Protein AF-A0A9D1PJD1-F1 (afdb_monomer)

pLDDT: mean 82.63, std 15.63, range [30.09, 96.31]

Sequence (413 aa):
MGNKKVDMVEIHAFSDDLQQISLDMHSQLEKVIKSIDTIQGMSSFSGKAAKDAKRYFHALHVTVLTAFQGLFEDLEANVKQHIKTFESEVDDSETAIITSHYVQEVREDIEKTFEKLTSEDETIHDIISEVSDLTSATSPDFSDVNEWKKKAVKETKELEADIHSFTSTGNETDVQAIMQQIETVMNKAKGSTGEARFEGFEGVSSIKALRKLTDYNEEKENKRNKEIEEARDIRDSALQVQNKPSSREIIKMAFEDYRKGEIGYEQYVAIIGQVEQTNSNMNKGRLEEQTIAKFWDYQDKHDMLDDYVADKAGNMSMLEIDKMHEKKLEQLNVDDQDRTILNQILQEYKSGNIDQKKYFSLMGKYSEDNGFSEETSADLQALGLTVLSTNNMGIAEGISYYAKESKAVFVIF

Radius of gyration: 33.77 Å; Cα contacts (8 Å, |Δi|>4): 280; chains: 1; bounding box: 83×104×87 Å

Structure (mmCIF, N/CA/C/O backbone):
data_AF-A0A9D1PJD1-F1
#
_entry.id   AF-A0A9D1PJD1-F1
#
loop_
_atom_site.group_PDB
_atom_site.id
_atom_site.type_symbol
_atom_site.label_atom_id
_atom_site.label_alt_id
_atom_site.label_comp_id
_atom_site.label_asym_id
_atom_site.label_entity_id
_atom_site.label_seq_id
_atom_site.pdbx_PDB_ins_code
_atom_site.Cartn_x
_atom_site.Cartn_y
_atom_site.Cartn_z
_atom_site.occupancy
_atom_site.B_iso_or_equiv
_atom_site.auth_seq_id
_atom_site.auth_comp_id
_atom_site.auth_asym_id
_atom_site.auth_atom_id
_atom_site.pdbx_PDB_model_num
ATOM 1 N N . MET A 1 1 ? -29.084 12.634 -4.104 1.00 46.94 1 MET A N 1
ATOM 2 C CA . MET A 1 1 ? -27.650 12.392 -3.840 1.00 46.94 1 MET A CA 1
ATOM 3 C C . MET A 1 1 ? -27.373 10.936 -4.176 1.00 46.94 1 MET A C 1
ATOM 5 O O . MET A 1 1 ? -28.251 10.120 -3.929 1.00 46.94 1 MET A O 1
ATOM 9 N N . GLY A 1 2 ? -26.254 10.621 -4.837 1.00 55.47 2 GLY A N 1
ATOM 10 C CA . GLY A 1 2 ? -25.900 9.225 -5.127 1.00 55.47 2 GLY A CA 1
ATOM 11 C C . GLY A 1 2 ? -25.713 8.446 -3.824 1.00 55.47 2 GLY A C 1
ATOM 12 O O . GLY A 1 2 ? -25.242 9.021 -2.846 1.00 55.47 2 GLY A O 1
ATOM 13 N N . ASN A 1 3 ? -26.122 7.179 -3.797 1.00 63.59 3 ASN A N 1
ATOM 14 C CA . ASN A 1 3 ? -25.947 6.318 -2.632 1.00 63.59 3 ASN A CA 1
ATOM 15 C C . ASN A 1 3 ? -24.446 6.017 -2.476 1.00 63.59 3 ASN A C 1
ATOM 17 O O . ASN A 1 3 ? -23.894 5.262 -3.275 1.00 63.59 3 ASN A O 1
ATOM 21 N N . LYS A 1 4 ? -23.772 6.683 -1.530 1.00 79.38 4 LYS A N 1
ATOM 22 C CA . LYS A 1 4 ? -22.341 6.489 -1.260 1.00 79.38 4 LYS A CA 1
ATOM 23 C C . LYS A 1 4 ? -22.197 5.404 -0.190 1.00 79.38 4 LYS A C 1
ATOM 25 O O . LYS A 1 4 ? -22.794 5.516 0.883 1.00 79.38 4 LYS A O 1
ATOM 30 N N . LYS A 1 5 ? -21.437 4.358 -0.511 1.00 85.50 5 LYS A N 1
ATOM 31 C CA . LYS A 1 5 ? -21.035 3.293 0.412 1.00 85.50 5 LYS A CA 1
ATOM 32 C C . LYS A 1 5 ? -19.512 3.307 0.503 1.00 85.50 5 LYS A C 1
ATOM 34 O O . LYS A 1 5 ? -18.859 3.331 -0.536 1.00 85.50 5 LYS A O 1
ATOM 39 N N . VAL A 1 6 ? -18.986 3.285 1.721 1.00 86.81 6 VAL A N 1
ATOM 40 C CA . VAL A 1 6 ? -17.578 2.999 2.008 1.00 86.81 6 VAL A CA 1
ATOM 41 C C . VAL A 1 6 ? -17.524 1.702 2.805 1.00 86.81 6 VAL A C 1
ATOM 43 O O . VAL A 1 6 ? -18.321 1.513 3.723 1.00 86.81 6 VAL A O 1
ATOM 46 N N . ASP A 1 7 ? -16.636 0.801 2.403 1.00 91.88 7 ASP A N 1
ATOM 47 C CA . ASP A 1 7 ? -16.413 -0.501 3.026 1.00 91.88 7 ASP A CA 1
ATOM 48 C C . ASP A 1 7 ? -14.901 -0.700 3.139 1.00 91.88 7 ASP A C 1
ATOM 50 O O . ASP A 1 7 ? -14.231 -0.992 2.147 1.00 91.88 7 ASP A O 1
ATOM 54 N N . MET A 1 8 ? -14.347 -0.436 4.325 1.00 90.38 8 MET A N 1
ATOM 55 C CA . MET A 1 8 ? -12.893 -0.413 4.507 1.00 90.38 8 MET A CA 1
ATOM 56 C C . MET A 1 8 ? -12.264 -1.792 4.339 1.00 90.38 8 MET A C 1
ATOM 58 O O . MET A 1 8 ? -11.160 -1.888 3.813 1.00 90.38 8 MET A O 1
ATOM 62 N N . VAL A 1 9 ? -12.994 -2.868 4.647 1.00 89.25 9 VAL A N 1
ATOM 63 C CA . VAL A 1 9 ? -12.518 -4.238 4.409 1.00 89.25 9 VAL A CA 1
ATOM 64 C C . VAL A 1 9 ? -12.300 -4.482 2.914 1.00 89.25 9 VAL A C 1
ATOM 66 O O . VAL A 1 9 ? -11.264 -5.013 2.517 1.00 89.25 9 VAL A O 1
ATOM 69 N N . GLU A 1 10 ? -13.249 -4.060 2.073 1.00 90.50 10 GLU A N 1
ATOM 70 C CA . GLU A 1 10 ? -13.127 -4.153 0.612 1.00 90.50 10 GLU A CA 1
ATOM 71 C C . GLU A 1 10 ? -11.970 -3.287 0.084 1.00 90.50 10 GLU A C 1
ATOM 73 O O . GLU A 1 10 ? -11.225 -3.712 -0.798 1.00 90.50 10 GLU A O 1
ATOM 78 N N . ILE A 1 11 ? -11.785 -2.090 0.649 1.00 90.88 11 ILE A N 1
ATOM 79 C CA . ILE A 1 11 ? -10.738 -1.149 0.231 1.00 90.88 11 ILE A CA 1
ATOM 80 C C . ILE A 1 11 ? -9.339 -1.644 0.622 1.00 90.88 11 ILE A C 1
ATOM 82 O O . ILE A 1 11 ? -8.431 -1.581 -0.208 1.00 90.88 11 ILE A O 1
ATOM 86 N N . HIS A 1 12 ? -9.150 -2.157 1.840 1.00 87.50 12 HIS A N 1
ATOM 87 C CA . HIS A 1 12 ? -7.878 -2.748 2.258 1.00 87.50 12 HIS A CA 1
ATOM 88 C C . HIS A 1 12 ? -7.539 -3.975 1.405 1.00 87.50 12 HIS A C 1
ATOM 90 O O . HIS A 1 12 ? -6.426 -4.054 0.889 1.00 87.50 12 HIS A O 1
ATOM 96 N N . ALA A 1 13 ? -8.509 -4.862 1.151 1.00 87.38 13 ALA A N 1
ATOM 97 C CA . ALA A 1 13 ? -8.308 -6.007 0.263 1.00 87.38 13 ALA A CA 1
ATOM 98 C C . ALA A 1 13 ? -7.906 -5.571 -1.157 1.00 87.38 13 ALA A C 1
ATOM 100 O O . ALA A 1 13 ? -6.966 -6.113 -1.734 1.00 87.38 13 ALA A O 1
ATOM 101 N N . PHE A 1 14 ? -8.559 -4.540 -1.704 1.00 92.31 14 PHE A N 1
ATOM 102 C CA . PHE A 1 14 ? -8.174 -3.965 -2.992 1.00 92.31 14 PHE A CA 1
ATOM 103 C C . PHE A 1 14 ? -6.761 -3.360 -2.973 1.00 92.31 14 PHE A C 1
ATOM 105 O O . PHE A 1 14 ? -6.021 -3.507 -3.945 1.00 92.31 14 PHE A O 1
ATOM 112 N N . SER A 1 15 ? -6.375 -2.682 -1.889 1.00 90.81 15 SER A N 1
ATOM 113 C CA . SER A 1 15 ? -5.025 -2.131 -1.726 1.00 90.81 15 SER A CA 1
ATOM 114 C C . SER A 1 15 ? -3.963 -3.233 -1.720 1.00 90.81 15 SER A C 1
ATOM 116 O O . SER A 1 15 ? -2.929 -3.081 -2.373 1.00 90.81 15 SER A O 1
ATOM 118 N N . ASP A 1 16 ? -4.221 -4.343 -1.028 1.00 86.12 16 ASP A N 1
ATOM 119 C CA . ASP A 1 16 ? -3.320 -5.497 -0.982 1.00 86.12 16 ASP A CA 1
ATOM 120 C C . ASP A 1 16 ? -3.202 -6.173 -2.360 1.00 86.12 16 ASP A C 1
ATOM 122 O O . ASP A 1 16 ? -2.092 -6.431 -2.840 1.00 86.12 16 ASP A O 1
ATOM 126 N N . ASP A 1 17 ? -4.329 -6.375 -3.051 1.00 90.06 17 ASP A N 1
ATOM 127 C CA . ASP A 1 17 ? -4.356 -6.900 -4.420 1.00 90.06 17 ASP A CA 1
ATOM 128 C C . ASP A 1 17 ? -3.576 -5.993 -5.386 1.00 90.06 17 ASP A C 1
ATOM 130 O O . ASP A 1 17 ? -2.771 -6.470 -6.195 1.00 90.06 17 ASP A O 1
ATOM 134 N N . LEU A 1 18 ? -3.775 -4.673 -5.297 1.00 90.50 18 LEU A N 1
ATOM 135 C CA . LEU A 1 18 ? -3.062 -3.694 -6.117 1.00 90.50 18 LEU A CA 1
ATOM 136 C C . LEU A 1 18 ? -1.555 -3.744 -5.859 1.00 90.50 18 LEU A C 1
ATOM 138 O O . LEU A 1 18 ? -0.781 -3.713 -6.817 1.00 90.50 18 LEU A O 1
ATOM 142 N N . GLN A 1 19 ? -1.133 -3.860 -4.599 1.00 86.88 19 GLN A N 1
ATOM 143 C CA . GLN A 1 19 ? 0.276 -3.996 -4.240 1.00 86.88 19 GLN A CA 1
ATOM 144 C C . GLN A 1 19 ? 0.875 -5.275 -4.848 1.00 86.88 19 GLN A C 1
ATOM 146 O O . GLN A 1 19 ? 1.950 -5.241 -5.451 1.00 86.88 19 GLN A O 1
ATOM 151 N N . GLN A 1 20 ? 0.164 -6.403 -4.772 1.00 84.25 20 GLN A N 1
ATOM 152 C CA . GLN A 1 20 ? 0.629 -7.667 -5.344 1.00 84.25 20 GLN A CA 1
ATOM 153 C C . GLN A 1 20 ? 0.734 -7.615 -6.877 1.00 84.25 20 GLN A C 1
ATOM 155 O O . GLN A 1 20 ? 1.711 -8.113 -7.452 1.00 84.25 20 GLN A O 1
ATOM 160 N N . ILE A 1 21 ? -0.239 -6.987 -7.543 1.00 89.25 21 ILE A N 1
ATOM 161 C CA . ILE A 1 21 ? -0.216 -6.749 -8.993 1.00 89.25 21 ILE A CA 1
ATOM 162 C C . ILE A 1 21 ? 0.934 -5.807 -9.363 1.00 89.25 21 ILE A C 1
ATOM 164 O O . ILE A 1 21 ? 1.643 -6.067 -10.335 1.00 89.25 21 ILE A O 1
ATOM 168 N N . SER A 1 22 ? 1.141 -4.737 -8.593 1.00 88.31 22 SER A N 1
ATOM 169 C CA . SER A 1 22 ? 2.227 -3.774 -8.792 1.00 88.31 22 SER A CA 1
ATOM 170 C C . SER A 1 22 ? 3.589 -4.468 -8.752 1.00 88.31 22 SER A C 1
ATOM 172 O O . SER A 1 22 ? 4.395 -4.280 -9.666 1.00 88.31 22 SER A O 1
ATOM 174 N N . LEU A 1 23 ? 3.826 -5.341 -7.766 1.00 84.69 23 LEU A N 1
ATOM 175 C CA . LEU A 1 23 ? 5.062 -6.123 -7.646 1.00 84.69 23 LEU A CA 1
ATOM 176 C C . LEU A 1 23 ? 5.285 -7.066 -8.838 1.00 84.69 23 LEU A C 1
ATOM 178 O O . LEU A 1 23 ? 6.392 -7.135 -9.383 1.00 84.69 23 LEU A O 1
ATOM 182 N N . ASP A 1 24 ? 4.245 -7.782 -9.275 1.00 86.50 24 ASP A N 1
ATOM 183 C CA . ASP A 1 24 ? 4.345 -8.670 -10.437 1.00 86.50 24 ASP A CA 1
ATOM 184 C C . ASP A 1 24 ? 4.623 -7.878 -11.726 1.00 86.50 24 ASP A C 1
ATOM 186 O O . ASP A 1 24 ? 5.545 -8.206 -12.480 1.00 86.50 24 ASP A O 1
ATOM 190 N N . MET A 1 25 ? 3.906 -6.771 -11.941 1.00 89.12 25 MET A N 1
ATOM 191 C CA . MET A 1 25 ? 4.123 -5.880 -13.082 1.00 89.12 25 MET A CA 1
ATOM 192 C C . MET A 1 25 ? 5.537 -5.301 -13.080 1.00 89.12 25 MET A C 1
ATOM 194 O O . MET A 1 25 ? 6.213 -5.359 -14.107 1.00 89.12 25 MET A O 1
ATOM 198 N N . HIS A 1 26 ? 6.035 -4.826 -11.937 1.00 89.12 26 HIS A N 1
ATOM 199 C CA . HIS A 1 26 ? 7.418 -4.370 -11.799 1.00 89.12 26 HIS A CA 1
ATOM 200 C C . HIS A 1 26 ? 8.415 -5.454 -12.208 1.00 89.12 26 HIS A C 1
ATOM 202 O O . HIS A 1 26 ? 9.295 -5.197 -13.031 1.00 89.12 26 HIS A O 1
ATOM 208 N N . SER A 1 27 ? 8.246 -6.677 -11.697 1.00 87.31 27 SER A N 1
ATOM 209 C CA . SER A 1 27 ? 9.103 -7.822 -12.024 1.00 87.31 27 SER A CA 1
ATOM 210 C C . SER A 1 27 ? 9.086 -8.158 -13.518 1.00 87.31 27 SER A C 1
ATOM 212 O O . SER A 1 27 ? 10.133 -8.421 -14.121 1.00 87.31 27 SER A O 1
ATOM 214 N N . GLN A 1 28 ? 7.912 -8.138 -14.152 1.00 92.44 28 GLN A N 1
ATOM 215 C CA . GLN A 1 28 ? 7.774 -8.403 -15.584 1.00 92.44 28 GLN A CA 1
ATOM 216 C C . GLN A 1 28 ? 8.399 -7.299 -16.445 1.00 92.44 28 GLN A C 1
ATOM 218 O O . GLN A 1 28 ? 9.155 -7.604 -17.371 1.00 92.44 28 GLN A O 1
ATOM 223 N N . LEU A 1 29 ? 8.138 -6.029 -16.126 1.00 94.19 29 LEU A N 1
ATOM 224 C CA . LEU A 1 29 ? 8.714 -4.878 -16.826 1.00 94.19 29 LEU A CA 1
ATOM 225 C C . LEU A 1 29 ? 10.244 -4.873 -16.707 1.00 94.19 29 LEU A C 1
ATOM 227 O O . LEU A 1 29 ? 10.940 -4.716 -17.712 1.00 94.19 29 LEU A O 1
ATOM 231 N N . GLU A 1 30 ? 10.773 -5.168 -15.520 1.00 91.69 30 GLU A N 1
ATOM 232 C CA . GLU A 1 30 ? 12.210 -5.248 -15.254 1.00 91.69 30 GLU A CA 1
ATOM 233 C C . GLU A 1 30 ? 12.899 -6.341 -16.087 1.00 91.69 30 GLU A C 1
ATOM 235 O O . GLU A 1 30 ? 13.995 -6.146 -16.616 1.00 91.69 30 GLU A O 1
ATOM 240 N N . LYS A 1 31 ? 12.251 -7.498 -16.281 1.00 93.94 31 LYS A N 1
ATOM 241 C CA . LYS A 1 31 ? 12.770 -8.557 -17.169 1.00 93.94 31 LYS A CA 1
ATOM 242 C C . LYS A 1 31 ? 12.885 -8.076 -18.617 1.00 93.94 31 LYS A C 1
ATOM 244 O O . LYS A 1 31 ? 13.850 -8.426 -19.307 1.00 93.94 31 LYS A O 1
ATOM 249 N N . VAL A 1 32 ? 11.928 -7.274 -19.087 1.00 96.12 32 VAL A N 1
ATOM 250 C CA . VAL A 1 32 ? 11.968 -6.694 -20.438 1.00 96.12 32 VAL A CA 1
ATOM 251 C C . VAL A 1 32 ? 13.080 -5.652 -20.543 1.00 96.12 32 VAL A C 1
ATOM 253 O O . VAL A 1 32 ? 13.852 -5.705 -21.501 1.00 96.12 32 VAL A O 1
ATOM 256 N N . ILE A 1 33 ? 13.219 -4.767 -19.552 1.00 95.62 33 ILE A N 1
ATOM 257 C CA . ILE A 1 33 ? 14.301 -3.771 -19.490 1.00 95.62 33 ILE A CA 1
ATOM 258 C C . ILE A 1 33 ? 15.668 -4.470 -19.542 1.00 95.62 33 ILE A C 1
ATOM 260 O O . ILE A 1 33 ? 16.457 -4.200 -20.447 1.00 95.62 33 ILE A O 1
ATOM 264 N N . LYS A 1 34 ? 15.904 -5.481 -18.695 1.00 94.94 34 LYS A N 1
ATOM 265 C CA . LYS A 1 34 ? 17.146 -6.281 -18.702 1.00 94.94 34 LYS A CA 1
ATOM 266 C C . LYS A 1 34 ? 17.415 -6.978 -20.038 1.00 94.94 34 LYS A C 1
ATOM 268 O O . LYS A 1 34 ? 18.566 -7.111 -20.465 1.00 94.94 34 LYS A O 1
ATOM 273 N N . SER A 1 35 ? 16.364 -7.428 -20.722 1.00 96.31 35 SER A N 1
ATOM 274 C CA . SER A 1 35 ? 16.487 -8.019 -22.060 1.00 96.31 35 SER A CA 1
ATOM 275 C C . SER A 1 35 ? 16.916 -6.974 -23.094 1.00 96.31 35 SER A C 1
ATOM 277 O O . SER A 1 35 ? 17.781 -7.249 -23.929 1.00 96.31 35 SER A O 1
ATOM 279 N N . ILE A 1 36 ? 16.367 -5.756 -23.015 1.00 95.19 36 ILE A N 1
ATOM 280 C CA . ILE A 1 36 ? 16.798 -4.624 -23.842 1.00 95.19 36 ILE A CA 1
ATOM 281 C C . ILE A 1 36 ? 18.260 -4.282 -23.544 1.00 95.19 36 ILE A C 1
ATOM 283 O O . ILE A 1 36 ? 19.038 -4.154 -24.489 1.00 95.19 36 ILE A O 1
ATOM 287 N N . ASP A 1 37 ? 18.667 -4.208 -22.279 1.00 94.75 37 ASP A N 1
ATOM 288 C CA . ASP A 1 37 ? 20.050 -3.905 -21.888 1.00 94.75 37 ASP A CA 1
ATOM 289 C C . ASP A 1 37 ? 21.040 -4.967 -22.368 1.00 94.75 37 ASP A C 1
ATOM 291 O O . ASP A 1 37 ? 22.132 -4.649 -22.848 1.00 94.75 37 ASP A O 1
ATOM 295 N N . THR A 1 38 ? 20.632 -6.236 -22.358 1.00 95.44 38 THR A N 1
ATOM 296 C CA . THR A 1 38 ? 21.410 -7.319 -22.973 1.00 95.44 38 THR A CA 1
ATOM 297 C C . THR A 1 38 ? 21.616 -7.052 -24.466 1.00 95.44 38 THR A C 1
ATOM 299 O O . THR A 1 38 ? 22.740 -7.143 -24.965 1.00 95.44 38 THR A O 1
ATOM 302 N N . ILE A 1 39 ? 20.564 -6.642 -25.188 1.00 92.88 39 ILE A N 1
ATOM 303 C CA . ILE A 1 39 ? 20.666 -6.251 -26.602 1.00 92.88 39 ILE A CA 1
ATOM 304 C C . ILE A 1 39 ? 21.585 -5.039 -26.787 1.00 92.88 39 ILE A C 1
ATOM 306 O O . ILE A 1 39 ? 22.391 -5.032 -27.723 1.00 92.88 39 ILE A O 1
ATOM 310 N N . GLN A 1 40 ? 21.523 -4.045 -25.897 1.00 90.81 40 GLN A N 1
ATOM 311 C CA . GLN A 1 40 ? 22.431 -2.892 -25.916 1.00 90.81 40 GLN A CA 1
ATOM 312 C C . GLN A 1 40 ? 23.894 -3.328 -25.793 1.00 90.81 40 GLN A C 1
ATOM 314 O O . GLN A 1 40 ? 24.737 -2.879 -26.577 1.00 90.81 40 GLN A O 1
ATOM 319 N N . GLY A 1 41 ? 24.182 -4.242 -24.863 1.00 92.12 41 GLY A N 1
ATOM 320 C CA . GLY A 1 41 ? 25.525 -4.745 -24.572 1.00 92.12 41 GLY A CA 1
ATOM 321 C C . GLY A 1 41 ? 26.099 -5.706 -25.618 1.00 92.12 41 GLY A C 1
ATOM 322 O O . GLY A 1 41 ? 27.314 -5.894 -25.669 1.00 92.12 41 GLY A O 1
ATOM 323 N N . MET A 1 42 ? 25.272 -6.295 -26.492 1.00 94.31 42 MET A N 1
ATOM 324 C CA . MET A 1 42 ? 25.744 -7.242 -27.507 1.00 94.31 42 MET A CA 1
ATOM 325 C C . MET A 1 42 ? 26.685 -6.579 -28.522 1.00 94.31 42 MET A C 1
ATOM 327 O O . MET A 1 42 ? 26.263 -5.763 -29.347 1.00 94.31 42 MET A O 1
ATOM 331 N N . SER A 1 43 ? 27.956 -6.986 -28.512 1.00 92.94 43 SER A N 1
ATOM 332 C CA . SER A 1 43 ? 28.971 -6.562 -29.488 1.00 92.94 43 SER A CA 1
ATOM 333 C C . SER A 1 43 ? 28.732 -7.148 -30.884 1.00 92.94 43 SER A C 1
ATOM 335 O O . SER A 1 43 ? 29.041 -6.503 -31.885 1.00 92.94 43 SER A O 1
ATOM 337 N N . SER A 1 44 ? 28.127 -8.337 -30.961 1.00 94.88 44 SER A N 1
ATOM 338 C CA . SER A 1 44 ? 27.709 -8.987 -32.210 1.00 94.88 44 SER A CA 1
ATOM 339 C C . SER A 1 44 ? 26.583 -8.229 -32.923 1.00 94.88 44 SER A C 1
ATOM 341 O O . SER A 1 44 ? 26.520 -8.242 -34.152 1.00 94.88 44 SER A O 1
ATOM 343 N N . PHE A 1 45 ? 25.732 -7.512 -32.181 1.00 93.12 45 PHE A N 1
ATOM 344 C CA . PHE A 1 45 ? 24.691 -6.650 -32.737 1.00 93.12 45 PHE A CA 1
ATOM 345 C C . PHE A 1 45 ? 25.267 -5.261 -33.054 1.00 93.12 45 PHE A C 1
ATOM 347 O O . PHE A 1 45 ? 25.236 -4.336 -32.236 1.00 93.12 45 PHE A O 1
ATOM 354 N N . SER A 1 46 ? 25.854 -5.138 -34.246 1.00 92.75 46 SER A N 1
ATOM 355 C CA . SER A 1 46 ? 26.670 -3.992 -34.664 1.00 92.75 46 SER A CA 1
ATOM 356 C C . SER A 1 46 ? 26.309 -3.470 -36.065 1.00 92.75 46 SER A C 1
ATOM 358 O O . SER A 1 46 ? 25.468 -4.029 -36.765 1.00 92.75 46 SER A O 1
ATOM 360 N N . GLY A 1 47 ? 26.904 -2.340 -36.462 1.00 92.25 47 GLY A N 1
ATOM 361 C CA . GLY A 1 47 ? 26.554 -1.608 -37.688 1.00 92.25 47 GLY A CA 1
ATOM 362 C C . GLY A 1 47 ? 25.581 -0.446 -37.448 1.00 92.25 47 GLY A C 1
ATOM 363 O O . GLY A 1 47 ? 25.133 -0.215 -36.324 1.00 92.25 47 GLY A O 1
ATOM 364 N N . LYS A 1 48 ? 25.280 0.332 -38.498 1.00 89.50 48 LYS A N 1
ATOM 365 C CA . LYS A 1 48 ? 24.430 1.536 -38.393 1.00 89.50 48 LYS A CA 1
ATOM 366 C C . LYS A 1 48 ? 23.007 1.196 -37.935 1.00 89.50 48 LYS A C 1
ATOM 368 O O . LYS A 1 48 ? 22.548 1.762 -36.951 1.00 89.50 48 LYS A O 1
ATOM 373 N N . ALA A 1 49 ? 22.359 0.233 -38.590 1.00 88.12 49 ALA A N 1
ATOM 374 C CA . ALA A 1 49 ? 21.001 -0.191 -38.246 1.00 88.12 49 ALA A CA 1
ATOM 375 C C . ALA A 1 49 ? 20.903 -0.716 -36.803 1.00 88.12 49 ALA A C 1
ATOM 377 O O . ALA A 1 49 ? 19.979 -0.360 -36.080 1.00 88.12 49 ALA A O 1
ATOM 378 N N . ALA A 1 50 ? 21.895 -1.491 -36.347 1.00 89.75 50 ALA A N 1
ATOM 379 C CA . ALA A 1 50 ? 21.940 -1.966 -34.966 1.00 89.75 50 ALA A CA 1
ATOM 380 C C . ALA A 1 50 ? 22.081 -0.815 -33.960 1.00 89.75 50 ALA A C 1
ATOM 382 O O . ALA A 1 50 ? 21.405 -0.818 -32.937 1.00 89.75 50 ALA A O 1
ATOM 383 N N . LYS A 1 51 ? 22.914 0.198 -34.251 1.00 89.62 51 LYS A N 1
ATOM 384 C CA . LYS A 1 51 ? 23.030 1.408 -33.415 1.00 89.62 51 LYS A CA 1
ATOM 385 C C . LYS A 1 51 ? 21.721 2.200 -33.358 1.00 89.62 51 LYS A C 1
ATOM 387 O O . LYS A 1 51 ? 21.345 2.659 -32.283 1.00 89.62 51 LYS A O 1
ATOM 392 N N . ASP A 1 52 ? 21.034 2.350 -34.488 1.00 88.69 52 ASP A N 1
ATOM 393 C CA . ASP A 1 52 ? 19.757 3.068 -34.563 1.00 88.69 52 ASP A CA 1
ATOM 394 C C . ASP A 1 52 ? 18.647 2.309 -33.803 1.00 88.69 52 ASP A C 1
ATOM 396 O O . ASP A 1 52 ? 17.921 2.912 -33.012 1.00 88.69 52 ASP A O 1
ATOM 400 N N . ALA A 1 53 ? 18.586 0.979 -33.933 1.00 89.44 53 ALA A N 1
ATOM 401 C CA . ALA A 1 53 ? 17.674 0.127 -33.167 1.00 89.44 53 ALA A CA 1
ATOM 402 C C . ALA A 1 53 ? 17.961 0.166 -31.660 1.00 89.44 53 ALA A C 1
ATOM 404 O O . ALA A 1 53 ? 17.047 0.353 -30.863 1.00 89.44 53 ALA A O 1
ATOM 405 N N . LYS A 1 54 ? 19.237 0.069 -31.265 1.00 91.50 54 LYS A N 1
ATOM 406 C CA . LYS A 1 54 ? 19.684 0.227 -29.875 1.00 91.50 54 LYS A CA 1
ATOM 407 C C . LYS A 1 54 ? 19.214 1.560 -29.285 1.00 91.50 54 LYS A C 1
ATOM 409 O O . LYS A 1 54 ? 18.558 1.573 -28.244 1.00 91.50 54 LYS A O 1
ATOM 414 N N . ARG A 1 55 ? 19.453 2.673 -29.984 1.00 89.62 55 ARG A N 1
ATOM 415 C CA . ARG A 1 55 ? 18.992 4.002 -29.551 1.00 89.62 55 ARG A CA 1
ATOM 416 C C . ARG A 1 55 ? 17.472 4.060 -29.390 1.00 89.62 55 ARG A C 1
ATOM 418 O O . ARG A 1 55 ? 16.995 4.617 -28.407 1.00 89.62 55 ARG A O 1
ATOM 425 N N . TYR A 1 56 ? 16.722 3.476 -30.323 1.00 90.62 56 TYR A N 1
ATOM 426 C CA . TYR A 1 56 ? 15.261 3.424 -30.255 1.00 90.62 56 TYR A CA 1
ATOM 427 C C . TYR A 1 56 ? 14.750 2.590 -29.076 1.00 90.62 56 TYR A C 1
ATOM 429 O O . TYR A 1 56 ? 13.911 3.065 -28.315 1.00 90.62 56 TYR A O 1
ATOM 437 N N . PHE A 1 57 ? 15.270 1.373 -28.887 1.00 91.62 57 PHE A N 1
ATOM 438 C CA . PHE A 1 57 ? 14.859 0.508 -27.781 1.00 91.62 57 PHE A CA 1
ATOM 439 C C . PHE A 1 57 ? 15.099 1.168 -26.429 1.00 91.62 57 PHE A C 1
ATOM 441 O O . PHE A 1 57 ? 14.215 1.158 -25.581 1.00 91.62 57 PHE A O 1
ATOM 448 N N . HIS A 1 58 ? 16.260 1.791 -26.249 1.00 91.38 58 HIS A N 1
ATOM 449 C CA . HIS A 1 58 ? 16.564 2.447 -24.991 1.00 91.38 58 HIS A CA 1
ATOM 450 C C . HIS A 1 58 ? 15.726 3.719 -24.803 1.00 91.38 58 HIS A C 1
ATOM 452 O O . HIS A 1 58 ? 14.948 3.815 -23.863 1.00 91.38 58 HIS A O 1
ATOM 458 N N . ALA A 1 59 ? 15.793 4.677 -25.730 1.00 91.19 59 ALA A N 1
ATOM 459 C CA . ALA A 1 59 ? 15.160 5.973 -25.493 1.00 91.19 59 ALA A CA 1
ATOM 460 C C . ALA A 1 59 ? 13.627 5.957 -25.593 1.00 91.19 59 ALA A C 1
ATOM 462 O O . ALA A 1 59 ? 13.004 6.881 -25.092 1.00 91.19 59 ALA A O 1
ATOM 463 N N . LEU A 1 60 ? 13.009 4.972 -26.261 1.00 92.25 60 LEU A N 1
ATOM 464 C CA . LEU A 1 60 ? 11.548 4.854 -26.324 1.00 92.25 60 LEU A CA 1
ATOM 465 C C . LEU A 1 60 ? 11.023 3.763 -25.393 1.00 92.25 60 LEU A C 1
ATOM 467 O O . LEU A 1 60 ? 10.198 4.055 -24.533 1.00 92.25 60 LEU A O 1
ATOM 471 N N . HIS A 1 61 ? 11.463 2.513 -25.564 1.00 92.38 61 HIS A N 1
ATOM 472 C CA . HIS A 1 61 ? 10.866 1.403 -24.820 1.00 92.38 61 HIS A CA 1
ATOM 473 C C . HIS A 1 61 ? 11.268 1.408 -23.350 1.00 92.38 61 HIS A C 1
ATOM 475 O O . HIS A 1 61 ? 10.373 1.306 -22.522 1.00 92.38 61 HIS A O 1
ATOM 481 N N . VAL A 1 62 ? 12.551 1.583 -23.008 1.00 95.19 62 VAL A N 1
ATOM 482 C CA . VAL A 1 62 ? 12.952 1.637 -21.588 1.00 95.19 62 VAL A CA 1
ATOM 483 C C . VAL A 1 62 ? 12.255 2.802 -20.888 1.00 95.19 62 VAL A C 1
ATOM 485 O O . VAL A 1 62 ? 11.628 2.588 -19.862 1.00 95.19 62 VAL A O 1
ATOM 488 N N . THR A 1 63 ? 12.221 3.996 -21.490 1.00 95.19 63 THR A N 1
ATOM 489 C CA . THR A 1 63 ? 11.503 5.145 -20.909 1.00 95.19 63 THR A CA 1
ATOM 490 C C . THR A 1 63 ? 10.019 4.865 -20.657 1.00 95.19 63 THR A C 1
ATOM 492 O O . THR A 1 63 ? 9.509 5.221 -19.598 1.00 95.19 63 THR A O 1
ATOM 495 N N . VAL A 1 64 ? 9.315 4.221 -21.595 1.00 95.38 64 VAL A N 1
ATOM 496 C CA . VAL A 1 64 ? 7.898 3.866 -21.402 1.00 95.38 64 VAL A CA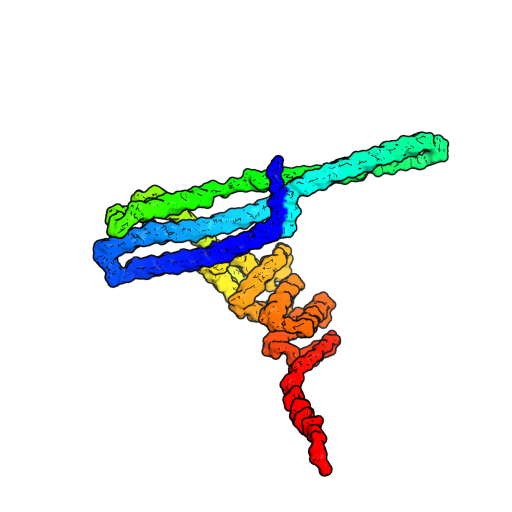 1
ATOM 497 C C . VAL A 1 64 ? 7.726 2.789 -20.327 1.00 95.38 64 VAL A C 1
ATOM 499 O O . VAL A 1 64 ? 6.814 2.898 -19.515 1.00 95.38 64 VAL A O 1
ATOM 502 N N . LEU A 1 65 ? 8.586 1.766 -20.300 1.00 96.12 65 LEU A N 1
ATOM 503 C CA . LEU A 1 65 ? 8.524 0.689 -19.304 1.00 96.12 65 LEU A CA 1
ATOM 504 C C . LEU A 1 65 ? 8.781 1.225 -17.888 1.00 96.12 65 LEU A C 1
ATOM 506 O O . LEU A 1 65 ? 8.023 0.906 -16.978 1.00 96.12 65 LEU A O 1
ATOM 510 N N . THR A 1 66 ? 9.776 2.097 -17.719 1.00 94.94 66 THR A N 1
ATOM 511 C CA . THR A 1 66 ? 10.053 2.770 -16.441 1.00 94.94 66 THR A CA 1
ATOM 512 C C . THR A 1 66 ? 8.917 3.710 -16.032 1.00 94.94 66 THR A C 1
ATOM 514 O O . THR A 1 66 ? 8.564 3.771 -14.858 1.00 94.94 66 THR A O 1
ATOM 517 N N . ALA A 1 67 ? 8.260 4.376 -16.988 1.00 95.06 67 ALA A N 1
ATOM 518 C CA . ALA A 1 67 ? 7.093 5.200 -16.675 1.00 95.06 67 ALA A CA 1
ATOM 519 C C . ALA A 1 67 ? 5.902 4.364 -16.183 1.00 95.06 67 ALA A C 1
ATOM 521 O O . ALA A 1 67 ? 5.175 4.804 -15.297 1.00 95.06 67 ALA A O 1
ATOM 522 N N . PHE A 1 68 ? 5.710 3.155 -16.724 1.00 94.69 68 PHE A N 1
ATOM 523 C CA . PHE A 1 68 ? 4.710 2.219 -16.207 1.00 94.69 68 PHE A CA 1
ATOM 524 C C . PHE A 1 68 ? 5.028 1.761 -14.783 1.00 94.69 68 PHE A C 1
ATOM 526 O O . PHE A 1 68 ? 4.109 1.720 -13.973 1.00 94.69 68 PHE A O 1
ATOM 533 N N . GLN A 1 69 ? 6.294 1.459 -14.474 1.00 91.81 69 GLN A N 1
ATOM 534 C CA . GLN A 1 69 ? 6.729 1.129 -13.109 1.00 91.81 69 GLN A CA 1
ATOM 535 C C . GLN A 1 69 ? 6.328 2.249 -12.135 1.00 91.81 69 GLN A C 1
ATOM 537 O O . GLN A 1 69 ? 5.502 2.029 -11.251 1.00 91.81 69 GLN A O 1
ATOM 542 N N . GLY A 1 70 ? 6.764 3.487 -12.396 1.00 90.94 70 GLY A N 1
ATOM 543 C CA . GLY A 1 70 ? 6.408 4.624 -11.541 1.00 90.94 70 GLY A CA 1
ATOM 544 C C . GLY A 1 70 ? 4.898 4.886 -11.455 1.00 90.94 70 GLY A C 1
ATOM 545 O O . GLY A 1 70 ? 4.405 5.316 -10.420 1.00 90.94 70 GLY A O 1
ATOM 546 N N . LEU A 1 71 ? 4.138 4.641 -12.532 1.00 91.88 71 LEU A N 1
ATOM 547 C CA . LEU A 1 71 ? 2.678 4.810 -12.527 1.00 91.88 71 LEU A CA 1
ATOM 548 C C . LEU A 1 71 ? 1.989 3.851 -11.543 1.00 91.88 71 LEU A C 1
ATOM 550 O O . LEU A 1 71 ? 1.037 4.251 -10.878 1.00 91.88 71 LEU A O 1
ATOM 554 N N . PHE A 1 72 ? 2.450 2.600 -11.455 1.00 90.38 72 PHE A N 1
ATOM 555 C CA . PHE A 1 72 ? 1.931 1.647 -10.470 1.00 90.38 72 PHE A CA 1
ATOM 556 C C . PHE A 1 72 ? 2.276 2.071 -9.039 1.00 90.38 72 PHE A C 1
ATOM 558 O O . PHE A 1 72 ? 1.414 1.976 -8.168 1.00 90.38 72 PHE A O 1
ATOM 565 N N . GLU A 1 73 ? 3.479 2.609 -8.811 1.00 86.69 73 GLU A N 1
ATOM 566 C CA . GLU A 1 73 ? 3.858 3.183 -7.511 1.00 86.69 73 GLU A CA 1
ATOM 567 C C . GLU A 1 73 ? 2.940 4.356 -7.121 1.00 86.69 73 GLU A C 1
ATOM 569 O O . GLU A 1 73 ? 2.506 4.448 -5.974 1.00 86.69 73 GLU A O 1
ATOM 574 N N . ASP A 1 74 ? 2.596 5.235 -8.069 1.00 88.31 74 ASP A N 1
ATOM 575 C CA . ASP A 1 74 ? 1.674 6.353 -7.820 1.00 88.31 74 ASP A CA 1
ATOM 576 C C . ASP A 1 74 ? 0.243 5.905 -7.542 1.00 88.31 74 ASP A C 1
ATOM 578 O O . ASP A 1 74 ? -0.426 6.473 -6.680 1.00 88.31 74 ASP A O 1
ATOM 582 N N . LEU A 1 75 ? -0.235 4.881 -8.248 1.00 89.19 75 LEU A N 1
ATOM 583 C CA . LEU A 1 75 ? -1.546 4.293 -7.984 1.00 89.19 75 LEU A CA 1
ATOM 584 C C . LEU A 1 75 ? -1.618 3.719 -6.567 1.00 89.19 75 LEU A C 1
ATOM 586 O O . LEU A 1 75 ? -2.572 4.004 -5.845 1.00 89.19 75 LEU A O 1
ATOM 590 N N . GLU A 1 76 ? -0.601 2.962 -6.157 1.00 87.06 76 GLU A N 1
ATOM 591 C CA . GLU A 1 76 ? -0.515 2.396 -4.810 1.00 87.06 76 GLU A CA 1
ATOM 592 C C . GLU A 1 76 ? -0.460 3.497 -3.740 1.00 87.06 76 GLU A C 1
ATOM 594 O O . GLU A 1 76 ? -1.233 3.472 -2.781 1.00 87.06 76 GLU A O 1
ATOM 599 N N . ALA A 1 77 ? 0.402 4.501 -3.929 1.00 85.12 77 ALA A N 1
ATOM 600 C CA . ALA A 1 77 ? 0.534 5.621 -3.002 1.00 85.12 77 ALA A CA 1
ATOM 601 C C . ALA A 1 77 ? -0.774 6.415 -2.861 1.00 85.12 77 ALA A C 1
ATOM 603 O O . ALA A 1 77 ? -1.142 6.803 -1.752 1.00 85.12 77 ALA A O 1
ATOM 604 N N . ASN A 1 78 ? -1.503 6.620 -3.960 1.00 87.38 78 ASN A N 1
ATOM 605 C CA . ASN A 1 78 ? -2.790 7.307 -3.934 1.00 87.38 78 ASN A CA 1
ATOM 606 C C . ASN A 1 78 ? -3.846 6.516 -3.156 1.00 87.38 78 ASN A C 1
ATOM 608 O O . ASN A 1 78 ? -4.549 7.101 -2.335 1.00 87.38 78 ASN A O 1
ATOM 612 N N . VAL A 1 79 ? -3.947 5.198 -3.366 1.00 88.81 79 VAL A N 1
ATOM 613 C CA . VAL A 1 79 ? -4.891 4.348 -2.617 1.00 88.81 79 VAL A CA 1
ATOM 614 C C . VAL A 1 79 ? -4.571 4.370 -1.123 1.00 88.81 79 VAL A C 1
ATOM 616 O O . VAL A 1 79 ? -5.464 4.625 -0.316 1.00 88.81 79 VAL A O 1
ATOM 619 N N . LYS A 1 80 ? -3.296 4.207 -0.750 1.00 87.06 80 LYS A N 1
ATOM 620 C CA . LYS A 1 80 ? -2.849 4.284 0.651 1.00 87.06 80 LYS A CA 1
ATOM 621 C C . LYS A 1 80 ? -3.141 5.642 1.279 1.00 87.06 80 LYS A C 1
ATOM 623 O O . LYS A 1 80 ? -3.612 5.717 2.411 1.00 87.06 80 LYS A O 1
ATOM 628 N N . GLN A 1 81 ? -2.917 6.725 0.539 1.00 86.69 81 GLN A N 1
ATOM 629 C CA . GLN A 1 81 ? -3.243 8.065 1.013 1.00 86.69 81 GLN A CA 1
ATOM 630 C C . GLN A 1 81 ? -4.754 8.249 1.204 1.00 86.69 81 GLN A C 1
ATOM 632 O O . GLN A 1 81 ? -5.156 8.867 2.184 1.00 86.69 81 GLN A O 1
ATOM 637 N N . HIS A 1 82 ? -5.591 7.700 0.319 1.00 87.44 82 HIS A N 1
ATOM 638 C CA . HIS A 1 82 ? -7.045 7.744 0.477 1.00 87.44 82 HIS A CA 1
ATOM 639 C C . HIS A 1 82 ? -7.526 6.953 1.698 1.00 87.44 82 HIS A C 1
ATOM 641 O O . HIS A 1 82 ? -8.367 7.466 2.432 1.00 87.44 82 HIS A O 1
ATOM 647 N N . ILE A 1 83 ? -6.967 5.766 1.950 1.00 89.38 83 ILE A N 1
ATOM 648 C CA . ILE A 1 83 ? -7.227 4.983 3.170 1.00 89.38 83 ILE A CA 1
ATOM 649 C C . ILE A 1 83 ? -6.893 5.819 4.408 1.00 89.38 83 ILE A C 1
ATOM 651 O O . ILE A 1 83 ? -7.760 6.076 5.236 1.00 89.38 83 ILE A O 1
ATOM 655 N N . LYS A 1 84 ? -5.676 6.364 4.466 1.00 87.62 84 LYS A N 1
ATOM 656 C CA . LYS A 1 84 ? -5.219 7.177 5.596 1.00 87.62 84 LYS A CA 1
ATOM 657 C C . LYS A 1 84 ? -6.065 8.431 5.814 1.00 87.62 84 LYS A C 1
ATOM 659 O O . LYS A 1 84 ? -6.332 8.815 6.949 1.00 87.62 84 LYS A O 1
ATOM 664 N N . THR A 1 85 ? -6.463 9.104 4.734 1.00 88.38 85 THR A N 1
ATOM 665 C CA . THR A 1 85 ? -7.344 10.272 4.822 1.00 88.38 85 THR A CA 1
ATOM 666 C C . THR A 1 85 ? -8.701 9.870 5.393 1.00 88.38 85 THR A C 1
ATOM 668 O O . THR A 1 85 ? -9.167 10.545 6.305 1.00 88.38 85 THR A O 1
ATOM 671 N N . PHE A 1 86 ? -9.292 8.759 4.937 1.00 91.00 86 PHE A N 1
ATOM 672 C CA . PHE A 1 86 ? -10.539 8.238 5.501 1.00 91.00 86 PHE A CA 1
ATOM 673 C C . PHE A 1 86 ? -10.405 7.946 7.001 1.00 91.00 86 PHE A C 1
ATOM 675 O O . PHE A 1 86 ? -11.205 8.446 7.787 1.00 91.00 86 PHE A O 1
ATOM 682 N N . GLU A 1 87 ? -9.357 7.225 7.398 1.00 90.25 87 GLU A N 1
ATOM 683 C CA . GLU A 1 87 ? -9.097 6.858 8.796 1.00 90.25 87 GLU A CA 1
ATOM 684 C C . GLU A 1 87 ? -8.921 8.076 9.711 1.00 90.25 87 GLU A C 1
ATOM 686 O O . GLU A 1 87 ? -9.296 8.059 10.880 1.00 90.25 87 GLU A O 1
ATOM 691 N N . SER A 1 88 ? -8.353 9.162 9.181 1.00 88.25 88 SER A N 1
ATOM 692 C CA . SER A 1 88 ? -8.105 10.381 9.955 1.00 88.25 88 SER A CA 1
ATOM 693 C C . SER A 1 88 ? -9.266 11.377 9.980 1.00 88.25 88 SER A C 1
ATOM 695 O O . SER A 1 88 ? -9.355 12.173 10.915 1.00 88.25 88 SER A O 1
ATOM 697 N N . GLU A 1 89 ? -10.112 11.381 8.947 1.00 89.75 89 GLU A N 1
ATOM 698 C CA . GLU A 1 89 ? -11.143 12.409 8.747 1.00 89.75 89 GLU A CA 1
ATOM 699 C C . GLU A 1 89 ? -12.571 11.880 8.888 1.00 89.75 89 GLU A C 1
ATOM 701 O O . GLU A 1 89 ? -13.470 12.686 9.094 1.00 89.75 89 GLU A O 1
ATOM 706 N N . VAL A 1 90 ? -12.798 10.568 8.766 1.00 90.81 90 VAL A N 1
ATOM 707 C CA . VAL A 1 90 ? -14.142 9.972 8.748 1.00 90.81 90 VAL A CA 1
ATOM 708 C C . VAL A 1 90 ? -14.336 8.972 9.883 1.00 90.81 90 VAL A C 1
ATOM 710 O O . VAL A 1 90 ? -15.230 9.161 10.704 1.00 90.81 90 VAL A O 1
ATOM 713 N N . ASP A 1 91 ? -13.540 7.903 9.924 1.00 90.81 91 ASP A N 1
ATOM 714 C CA . ASP A 1 91 ? -13.662 6.833 10.924 1.00 90.81 91 ASP A CA 1
ATOM 715 C C . ASP A 1 91 ? -12.349 6.046 11.001 1.00 90.81 91 ASP A C 1
ATOM 717 O O . ASP A 1 91 ? -11.871 5.574 9.973 1.00 90.81 91 ASP A O 1
ATOM 721 N N . ASP A 1 92 ? -11.779 5.897 12.199 1.00 88.25 92 ASP A N 1
ATOM 722 C CA . ASP A 1 92 ? -10.479 5.249 12.428 1.00 88.25 92 ASP A CA 1
ATOM 723 C C . ASP A 1 92 ? -10.541 3.709 12.447 1.00 88.25 92 ASP A C 1
ATOM 725 O O . ASP A 1 92 ? -9.525 3.042 12.657 1.00 88.25 92 ASP A O 1
ATOM 729 N N . SER A 1 93 ? -11.718 3.121 12.222 1.00 87.75 93 SER A N 1
ATOM 730 C CA . SER A 1 93 ? -11.899 1.677 12.141 1.00 87.75 93 SER A CA 1
ATOM 731 C C . SER A 1 93 ? -11.536 1.127 10.760 1.00 87.75 93 SER A C 1
ATOM 733 O O . SER A 1 93 ? -12.219 1.372 9.764 1.00 87.75 93 SER A O 1
ATOM 735 N N . GLU A 1 94 ? -10.567 0.210 10.734 1.00 81.38 94 GLU A N 1
ATOM 736 C CA . GLU A 1 94 ? -10.204 -0.615 9.564 1.00 81.38 94 GLU A CA 1
ATOM 737 C C . GLU A 1 94 ? -11.376 -1.468 9.025 1.00 81.38 94 GLU A C 1
ATOM 739 O O . GLU A 1 94 ? -11.328 -2.019 7.926 1.00 81.38 94 GLU A O 1
ATOM 744 N N . THR A 1 95 ? -12.452 -1.606 9.808 1.00 87.56 95 THR A N 1
ATOM 745 C CA . THR A 1 95 ? -13.651 -2.387 9.458 1.00 87.56 95 THR A CA 1
ATOM 746 C C . THR A 1 95 ? -14.892 -1.516 9.275 1.00 87.56 95 THR A C 1
ATOM 748 O O . THR A 1 95 ? -16.012 -2.030 9.248 1.00 87.56 95 THR A O 1
ATOM 751 N N . ALA A 1 96 ? -14.716 -0.195 9.162 1.00 89.94 96 ALA A N 1
ATOM 752 C CA . ALA A 1 96 ? -15.816 0.736 8.972 1.00 89.94 96 ALA A CA 1
ATOM 753 C C . ALA A 1 96 ? -16.625 0.393 7.711 1.00 89.94 96 ALA A C 1
ATOM 755 O O . ALA A 1 96 ? -16.097 0.282 6.600 1.00 89.94 96 ALA A O 1
ATOM 756 N N . ILE A 1 97 ? -17.940 0.268 7.891 1.00 91.31 97 ILE A N 1
ATOM 757 C CA . ILE A 1 97 ? -18.907 0.151 6.801 1.00 91.31 97 ILE A CA 1
ATOM 758 C C . ILE A 1 97 ? -19.909 1.278 6.972 1.00 91.31 97 ILE A C 1
ATOM 760 O O . ILE A 1 97 ? -20.747 1.244 7.875 1.00 91.31 97 ILE A O 1
ATOM 764 N N . ILE A 1 98 ? -19.853 2.267 6.081 1.00 89.00 98 ILE A N 1
ATOM 765 C CA . ILE A 1 98 ? -20.747 3.417 6.145 1.00 89.00 98 ILE A CA 1
ATOM 766 C C . ILE A 1 98 ? -21.549 3.534 4.862 1.00 89.00 98 ILE A C 1
ATOM 768 O O . ILE A 1 98 ? -21.014 3.612 3.757 1.00 89.00 98 ILE A O 1
ATOM 772 N N . THR A 1 99 ? -22.868 3.570 5.020 1.00 89.69 99 THR A N 1
ATOM 773 C CA . THR A 1 99 ? -23.812 3.789 3.925 1.00 89.69 99 THR A CA 1
ATOM 774 C C . THR A 1 99 ? -24.559 5.083 4.194 1.00 89.69 99 THR A C 1
ATOM 776 O O . THR A 1 99 ? -25.330 5.151 5.149 1.00 89.69 99 THR A O 1
ATOM 779 N N . SER A 1 100 ? -24.367 6.111 3.360 1.00 85.62 100 SER A N 1
ATOM 780 C CA . SER A 1 100 ? -24.949 7.439 3.616 1.00 85.62 100 SER A CA 1
ATOM 781 C C . SER A 1 100 ? -26.476 7.407 3.758 1.00 85.62 100 SER A C 1
ATOM 783 O O . SER A 1 100 ? -27.026 8.136 4.573 1.00 85.62 100 SER A O 1
ATOM 785 N N . HIS A 1 101 ? -27.164 6.533 3.014 1.00 87.06 101 HIS A N 1
ATOM 786 C CA . HIS A 1 101 ? -28.614 6.355 3.153 1.00 87.06 101 HIS A CA 1
ATOM 787 C C . HIS A 1 101 ? -29.012 5.824 4.532 1.00 87.06 101 HIS A C 1
ATOM 789 O O . HIS A 1 101 ? -29.953 6.323 5.135 1.00 87.06 101 HIS A O 1
ATOM 795 N N . TYR A 1 102 ? -28.270 4.842 5.043 1.00 88.69 102 TYR A N 1
ATOM 796 C CA . TYR A 1 102 ? -28.540 4.261 6.353 1.00 88.69 102 TYR A CA 1
ATOM 797 C C . TYR A 1 102 ? -28.321 5.287 7.470 1.00 88.69 102 TYR A C 1
ATOM 799 O O . TYR A 1 102 ? -29.144 5.394 8.372 1.00 88.69 102 TYR A O 1
ATOM 807 N N . VAL A 1 103 ? -27.263 6.104 7.380 1.00 90.44 103 VAL A N 1
ATOM 808 C CA . VAL A 1 103 ? -27.025 7.202 8.338 1.00 90.44 103 VAL A CA 1
ATOM 809 C C . VAL A 1 103 ? -28.195 8.192 8.340 1.00 90.44 103 VAL A C 1
ATOM 811 O O . VAL A 1 103 ? -28.665 8.591 9.408 1.00 90.44 103 VAL A O 1
ATOM 814 N N . GLN A 1 104 ? -28.717 8.534 7.158 1.00 89.44 104 GLN A N 1
ATOM 815 C CA . GLN A 1 104 ? -29.883 9.403 7.037 1.00 89.44 104 GLN A CA 1
ATOM 816 C C . GLN A 1 104 ? -31.142 8.768 7.655 1.00 89.44 104 GLN A C 1
ATOM 818 O O . GLN A 1 104 ? -31.832 9.437 8.425 1.00 89.44 104 GLN A O 1
ATOM 823 N N . GLU A 1 105 ? -31.437 7.501 7.349 1.00 91.25 105 GLU A N 1
ATOM 824 C CA . GLU A 1 105 ? -32.590 6.776 7.906 1.00 91.25 105 GLU A CA 1
ATOM 825 C C . GLU A 1 105 ? -32.527 6.708 9.434 1.00 91.25 105 GLU A C 1
ATOM 827 O O . GLU A 1 105 ? -33.499 7.041 10.112 1.00 91.25 105 GLU A O 1
ATOM 832 N N . VAL A 1 106 ? -31.359 6.368 9.985 1.00 91.06 106 VAL A N 1
ATOM 833 C CA . VAL A 1 106 ? -31.131 6.328 11.434 1.00 91.06 106 VAL A CA 1
ATOM 834 C C . VAL A 1 106 ? -31.375 7.700 12.065 1.00 91.06 106 VAL A C 1
ATOM 836 O O . VAL A 1 106 ? -32.028 7.782 13.104 1.00 91.06 106 VAL A O 1
ATOM 839 N N . ARG A 1 107 ? -30.916 8.794 11.441 1.00 92.75 107 ARG A N 1
ATOM 840 C CA . ARG A 1 107 ? -31.193 10.154 11.933 1.00 92.75 107 ARG A CA 1
ATOM 841 C C . ARG A 1 107 ? -32.689 10.467 11.934 1.00 92.75 107 ARG A C 1
ATOM 843 O O . ARG A 1 107 ? -33.187 11.001 12.923 1.00 92.75 107 ARG A O 1
ATOM 850 N N . GLU A 1 108 ? -33.401 10.145 10.857 1.00 93.44 108 GLU A N 1
ATOM 851 C CA . GLU A 1 108 ? -34.849 10.371 10.773 1.00 93.44 108 GLU A CA 1
ATOM 852 C C . GLU A 1 108 ? -35.612 9.562 11.835 1.00 93.44 108 GLU A C 1
ATOM 854 O O . GLU A 1 108 ? -36.565 10.062 12.434 1.00 93.44 108 GLU A O 1
ATOM 859 N N . ASP A 1 109 ? -35.190 8.327 12.106 1.00 94.44 109 ASP A N 1
ATOM 860 C CA . ASP A 1 109 ? -35.799 7.476 13.131 1.00 94.44 109 ASP A CA 1
ATOM 861 C C . ASP A 1 109 ? -35.499 7.962 14.553 1.00 94.44 109 ASP A C 1
ATOM 863 O O . ASP A 1 109 ? -36.386 7.940 15.416 1.00 94.44 109 ASP A O 1
ATOM 867 N N . ILE A 1 110 ? -34.286 8.468 14.790 1.00 91.94 110 ILE A N 1
ATOM 868 C CA . ILE A 1 110 ? -33.915 9.177 16.018 1.00 91.94 110 ILE A CA 1
ATOM 869 C C . ILE A 1 110 ? -34.852 10.372 16.217 1.00 91.94 110 ILE A C 1
ATOM 871 O O . ILE A 1 110 ? -35.500 10.477 17.258 1.00 91.94 110 ILE A O 1
ATOM 875 N N . GLU A 1 111 ? -34.979 11.247 15.217 1.00 93.81 111 GLU A N 1
ATOM 876 C CA . GLU A 1 111 ? -35.824 12.441 15.299 1.00 93.81 111 GLU A CA 1
ATOM 877 C C . GLU A 1 111 ? -37.286 12.084 15.610 1.00 93.81 111 GLU A C 1
ATOM 879 O O . GLU A 1 111 ? -37.835 12.609 16.582 1.00 93.81 111 GLU A O 1
ATOM 884 N N . LYS A 1 112 ? -37.870 11.115 14.890 1.00 95.06 112 LYS A N 1
ATOM 885 C CA . LYS A 1 112 ? -39.242 10.622 15.129 1.00 95.06 112 LYS A CA 1
ATOM 886 C C . LYS A 1 112 ? -39.422 10.012 16.519 1.00 95.06 112 LYS A C 1
ATOM 888 O O . LYS A 1 112 ? -40.480 10.159 17.130 1.00 95.06 112 LYS A O 1
ATOM 893 N N . THR A 1 113 ? -38.426 9.282 17.021 1.00 93.94 113 THR A N 1
ATOM 894 C CA . THR A 1 113 ? -38.495 8.657 18.351 1.00 93.94 113 THR A CA 1
ATOM 895 C C . THR A 1 113 ? -38.470 9.716 19.444 1.00 93.94 113 THR A C 1
ATOM 897 O O . THR A 1 113 ? -39.289 9.670 20.361 1.00 93.94 113 THR A O 1
ATOM 900 N N . PHE A 1 114 ? -37.593 10.712 19.320 1.00 94.12 114 PHE A N 1
ATOM 901 C CA . PHE A 1 114 ? -37.544 11.818 20.269 1.00 94.12 114 PHE A CA 1
ATOM 902 C C . PHE A 1 114 ? -38.805 12.684 20.227 1.00 94.12 114 PHE A C 1
ATOM 904 O O . PHE A 1 114 ? -39.254 13.111 21.282 1.00 94.12 114 PHE A O 1
ATOM 911 N N . GLU A 1 115 ? -39.415 12.904 19.059 1.00 93.38 115 GLU A N 1
ATOM 912 C CA . GLU A 1 115 ? -40.716 13.587 18.963 1.00 93.38 115 GLU A CA 1
ATOM 913 C C . GLU A 1 115 ? -41.812 12.863 19.754 1.00 93.38 115 GLU A C 1
ATOM 915 O O . GLU A 1 115 ? -42.565 13.501 20.489 1.00 93.38 115 GLU A O 1
ATOM 920 N N . LYS A 1 116 ? -41.870 11.527 19.666 1.00 95.31 116 LYS A N 1
ATOM 921 C CA . LYS A 1 116 ? -42.806 10.730 20.472 1.00 95.31 116 LYS A CA 1
ATOM 922 C C . LYS A 1 116 ? -42.519 10.861 21.965 1.00 95.31 116 LYS A C 1
ATOM 924 O O . LYS A 1 116 ? -43.447 11.078 22.731 1.00 95.31 116 LYS A O 1
ATOM 929 N N . LEU A 1 117 ? -41.253 10.763 22.374 1.00 94.25 117 LEU A N 1
ATOM 930 C CA . LEU A 1 117 ? -40.877 10.896 23.785 1.00 94.25 117 LEU A CA 1
ATOM 931 C C . LEU A 1 117 ? -41.212 12.286 24.342 1.00 94.25 117 LEU A C 1
ATOM 933 O O . LEU A 1 117 ? -41.688 12.376 25.466 1.00 94.25 117 LEU A O 1
ATOM 937 N N . THR A 1 118 ? -41.019 13.352 23.560 1.00 93.00 118 THR A N 1
ATOM 938 C CA . THR A 1 118 ? -41.429 14.708 23.953 1.00 93.00 118 THR A CA 1
ATOM 939 C C . THR A 1 118 ? -42.943 14.802 24.141 1.00 93.00 118 THR A C 1
ATOM 941 O O . THR A 1 118 ? -43.389 15.366 25.132 1.00 93.00 118 THR A O 1
ATOM 944 N N . SER A 1 119 ? -43.740 14.198 23.254 1.00 93.94 119 SER A N 1
ATOM 945 C CA . SER A 1 119 ? -45.203 14.176 23.410 1.00 93.94 119 SER A CA 1
ATOM 946 C C . SER A 1 119 ? -45.659 13.420 24.667 1.00 93.94 119 SER A C 1
ATOM 948 O O . SER A 1 119 ? -46.647 13.807 25.294 1.00 93.94 119 SER A O 1
ATOM 950 N N . GLU A 1 120 ? -44.971 12.337 25.033 1.00 93.75 120 GLU A N 1
ATOM 951 C CA . GLU A 1 120 ? -45.248 11.593 26.270 1.00 93.75 120 GLU A CA 1
ATOM 952 C C . GLU A 1 120 ? -44.842 12.404 27.513 1.00 93.75 120 GLU A C 1
ATOM 954 O O . GLU A 1 120 ? -45.588 12.440 28.489 1.00 93.75 120 GLU A O 1
ATOM 959 N N . ASP A 1 121 ? -43.705 13.107 27.473 1.00 94.12 121 ASP A N 1
ATOM 960 C CA . ASP A 1 121 ? -43.257 13.997 28.554 1.00 94.12 121 ASP A CA 1
ATOM 961 C C . ASP A 1 121 ? -44.234 15.156 28.806 1.00 94.12 121 ASP A C 1
ATOM 963 O O . ASP A 1 121 ? -44.587 15.427 29.957 1.00 94.12 121 ASP A O 1
ATOM 967 N N . GLU A 1 122 ? -44.735 15.786 27.739 1.00 93.44 122 GLU A N 1
ATOM 968 C CA . GLU A 1 122 ? -45.786 16.810 27.812 1.00 93.44 122 GLU A CA 1
ATOM 969 C C . GLU A 1 122 ? -47.059 16.245 28.463 1.00 93.44 122 GLU A C 1
ATOM 971 O O . GLU A 1 122 ? -47.606 16.839 29.391 1.00 93.44 122 GLU A O 1
ATOM 976 N N . THR A 1 123 ? -47.474 15.039 28.059 1.00 95.06 123 THR A N 1
ATOM 977 C CA . THR A 1 123 ? -48.652 14.363 28.629 1.00 95.06 123 THR A CA 1
ATOM 978 C C . THR A 1 123 ? -48.472 14.054 30.120 1.00 95.06 123 THR A C 1
ATOM 980 O O . THR A 1 123 ? -49.397 14.232 30.913 1.00 95.06 123 THR A O 1
ATOM 983 N N . ILE A 1 124 ? -47.283 13.601 30.533 1.00 92.12 124 ILE A N 1
ATOM 984 C CA . ILE A 1 124 ? -46.962 13.340 31.944 1.00 92.12 124 ILE A CA 1
ATOM 985 C C . ILE A 1 124 ? -47.014 14.637 32.756 1.00 92.12 124 ILE A C 1
ATOM 987 O O . ILE A 1 124 ? -47.578 14.646 33.855 1.00 92.12 124 ILE A O 1
ATOM 991 N N . HIS A 1 125 ? -46.452 15.724 32.222 1.00 93.25 125 HIS A N 1
ATOM 992 C CA . HIS A 1 125 ? -46.500 17.037 32.859 1.00 93.25 125 HIS A CA 1
ATOM 993 C C . HIS A 1 125 ? -47.934 17.528 33.053 1.00 93.25 125 HIS A C 1
ATOM 995 O O . HIS A 1 125 ? -48.268 17.986 34.150 1.00 93.25 125 HIS A O 1
ATOM 1001 N N . ASP A 1 126 ? -48.782 17.381 32.036 1.00 93.75 126 ASP A N 1
ATOM 1002 C CA . ASP A 1 126 ? -50.191 17.761 32.105 1.00 93.75 126 ASP A CA 1
ATOM 1003 C C . ASP A 1 126 ? -50.934 16.953 33.180 1.00 93.75 126 ASP A C 1
ATOM 1005 O O . ASP A 1 126 ? -51.558 17.541 34.064 1.00 93.75 126 ASP A O 1
ATOM 1009 N N . ILE A 1 127 ? -50.785 15.621 33.197 1.00 93.50 127 ILE A N 1
ATOM 1010 C CA . ILE A 1 127 ? -51.434 14.750 34.195 1.00 93.50 127 ILE A CA 1
ATOM 1011 C C . ILE A 1 127 ? -50.992 15.102 35.621 1.00 93.50 127 ILE A C 1
ATOM 1013 O O . ILE A 1 127 ? -51.833 15.201 36.513 1.00 93.50 127 ILE A O 1
ATOM 1017 N N . ILE A 1 128 ? -49.688 15.286 35.865 1.00 92.31 128 ILE A N 1
ATOM 1018 C CA . ILE A 1 128 ? -49.167 15.620 37.203 1.00 92.31 128 ILE A CA 1
ATOM 1019 C C . ILE A 1 128 ? -49.659 17.001 37.650 1.00 92.31 128 ILE A C 1
ATOM 1021 O O . ILE A 1 128 ? -50.021 17.177 38.815 1.00 92.31 128 ILE A O 1
ATOM 1025 N N . SER A 1 129 ? -49.715 17.965 36.728 1.00 91.38 129 SER A N 1
ATOM 1026 C CA . SER A 1 129 ? -50.257 19.301 36.981 1.00 91.38 129 SER A CA 1
ATOM 1027 C C . SER A 1 129 ? -51.743 19.251 37.358 1.00 91.38 129 SER A C 1
ATOM 1029 O O . SER A 1 129 ? -52.150 19.883 38.337 1.00 91.38 129 SER A O 1
ATOM 1031 N N . GLU A 1 130 ? -52.543 18.444 36.651 1.00 93.94 130 GLU A N 1
ATOM 1032 C CA . GLU A 1 130 ? -53.982 18.267 36.895 1.00 93.94 130 GLU A CA 1
ATOM 1033 C C . GLU A 1 130 ? -54.314 17.688 38.279 1.00 93.94 130 GLU A C 1
ATOM 1035 O O . GLU A 1 130 ? -55.370 18.004 38.822 1.00 93.94 130 GLU A O 1
ATOM 1040 N N . VAL A 1 131 ? -53.431 16.870 38.865 1.00 93.38 131 VAL A N 1
ATOM 1041 C CA . VAL A 1 131 ? -53.636 16.246 40.191 1.00 93.38 131 VAL A CA 1
ATOM 1042 C C . VAL A 1 131 ? -52.784 16.871 41.301 1.00 93.38 131 VAL A C 1
ATOM 1044 O O . VAL A 1 131 ? -52.664 16.307 42.393 1.00 93.38 131 VAL A O 1
ATOM 1047 N N . SER A 1 132 ? -52.166 18.021 41.036 1.00 91.69 132 SER A N 1
ATOM 1048 C CA . SER A 1 132 ? -51.218 18.685 41.943 1.00 91.69 132 SER A CA 1
ATOM 1049 C C . SER A 1 132 ? -51.819 19.113 43.292 1.00 91.69 132 SER A C 1
ATOM 1051 O O . SER A 1 132 ? -51.089 19.325 44.259 1.00 91.69 132 SER A O 1
ATOM 1053 N N . ASP A 1 133 ? -53.147 19.206 43.401 1.00 92.94 133 ASP A N 1
ATOM 1054 C CA . ASP A 1 133 ? -53.871 19.448 44.653 1.00 92.94 133 ASP A CA 1
ATOM 1055 C C . ASP A 1 133 ? -53.981 18.199 45.548 1.00 92.94 133 ASP A C 1
ATOM 1057 O O . ASP A 1 133 ? -54.165 18.318 46.762 1.00 92.94 133 ASP A O 1
ATOM 1061 N N . LEU A 1 134 ? -53.847 17.004 44.965 1.00 92.81 134 LEU A N 1
ATOM 1062 C CA . LEU A 1 134 ? -53.991 15.715 45.646 1.00 92.81 134 LEU A CA 1
ATOM 1063 C C . LEU A 1 134 ? -52.649 15.058 45.995 1.00 92.81 134 LEU A C 1
ATOM 1065 O O . LEU A 1 134 ? -52.597 14.217 46.896 1.00 92.81 134 LEU A O 1
ATOM 1069 N N . THR A 1 135 ? -51.568 15.401 45.291 1.00 90.19 135 THR A N 1
ATOM 1070 C CA . THR A 1 135 ? -50.251 14.765 45.446 1.00 90.19 135 THR A CA 1
ATOM 1071 C C . THR A 1 135 ? -49.106 15.770 45.354 1.00 90.19 135 THR A C 1
ATOM 1073 O O . THR A 1 135 ? -49.194 16.780 44.670 1.00 90.19 135 THR A O 1
ATOM 1076 N N . SER A 1 136 ? -47.992 15.467 46.024 1.00 89.88 136 SER A N 1
ATOM 1077 C CA . SER A 1 136 ? -46.738 16.226 45.937 1.00 89.88 136 SER A CA 1
ATOM 1078 C C . SER A 1 136 ? -45.775 15.679 44.874 1.00 89.88 136 SER A C 1
ATOM 1080 O O . SER A 1 136 ? -44.575 15.948 44.945 1.00 89.88 136 SER A O 1
ATOM 1082 N N . ALA A 1 137 ? -46.254 14.828 43.963 1.00 88.88 137 ALA A N 1
ATOM 1083 C CA . ALA A 1 137 ? -45.441 14.288 42.880 1.00 88.88 137 ALA A CA 1
ATOM 1084 C C . ALA A 1 137 ? -44.999 15.412 41.931 1.00 88.88 137 ALA A C 1
ATOM 1086 O O . ALA A 1 137 ? -45.771 16.313 41.619 1.00 88.88 137 ALA A O 1
ATOM 1087 N N . THR A 1 138 ? -43.755 15.345 41.470 1.00 88.69 138 THR A N 1
ATOM 1088 C CA . THR A 1 138 ? -43.182 16.283 40.500 1.00 88.69 138 THR A CA 1
ATOM 1089 C C . THR A 1 138 ? -42.900 15.557 39.199 1.00 88.69 138 THR A C 1
ATOM 1091 O O . THR A 1 138 ? -42.511 14.386 39.225 1.00 88.69 138 THR A O 1
ATOM 1094 N N . SER A 1 139 ? -43.057 16.254 38.076 1.00 88.50 139 SER A N 1
ATOM 1095 C CA . SER A 1 139 ? -42.727 15.693 36.771 1.00 88.50 139 SER A CA 1
ATOM 1096 C C . SER A 1 139 ? -41.254 15.279 36.685 1.00 88.50 139 SER A C 1
ATOM 1098 O O . SER A 1 139 ? -40.403 15.938 37.294 1.00 88.50 139 SER A O 1
ATOM 1100 N N . PRO A 1 140 ? -40.944 14.185 35.968 1.00 86.44 140 PRO A N 1
ATOM 1101 C CA . PRO A 1 140 ? -39.570 13.810 35.661 1.00 86.44 140 PRO A CA 1
ATOM 1102 C C . PRO A 1 140 ? -38.848 14.918 34.887 1.00 86.44 140 PRO A C 1
ATOM 1104 O O . PRO A 1 140 ? -39.473 15.679 34.154 1.00 86.44 140 PRO A O 1
ATOM 1107 N N . ASP A 1 141 ? -37.525 14.990 35.029 1.00 89.56 141 ASP A N 1
ATOM 1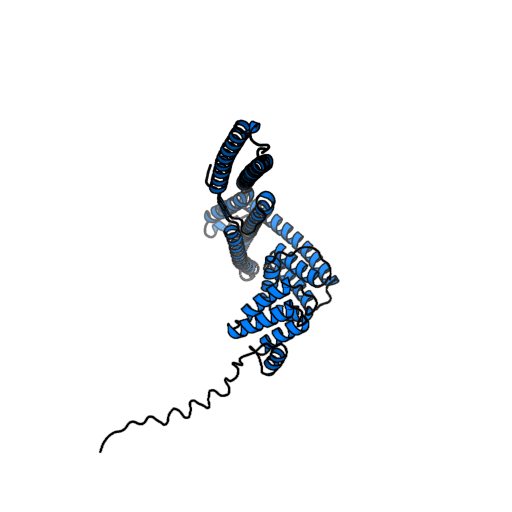108 C CA . ASP A 1 141 ? -36.705 15.880 34.208 1.00 89.56 141 ASP A CA 1
ATOM 1109 C C . ASP A 1 141 ? -36.411 15.230 32.846 1.00 89.56 141 ASP A C 1
ATOM 1111 O O . ASP A 1 141 ? -35.914 14.104 32.778 1.00 89.56 141 ASP A O 1
ATOM 1115 N N . PHE A 1 142 ? -36.709 15.952 31.765 1.00 92.19 142 PHE A N 1
ATOM 1116 C CA . PHE A 1 142 ? -36.515 15.520 30.378 1.00 92.19 142 PHE A CA 1
ATOM 1117 C C . PHE A 1 142 ? -35.283 16.166 29.708 1.00 92.19 142 PHE A C 1
ATOM 1119 O O . PHE A 1 142 ? -35.044 16.018 28.504 1.00 92.19 142 PHE A O 1
ATOM 1126 N N . SER A 1 143 ? -34.481 16.915 30.468 1.00 91.25 143 SER A N 1
ATOM 1127 C CA . SER A 1 143 ? -33.304 17.630 29.965 1.00 91.25 143 SER A CA 1
ATOM 1128 C C . SER A 1 143 ? -32.245 16.697 29.356 1.00 91.25 143 SER A C 1
ATOM 1130 O O . SER A 1 143 ? -31.807 16.946 28.228 1.00 91.25 143 SER A O 1
ATOM 1132 N N . ASP A 1 144 ? -31.921 15.587 30.027 1.00 92.25 144 ASP A N 1
ATOM 1133 C CA . ASP A 1 144 ? -30.957 14.576 29.561 1.00 92.25 144 ASP A CA 1
ATOM 1134 C C . ASP A 1 144 ? -31.362 13.976 28.207 1.00 92.25 144 ASP A C 1
ATOM 1136 O O . ASP A 1 144 ? -30.545 13.824 27.298 1.00 92.25 144 ASP A O 1
ATOM 1140 N N . VAL A 1 145 ? -32.657 13.697 28.032 1.00 91.38 145 VAL A N 1
ATOM 1141 C CA . VAL A 1 145 ? -33.212 13.134 26.794 1.00 91.38 145 VAL A CA 1
ATOM 1142 C C . VAL A 1 145 ? -33.031 14.125 25.637 1.00 91.38 145 VAL A C 1
ATOM 1144 O O . VAL A 1 145 ? -32.579 13.760 24.549 1.00 91.38 145 VAL A O 1
ATOM 1147 N N . ASN A 1 146 ? -33.289 15.412 25.876 1.00 89.62 146 ASN A N 1
ATOM 1148 C CA . ASN A 1 146 ? -33.040 16.467 24.893 1.00 89.62 146 ASN A CA 1
ATOM 1149 C C . ASN A 1 146 ? -31.550 16.639 24.560 1.00 89.62 146 ASN A C 1
ATOM 1151 O O . ASN A 1 146 ? -31.204 16.945 23.413 1.00 89.62 146 ASN A O 1
ATOM 1155 N N . GLU A 1 147 ? -30.662 16.471 25.539 1.00 93.25 147 GLU A N 1
ATOM 1156 C CA . GLU A 1 147 ? -29.219 16.503 25.311 1.00 93.25 147 GLU A CA 1
ATOM 1157 C C . GLU A 1 147 ? -28.765 15.319 24.448 1.00 93.25 147 GLU A C 1
ATOM 1159 O O . GLU A 1 147 ? -28.055 15.520 23.458 1.00 93.25 147 GLU A O 1
ATOM 1164 N N . TRP A 1 148 ? -29.256 14.110 24.730 1.00 91.56 148 TRP A N 1
ATOM 1165 C CA . TRP A 1 148 ? -28.980 12.922 23.918 1.00 91.56 148 TRP A CA 1
ATOM 1166 C C . TRP A 1 148 ? -29.475 13.069 22.479 1.00 91.56 148 TRP A C 1
ATOM 1168 O O . TRP A 1 148 ? -28.728 12.742 21.557 1.00 91.56 148 TRP A O 1
ATOM 1178 N N . LYS A 1 149 ? -30.666 13.648 22.257 1.00 93.19 149 LYS A N 1
ATOM 1179 C CA . LYS A 1 149 ? -31.153 13.982 20.904 1.00 93.19 149 LYS A CA 1
ATOM 1180 C C . LYS A 1 149 ? -30.164 14.871 20.163 1.00 93.19 149 LYS A C 1
ATOM 1182 O O . LYS A 1 149 ? -29.790 14.580 19.028 1.00 93.19 149 LYS A O 1
ATOM 1187 N N . LYS A 1 150 ? -29.757 15.977 20.795 1.00 92.69 150 LYS A N 1
ATOM 1188 C CA . LYS A 1 150 ? -28.828 16.943 20.193 1.00 92.69 150 LYS A CA 1
ATOM 1189 C C . LYS A 1 150 ? -27.510 16.274 19.836 1.00 92.69 150 LYS A C 1
ATOM 1191 O O . LYS A 1 150 ? -27.009 16.515 18.742 1.00 92.69 150 LYS A O 1
ATOM 1196 N N . LYS A 1 151 ? -26.978 15.435 20.727 1.00 94.19 151 LYS A N 1
ATOM 1197 C CA . LYS A 1 151 ? -25.729 14.708 20.505 1.00 94.19 151 LYS A CA 1
ATOM 1198 C C . LYS A 1 151 ? -25.847 13.723 19.339 1.00 94.19 151 LYS A C 1
ATOM 1200 O O . LYS A 1 151 ? -25.066 13.826 18.404 1.00 94.19 151 LYS A O 1
ATOM 1205 N N . ALA A 1 152 ? -26.872 12.872 19.321 1.00 92.38 152 ALA A N 1
ATOM 1206 C CA . ALA A 1 152 ? -27.057 11.873 18.267 1.00 92.38 152 ALA A CA 1
ATOM 1207 C C . ALA A 1 152 ? -27.308 12.500 16.877 1.00 92.38 152 ALA A C 1
ATOM 1209 O O . ALA A 1 152 ? -26.725 12.091 15.871 1.00 92.38 152 ALA A O 1
ATOM 1210 N N . VAL A 1 153 ? -28.136 13.549 16.802 1.00 92.62 153 VAL A N 1
ATOM 1211 C CA . VAL A 1 153 ? -28.373 14.286 15.545 1.00 92.62 153 VAL A CA 1
ATOM 1212 C C . VAL A 1 153 ? -27.119 15.036 15.088 1.00 92.62 153 VAL A C 1
ATOM 1214 O O . VAL A 1 153 ? -26.896 15.193 13.889 1.00 92.62 153 VAL A O 1
ATOM 1217 N N . LYS A 1 154 ? -26.303 15.526 16.026 1.00 93.62 154 LYS A N 1
ATOM 1218 C CA . LYS A 1 154 ? -25.030 16.175 15.709 1.00 93.62 154 LYS A CA 1
ATOM 1219 C C . LYS A 1 154 ? -24.033 15.166 15.131 1.00 93.62 154 LYS A C 1
ATOM 1221 O O . LYS A 1 154 ? -23.541 15.411 14.038 1.00 93.62 154 LYS A O 1
ATOM 1226 N N . GLU A 1 155 ? -23.812 14.040 15.805 1.00 92.31 155 GLU A N 1
ATOM 1227 C CA . GLU A 1 155 ? -22.870 12.996 15.369 1.00 92.31 155 GLU A CA 1
ATOM 1228 C C . GLU A 1 155 ? -23.226 12.454 13.974 1.00 92.31 155 GLU A C 1
ATOM 1230 O O . GLU A 1 155 ? -22.366 12.364 13.104 1.00 92.31 155 GLU A O 1
ATOM 1235 N N . THR A 1 156 ? -24.511 12.198 13.698 1.00 91.75 156 THR A N 1
ATOM 1236 C CA . THR A 1 156 ? -24.958 11.759 12.357 1.00 91.75 156 THR A CA 1
ATOM 1237 C C . THR A 1 156 ? -24.732 12.810 11.264 1.00 91.75 156 THR A C 1
ATOM 1239 O O . THR A 1 156 ? -24.437 12.457 10.125 1.00 91.75 156 THR A O 1
ATOM 1242 N N . LYS A 1 157 ? -24.852 14.107 11.583 1.00 91.75 157 LYS A N 1
ATOM 1243 C CA . LYS A 1 157 ? -24.573 15.203 10.636 1.00 91.75 157 LYS A CA 1
ATOM 1244 C C . LYS A 1 157 ? -23.083 15.402 10.386 1.00 91.75 157 LYS A C 1
ATOM 1246 O O . LYS A 1 157 ? -22.720 15.707 9.254 1.00 91.75 157 LYS A O 1
ATOM 1251 N N . GLU A 1 158 ? -22.259 15.274 11.423 1.00 92.44 158 GLU A N 1
ATOM 1252 C CA . GLU A 1 158 ? -20.798 15.336 11.301 1.00 92.44 158 GLU A CA 1
ATOM 1253 C C . GLU A 1 158 ? -20.316 14.194 10.398 1.00 92.44 158 GLU A C 1
ATOM 1255 O O . GLU A 1 158 ? -19.742 14.472 9.350 1.00 92.44 158 GLU A O 1
ATOM 1260 N N . LEU A 1 159 ? -20.747 12.955 10.659 1.00 91.56 159 LEU A N 1
ATOM 1261 C CA . LEU A 1 159 ? -20.419 11.800 9.817 1.00 91.56 159 LEU A CA 1
ATOM 1262 C C . LEU A 1 159 ? -20.835 11.974 8.342 1.00 91.56 159 LEU A C 1
ATOM 1264 O O . LEU A 1 159 ? -20.080 11.649 7.425 1.00 91.56 159 LEU A O 1
ATOM 1268 N N . GLU A 1 160 ? -22.040 12.494 8.076 1.00 89.44 160 GLU A N 1
ATOM 1269 C CA . GLU A 1 160 ? -22.480 12.796 6.704 1.00 89.44 160 GLU A CA 1
ATOM 1270 C C . GLU A 1 160 ? -21.584 13.843 6.021 1.00 89.44 160 GLU A C 1
ATOM 1272 O O . GLU A 1 160 ? -21.291 13.720 4.826 1.00 89.44 160 GLU A O 1
ATOM 1277 N N . ALA A 1 161 ? -21.172 14.879 6.758 1.00 90.19 161 ALA A N 1
ATOM 1278 C CA . ALA A 1 161 ? -20.311 15.938 6.247 1.00 90.19 161 ALA A CA 1
ATOM 1279 C C . ALA A 1 161 ? -18.898 15.419 5.956 1.00 90.19 161 ALA A C 1
ATOM 1281 O O . ALA A 1 161 ? -18.362 15.718 4.886 1.00 90.19 161 ALA A O 1
ATOM 1282 N N . ASP A 1 162 ? -18.349 14.595 6.844 1.00 91.00 162 ASP A N 1
ATOM 1283 C CA . ASP A 1 162 ? -17.016 14.008 6.719 1.00 91.00 162 ASP A CA 1
ATOM 1284 C C . ASP A 1 162 ? -16.944 13.079 5.499 1.00 91.00 162 ASP A C 1
ATOM 1286 O O . ASP A 1 162 ? -16.092 13.253 4.624 1.00 91.00 162 ASP A O 1
ATOM 1290 N N . ILE A 1 163 ? -17.935 12.196 5.317 1.00 88.25 163 ILE A N 1
ATOM 1291 C CA . ILE A 1 163 ? -18.051 11.358 4.108 1.00 88.25 163 ILE A CA 1
ATOM 1292 C C . ILE A 1 163 ? -18.187 12.214 2.851 1.00 88.25 163 ILE A C 1
ATOM 1294 O O . ILE A 1 163 ? -17.622 11.895 1.797 1.00 88.25 163 ILE A O 1
ATOM 1298 N N . HIS A 1 164 ? -18.974 13.289 2.913 1.00 86.56 164 HIS A N 1
ATOM 1299 C CA . HIS A 1 164 ? -19.145 14.172 1.770 1.00 86.56 164 HIS A CA 1
ATOM 1300 C C . HIS A 1 164 ? -17.834 14.868 1.398 1.00 86.56 164 HIS A C 1
ATOM 1302 O O . HIS A 1 164 ? -17.511 14.917 0.211 1.00 86.56 164 HIS A O 1
ATOM 1308 N N . SER A 1 165 ? -17.085 15.358 2.385 1.00 87.25 165 SER A N 1
ATOM 1309 C CA . SER A 1 165 ? -15.772 15.979 2.205 1.00 87.25 165 SER A CA 1
ATOM 1310 C C . SER A 1 165 ? -14.780 14.988 1.595 1.00 87.25 165 SER A C 1
ATOM 1312 O O . SER A 1 165 ? -14.245 15.240 0.512 1.00 87.25 165 SER A O 1
ATOM 1314 N N . PHE A 1 166 ? -14.642 13.807 2.205 1.00 86.00 166 PHE A N 1
ATOM 1315 C CA . PHE A 1 166 ? -13.761 12.737 1.740 1.00 86.00 166 PHE A CA 1
ATOM 1316 C C . PHE A 1 166 ? -14.017 12.386 0.267 1.00 86.00 166 PHE A C 1
ATOM 1318 O O . PHE A 1 166 ? -13.131 12.460 -0.581 1.00 86.00 166 PHE A O 1
ATOM 1325 N N . THR A 1 167 ? -15.274 12.105 -0.079 1.00 80.38 167 THR A N 1
ATOM 1326 C CA . THR A 1 167 ? -15.655 11.695 -1.443 1.00 80.38 167 THR A CA 1
ATOM 1327 C C . THR A 1 167 ? -15.690 12.831 -2.468 1.00 80.38 167 THR A C 1
ATOM 1329 O O . THR A 1 167 ? -15.896 12.570 -3.653 1.00 80.38 167 THR A O 1
ATOM 1332 N N . SER A 1 168 ? -15.538 14.086 -2.043 1.00 76.25 168 SER A N 1
ATOM 1333 C CA . SER A 1 168 ? -15.449 15.243 -2.946 1.00 76.25 168 SER A CA 1
ATOM 1334 C C . SER A 1 168 ? -14.002 15.622 -3.272 1.00 76.25 168 SER A C 1
ATOM 1336 O O . SER A 1 168 ? -13.774 16.468 -4.138 1.00 76.25 168 SER A O 1
ATOM 1338 N N . THR A 1 169 ? -13.032 14.983 -2.615 1.00 66.12 169 THR A N 1
ATOM 1339 C CA . THR A 1 169 ? -11.605 15.279 -2.741 1.00 66.12 169 THR A CA 1
ATOM 1340 C C . THR A 1 169 ? -10.929 14.176 -3.558 1.00 66.12 169 THR A C 1
ATOM 1342 O O . THR A 1 169 ? -10.392 13.217 -3.018 1.00 66.12 169 THR A O 1
ATOM 1345 N N . GLY A 1 170 ? -10.993 14.277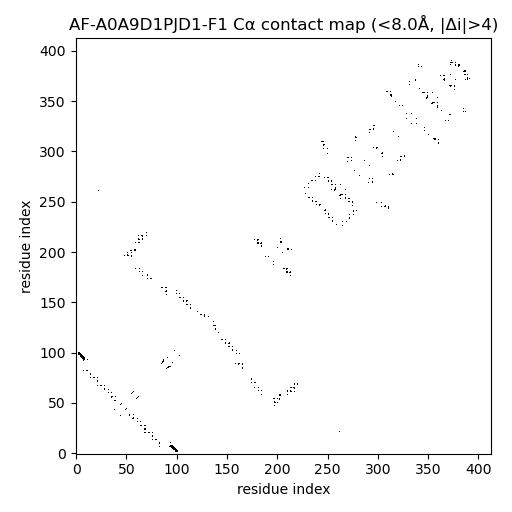 -4.889 1.00 57.16 170 GLY A N 1
ATOM 1346 C CA . GLY A 1 170 ? -10.301 13.364 -5.806 1.00 57.16 170 GLY A CA 1
ATOM 1347 C C . GLY A 1 170 ? -9.086 14.042 -6.429 1.00 57.16 170 GLY A C 1
ATOM 1348 O O . GLY A 1 170 ? -9.246 14.929 -7.266 1.00 57.16 170 GLY A O 1
ATOM 1349 N N . ASN A 1 171 ? -7.872 13.641 -6.045 1.00 55.03 171 ASN A N 1
ATOM 1350 C CA . ASN A 1 171 ? -6.634 14.139 -6.653 1.00 55.03 171 ASN A CA 1
ATOM 1351 C C . ASN A 1 171 ? -6.235 13.238 -7.844 1.00 55.03 171 ASN A C 1
ATOM 1353 O O . ASN A 1 171 ? -5.186 12.605 -7.857 1.00 55.03 171 ASN A O 1
ATOM 1357 N N . GLU A 1 172 ? -7.121 13.129 -8.841 1.00 58.16 172 GLU A N 1
ATOM 1358 C CA . GLU A 1 172 ? -6.981 12.226 -10.005 1.00 58.16 172 GLU A CA 1
ATOM 1359 C C . GLU A 1 172 ? -5.987 12.733 -11.073 1.00 58.16 172 GLU A C 1
ATOM 1361 O O . GLU A 1 172 ? -5.686 12.042 -12.052 1.00 58.16 172 GLU A O 1
ATOM 1366 N N . THR A 1 173 ? -5.491 13.964 -10.928 1.00 59.44 173 THR A N 1
ATOM 1367 C CA . THR A 1 173 ? -4.897 14.729 -12.033 1.00 59.44 173 THR A CA 1
ATOM 1368 C C . THR A 1 173 ? -3.551 14.202 -12.534 1.00 59.44 173 THR A C 1
ATOM 1370 O O . THR A 1 173 ? -3.267 14.333 -13.728 1.00 59.44 173 THR A O 1
ATOM 1373 N N . ASP A 1 174 ? -2.747 13.565 -11.681 1.00 73.38 174 ASP A N 1
ATOM 1374 C CA . ASP A 1 174 ? -1.362 13.221 -12.033 1.00 73.38 174 ASP A CA 1
ATOM 1375 C C . ASP A 1 174 ? -1.250 11.854 -12.735 1.00 73.38 174 ASP A C 1
ATOM 1377 O O . ASP A 1 174 ? -0.639 11.752 -13.802 1.00 73.38 174 ASP A O 1
ATOM 1381 N N . VAL A 1 175 ? -1.946 10.821 -12.241 1.00 83.75 175 VAL A N 1
ATOM 1382 C CA . VAL A 1 175 ? -1.976 9.472 -12.851 1.00 83.75 175 VAL A CA 1
ATOM 1383 C C . VAL A 1 175 ? -2.549 9.525 -14.270 1.00 83.75 175 VAL A C 1
ATOM 1385 O O . VAL A 1 175 ? -1.965 8.979 -15.213 1.00 83.75 175 VAL A O 1
ATOM 1388 N N . GLN A 1 176 ? -3.668 10.235 -14.457 1.00 87.44 176 GLN A N 1
ATOM 1389 C CA . GLN A 1 176 ? -4.301 10.363 -15.769 1.00 87.44 176 GLN A CA 1
ATOM 1390 C C . GLN A 1 176 ? -3.388 11.088 -16.767 1.00 87.44 176 GLN A C 1
ATOM 1392 O O . GLN A 1 176 ? -3.307 10.699 -17.938 1.00 87.44 176 GLN A O 1
ATOM 1397 N N . ALA A 1 177 ? -2.670 12.122 -16.318 1.00 89.62 177 ALA A N 1
ATOM 1398 C CA . ALA A 1 177 ? -1.743 12.859 -17.164 1.00 89.62 177 ALA A CA 1
ATOM 1399 C C . ALA A 1 177 ? -0.590 11.970 -17.654 1.00 89.62 177 ALA A C 1
ATOM 1401 O O . ALA A 1 177 ? -0.250 12.023 -18.844 1.00 89.62 177 ALA A O 1
ATOM 1402 N N . ILE A 1 178 ? -0.022 11.132 -16.779 1.00 91.94 178 ILE A N 1
ATOM 1403 C CA . ILE A 1 178 ? 1.041 10.180 -17.133 1.00 91.94 178 ILE A CA 1
ATOM 1404 C C . ILE A 1 178 ? 0.522 9.095 -18.084 1.00 91.94 178 ILE A C 1
ATOM 1406 O O . ILE A 1 178 ? 1.150 8.851 -19.119 1.00 91.94 178 ILE A O 1
ATOM 1410 N N . MET A 1 179 ? -0.663 8.525 -17.834 1.00 92.31 179 MET A N 1
ATOM 1411 C CA . MET A 1 179 ? -1.296 7.566 -18.754 1.00 92.31 179 MET A CA 1
ATOM 1412 C C . MET A 1 179 ? -1.479 8.147 -20.162 1.00 92.31 179 MET A C 1
ATOM 1414 O O . MET A 1 179 ? -1.135 7.499 -21.152 1.00 92.31 179 MET A O 1
ATOM 1418 N N . GLN A 1 180 ? -1.946 9.394 -20.270 1.00 93.00 180 GLN A N 1
ATOM 1419 C CA . GLN A 1 180 ? -2.087 10.080 -21.559 1.00 93.00 180 GLN A CA 1
ATOM 1420 C C . GLN A 1 180 ? -0.737 10.301 -22.260 1.00 93.00 180 GLN A C 1
ATOM 1422 O O . GLN A 1 180 ? -0.657 10.226 -23.493 1.00 93.00 180 GLN A O 1
ATOM 1427 N N . GLN A 1 181 ? 0.339 10.578 -21.509 1.00 93.75 181 GLN A N 1
ATOM 1428 C CA . GLN A 1 181 ? 1.680 10.671 -22.094 1.00 93.75 181 GLN A CA 1
ATOM 1429 C C . GLN A 1 181 ? 2.136 9.314 -22.644 1.00 93.75 181 GLN A C 1
ATOM 1431 O O . GLN A 1 181 ? 2.601 9.260 -23.786 1.00 93.75 181 GLN A O 1
ATOM 1436 N N . ILE A 1 182 ? 1.956 8.229 -21.883 1.00 93.62 182 ILE A N 1
ATOM 1437 C CA . ILE A 1 182 ? 2.268 6.865 -22.330 1.00 93.62 182 ILE A CA 1
ATOM 1438 C C . ILE A 1 182 ? 1.495 6.530 -23.609 1.00 93.62 182 ILE A C 1
ATOM 1440 O O . ILE A 1 182 ? 2.097 6.126 -24.607 1.00 93.62 182 ILE A O 1
ATOM 1444 N N . GLU A 1 183 ? 0.182 6.761 -23.621 1.00 93.94 183 GLU A N 1
ATOM 1445 C CA . GLU A 1 183 ? -0.666 6.502 -24.785 1.00 93.94 183 GLU A CA 1
ATOM 1446 C C . GLU A 1 183 ? -0.189 7.289 -26.015 1.00 93.94 183 GLU A C 1
ATOM 1448 O O . GLU A 1 183 ? -0.060 6.737 -27.111 1.00 93.94 183 GLU A O 1
ATOM 1453 N N . THR A 1 184 ? 0.154 8.566 -25.836 1.00 93.25 184 THR A N 1
ATOM 1454 C CA . THR A 1 184 ? 0.669 9.419 -26.916 1.00 93.25 184 THR A CA 1
ATOM 1455 C C . THR A 1 184 ? 1.966 8.862 -27.510 1.00 93.25 184 THR A C 1
ATOM 1457 O O . THR A 1 184 ? 2.118 8.811 -28.737 1.00 93.25 184 THR A O 1
ATOM 1460 N N . VAL A 1 185 ? 2.911 8.434 -26.664 1.00 91.75 185 VAL A N 1
ATOM 1461 C CA . VAL A 1 185 ? 4.182 7.842 -27.114 1.00 91.75 185 VAL A CA 1
ATOM 1462 C C . VAL A 1 185 ? 3.935 6.522 -27.844 1.00 91.75 185 VAL A C 1
ATOM 1464 O O . VAL A 1 185 ? 4.461 6.326 -28.944 1.00 91.75 185 VAL A O 1
ATOM 1467 N N . MET A 1 186 ? 3.095 5.649 -27.288 1.00 90.31 186 MET A N 1
ATOM 1468 C CA . MET A 1 186 ? 2.762 4.346 -27.870 1.00 90.31 186 MET A CA 1
ATOM 1469 C C . MET A 1 186 ? 2.049 4.476 -29.221 1.00 90.31 186 MET A C 1
ATOM 1471 O O . MET A 1 186 ? 2.401 3.783 -30.178 1.00 90.31 186 MET A O 1
ATOM 1475 N N . ASN A 1 187 ? 1.107 5.413 -29.350 1.00 89.38 187 ASN A N 1
ATOM 1476 C CA . ASN A 1 187 ? 0.419 5.693 -30.611 1.00 89.38 187 ASN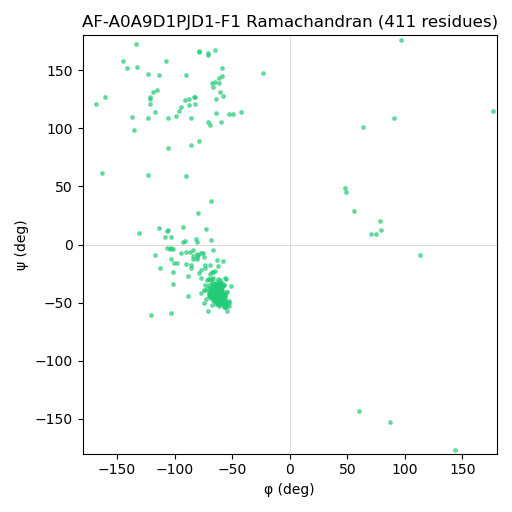 A CA 1
ATOM 1477 C C . ASN A 1 187 ? 1.381 6.225 -31.680 1.00 89.38 187 ASN A C 1
ATOM 1479 O O . ASN A 1 187 ? 1.327 5.792 -32.835 1.00 89.38 187 ASN A O 1
ATOM 1483 N N . LYS A 1 188 ? 2.321 7.102 -31.302 1.00 84.50 188 LYS A N 1
ATOM 1484 C CA . LYS A 1 188 ? 3.359 7.581 -32.226 1.00 84.50 188 LYS A CA 1
ATOM 1485 C C . LYS A 1 188 ? 4.301 6.453 -32.652 1.00 84.50 188 LYS A C 1
ATOM 1487 O O . LYS A 1 188 ? 4.627 6.359 -33.832 1.00 84.50 188 LYS A O 1
ATOM 1492 N N . ALA A 1 189 ? 4.680 5.566 -31.731 1.00 84.81 189 ALA A N 1
ATOM 1493 C CA . ALA A 1 189 ? 5.472 4.381 -32.046 1.00 84.81 189 ALA A CA 1
ATOM 1494 C C . ALA A 1 189 ? 4.729 3.434 -33.000 1.00 84.81 189 ALA A C 1
ATOM 1496 O O . ALA A 1 189 ? 5.339 2.881 -33.909 1.00 84.81 189 ALA A O 1
ATOM 1497 N N . LYS A 1 190 ? 3.409 3.266 -32.840 1.00 83.69 190 LYS A N 1
ATOM 1498 C CA . LYS A 1 190 ? 2.566 2.435 -33.716 1.00 83.69 190 LYS A CA 1
ATOM 1499 C C . LYS A 1 190 ? 2.500 2.952 -35.158 1.00 83.69 190 LYS A C 1
ATOM 1501 O O . LYS A 1 190 ? 2.395 2.139 -36.072 1.00 83.69 190 LYS A O 1
ATOM 1506 N N . GLY A 1 191 ? 2.581 4.269 -35.355 1.00 80.06 191 GLY A N 1
ATOM 1507 C CA . GLY A 1 191 ? 2.434 4.923 -36.659 1.00 80.06 191 GLY A CA 1
ATOM 1508 C C . GLY A 1 191 ? 3.5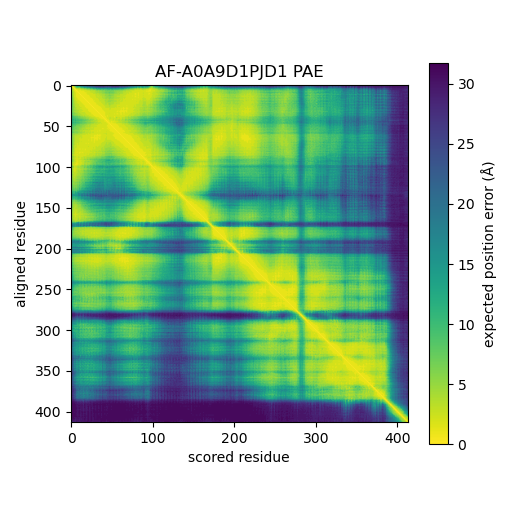63 4.674 -37.669 1.00 80.06 191 GLY A C 1
ATOM 1509 O O . GLY A 1 191 ? 3.354 4.876 -38.861 1.00 80.06 191 GLY A O 1
ATOM 1510 N N . SER A 1 192 ? 4.738 4.214 -37.235 1.00 78.12 192 SER A N 1
ATOM 1511 C CA . SER A 1 192 ? 5.845 3.800 -38.112 1.00 78.12 192 SER A CA 1
ATOM 1512 C C . SER A 1 192 ? 5.989 2.272 -38.099 1.00 78.12 192 SER A C 1
ATOM 1514 O O . SER A 1 192 ? 5.506 1.620 -37.182 1.00 78.12 192 SER A O 1
ATOM 1516 N N . THR A 1 193 ? 6.600 1.631 -39.102 1.00 79.50 193 THR A N 1
ATOM 1517 C CA . THR A 1 193 ? 6.871 0.169 -39.121 1.00 79.50 193 THR A CA 1
ATOM 1518 C C . THR A 1 193 ? 8.202 -0.131 -39.811 1.00 79.50 193 THR A C 1
ATOM 1520 O O . THR A 1 193 ? 8.698 0.693 -40.576 1.00 79.50 193 THR A O 1
ATOM 1523 N N . GLY A 1 194 ? 8.803 -1.290 -39.516 1.00 78.56 194 GLY A N 1
ATOM 1524 C CA . GLY A 1 194 ? 10.074 -1.708 -40.118 1.00 78.56 194 GLY A CA 1
ATOM 1525 C C . GLY A 1 194 ? 11.230 -0.738 -39.840 1.00 78.56 194 GLY A C 1
ATOM 1526 O O . GLY A 1 194 ? 11.316 -0.156 -38.760 1.00 78.56 194 GLY A O 1
ATOM 1527 N N . GLU A 1 195 ? 12.111 -0.560 -40.826 1.00 79.44 195 GLU A N 1
ATOM 1528 C CA . GLU A 1 195 ? 13.292 0.316 -40.740 1.00 79.44 195 GLU A CA 1
ATOM 1529 C C . GLU A 1 195 ? 12.937 1.782 -40.437 1.00 79.44 195 GLU A C 1
ATOM 1531 O O . GLU A 1 195 ? 13.633 2.443 -39.665 1.00 79.44 195 GLU A O 1
ATOM 1536 N N . ALA A 1 196 ? 11.790 2.255 -40.936 1.00 81.56 196 ALA A N 1
ATOM 1537 C CA . ALA A 1 196 ? 11.312 3.624 -40.743 1.00 81.56 196 ALA A CA 1
ATOM 1538 C C . ALA A 1 196 ? 11.015 3.983 -39.274 1.00 81.56 196 ALA A C 1
ATOM 1540 O O . ALA A 1 196 ? 10.830 5.153 -38.952 1.00 81.56 196 ALA A O 1
ATOM 1541 N N . ARG A 1 197 ? 10.951 2.999 -38.361 1.00 81.50 197 ARG A N 1
ATOM 1542 C CA . ARG A 1 197 ? 10.870 3.267 -36.912 1.00 81.50 197 ARG A CA 1
ATOM 1543 C C . ARG A 1 197 ? 12.182 3.786 -36.332 1.00 81.50 197 ARG A C 1
ATOM 1545 O O . ARG A 1 197 ? 12.163 4.515 -35.344 1.00 81.50 197 ARG A O 1
ATOM 1552 N N . PHE A 1 198 ? 13.300 3.368 -36.915 1.00 84.44 198 PHE A N 1
ATOM 1553 C CA . PHE A 1 198 ? 14.643 3.611 -36.396 1.00 84.44 198 PHE A CA 1
ATOM 1554 C C . PHE A 1 198 ? 15.335 4.754 -37.138 1.00 84.44 198 PHE A C 1
ATOM 1556 O O . PHE A 1 198 ? 16.111 5.513 -36.551 1.00 84.44 198 PHE A O 1
ATOM 1563 N N . GLU A 1 199 ? 15.052 4.880 -38.434 1.00 76.44 199 GLU A N 1
ATOM 1564 C CA . GLU A 1 199 ? 15.639 5.901 -39.288 1.00 76.44 199 GLU A CA 1
ATOM 1565 C C . GLU A 1 199 ? 15.220 7.311 -38.841 1.00 76.44 199 GLU A C 1
ATOM 1567 O O . GLU A 1 199 ? 14.040 7.612 -38.683 1.00 76.44 199 GLU A O 1
ATOM 1572 N N . GLY A 1 200 ? 16.203 8.183 -38.593 1.00 68.81 200 GLY A N 1
ATOM 1573 C CA . GLY A 1 200 ? 15.947 9.566 -38.175 1.00 68.81 200 GLY A CA 1
ATOM 1574 C C . GLY A 1 200 ? 15.394 9.722 -36.753 1.00 68.81 200 GLY A C 1
ATOM 1575 O O . GLY A 1 200 ? 15.014 10.826 -36.374 1.00 68.81 200 GLY A O 1
ATOM 1576 N N . PHE A 1 201 ? 15.356 8.659 -35.940 1.00 80.38 201 PHE A N 1
ATOM 1577 C CA . PHE A 1 201 ? 14.952 8.784 -34.542 1.00 80.38 201 PHE A CA 1
ATOM 1578 C C . PHE A 1 201 ? 16.035 9.509 -33.727 1.00 80.38 201 PHE A C 1
ATOM 1580 O O . PHE A 1 201 ? 17.082 8.936 -33.398 1.00 80.38 201 PHE A O 1
ATOM 1587 N N . GLU A 1 202 ? 15.766 10.773 -33.396 1.00 72.19 202 GLU A N 1
ATOM 1588 C CA . GLU A 1 202 ? 16.660 11.662 -32.636 1.00 72.19 202 GLU A CA 1
ATOM 1589 C C . GLU A 1 202 ? 16.590 11.451 -31.110 1.00 72.19 202 GLU A C 1
ATOM 1591 O O . GLU A 1 202 ? 17.240 12.167 -30.354 1.00 72.19 202 GLU A O 1
ATOM 1596 N N . GLY A 1 203 ? 15.831 10.454 -30.637 1.00 75.56 203 GLY A N 1
ATOM 1597 C CA . GLY A 1 203 ? 15.692 10.155 -29.210 1.00 75.56 203 GLY A CA 1
ATOM 1598 C C . GLY A 1 203 ? 14.585 10.958 -28.528 1.00 75.56 203 GLY A C 1
ATOM 1599 O O . GLY A 1 203 ? 13.610 11.373 -29.160 1.00 75.56 203 GLY A O 1
ATOM 1600 N N . VAL A 1 204 ? 14.742 11.176 -27.221 1.00 73.69 204 VAL A N 1
ATOM 1601 C CA . VAL A 1 204 ? 13.756 11.809 -26.323 1.00 73.69 204 VAL A CA 1
ATOM 1602 C C . VAL A 1 204 ? 13.304 13.197 -26.809 1.00 73.69 204 VAL A C 1
ATOM 1604 O O . VAL A 1 204 ? 12.156 13.594 -26.623 1.00 73.69 204 VAL A O 1
ATOM 1607 N N . SER A 1 205 ? 14.169 13.931 -27.514 1.00 73.38 205 SER A N 1
ATOM 1608 C CA . SER A 1 205 ? 13.861 15.250 -28.082 1.00 73.38 205 SER A CA 1
ATOM 1609 C C . SER A 1 205 ? 12.816 15.231 -29.204 1.00 73.38 205 SER A C 1
ATOM 1611 O O . SER A 1 205 ? 12.148 16.241 -29.425 1.00 73.38 205 SER A O 1
ATOM 1613 N N . SER A 1 206 ? 12.643 14.097 -29.886 1.00 74.56 206 SER A N 1
ATOM 1614 C CA . SER A 1 206 ? 11.782 13.966 -31.071 1.00 74.56 206 SER A CA 1
ATOM 1615 C C . SER A 1 206 ? 10.288 13.796 -30.747 1.00 74.56 206 SER A C 1
ATOM 1617 O O . SER A 1 206 ? 9.422 13.893 -31.629 1.00 74.56 206 SER A O 1
ATOM 1619 N N . ILE A 1 207 ? 9.951 13.531 -29.480 1.00 84.00 207 ILE A N 1
ATOM 1620 C CA . ILE A 1 207 ? 8.578 13.323 -29.011 1.00 84.00 207 ILE A CA 1
ATOM 1621 C C . ILE A 1 207 ? 8.388 14.072 -27.689 1.00 84.00 207 ILE A C 1
ATOM 1623 O O . ILE A 1 207 ? 8.894 13.656 -26.655 1.00 84.00 207 ILE A O 1
ATOM 1627 N N . LYS A 1 208 ? 7.595 15.152 -27.694 1.00 90.00 208 LYS A N 1
ATOM 1628 C CA . LYS A 1 208 ? 7.322 15.953 -26.484 1.00 90.00 208 LYS A CA 1
ATOM 1629 C C . LYS A 1 208 ? 6.787 15.111 -25.315 1.00 90.00 208 LYS A C 1
ATOM 1631 O O . LYS A 1 208 ? 7.194 15.339 -24.184 1.00 90.00 208 LYS A O 1
ATOM 1636 N N . ALA A 1 209 ? 5.898 14.155 -25.592 1.00 91.56 209 ALA A N 1
ATOM 1637 C CA . ALA A 1 209 ? 5.368 13.243 -24.578 1.00 91.56 209 ALA A CA 1
ATOM 1638 C C . ALA A 1 209 ? 6.450 12.314 -24.003 1.00 91.56 209 ALA A C 1
ATOM 1640 O O . ALA A 1 209 ? 6.468 12.084 -22.804 1.00 91.56 209 ALA A O 1
ATOM 1641 N N . LEU A 1 210 ? 7.402 11.860 -24.828 1.00 92.31 210 LEU A N 1
ATOM 1642 C CA . LEU A 1 210 ? 8.518 11.029 -24.373 1.00 92.31 210 LEU A CA 1
ATOM 1643 C C . LEU A 1 210 ? 9.446 11.807 -23.443 1.00 92.31 210 LEU A C 1
ATOM 1645 O O . LEU A 1 210 ? 9.829 11.273 -22.416 1.00 92.31 210 LEU A O 1
ATOM 1649 N N . ARG A 1 211 ? 9.730 13.082 -23.750 1.00 93.06 211 ARG A N 1
ATOM 1650 C CA . ARG A 1 211 ? 10.476 13.960 -22.836 1.00 93.06 211 ARG A CA 1
ATOM 1651 C C . ARG A 1 211 ? 9.802 14.076 -21.476 1.00 93.06 211 ARG A C 1
ATOM 1653 O O . ARG A 1 211 ? 10.468 13.887 -20.477 1.00 93.06 211 ARG A O 1
ATOM 1660 N N . LYS A 1 212 ? 8.488 14.305 -21.443 1.00 94.06 212 LYS A N 1
ATOM 1661 C CA . LYS A 1 212 ? 7.748 14.356 -20.175 1.00 94.06 212 LYS A CA 1
ATOM 1662 C C . LYS A 1 212 ? 7.843 13.051 -19.382 1.00 94.06 212 LYS A C 1
ATOM 1664 O O . LYS A 1 212 ? 7.927 13.107 -18.167 1.00 94.06 212 LYS A O 1
ATOM 1669 N N . LEU A 1 213 ? 7.818 11.898 -20.057 1.00 94.56 213 LEU A N 1
ATOM 1670 C CA . LEU A 1 213 ? 8.019 10.606 -19.394 1.00 94.56 213 LEU A CA 1
ATOM 1671 C C . LEU A 1 213 ? 9.449 10.448 -18.873 1.00 94.56 213 LEU A C 1
ATOM 1673 O O . LEU A 1 213 ? 9.636 9.901 -17.798 1.00 94.56 213 LEU A O 1
ATOM 1677 N N . THR A 1 214 ? 10.453 10.934 -19.606 1.00 94.31 214 THR A N 1
ATOM 1678 C CA . THR A 1 214 ? 11.836 10.968 -19.116 1.00 94.31 214 THR A CA 1
ATOM 1679 C C . THR A 1 214 ? 11.955 11.841 -17.872 1.00 94.31 214 THR A C 1
ATOM 1681 O O . THR A 1 214 ? 12.456 11.354 -16.868 1.00 94.31 214 THR A O 1
ATOM 1684 N N . ASP A 1 215 ? 11.427 13.067 -17.907 1.00 94.31 215 ASP A N 1
ATOM 1685 C CA . ASP A 1 215 ? 11.446 13.990 -16.765 1.00 94.31 215 ASP A CA 1
ATOM 1686 C C . ASP A 1 215 ? 10.749 13.358 -15.538 1.00 94.31 215 ASP A C 1
ATOM 1688 O O . ASP A 1 215 ? 11.268 13.401 -14.426 1.00 94.31 215 ASP A O 1
ATOM 1692 N N . TYR A 1 216 ? 9.603 12.704 -15.757 1.00 94.12 216 TYR A N 1
ATOM 1693 C CA . TYR A 1 216 ? 8.874 11.956 -14.730 1.00 94.12 216 TYR A CA 1
ATOM 1694 C C . TYR A 1 216 ? 9.697 10.799 -14.143 1.00 94.12 216 TYR A C 1
ATOM 1696 O O . TYR A 1 216 ? 9.777 10.650 -12.926 1.00 94.12 216 TYR A O 1
ATOM 1704 N N . ASN A 1 217 ? 10.345 9.994 -14.988 1.00 94.62 217 ASN A N 1
ATOM 1705 C CA . ASN A 1 217 ? 11.184 8.889 -14.526 1.00 94.62 217 ASN A CA 1
ATOM 1706 C C . ASN A 1 217 ? 12.391 9.393 -13.722 1.00 94.62 217 ASN A C 1
ATOM 1708 O O . ASN A 1 217 ? 12.732 8.794 -12.707 1.00 94.62 217 ASN A O 1
ATOM 1712 N N . GLU A 1 218 ? 13.018 10.493 -14.148 1.00 94.44 218 GLU A N 1
ATOM 1713 C CA . GLU A 1 218 ? 14.125 11.119 -13.419 1.00 94.44 218 GLU A CA 1
ATOM 1714 C C . GLU A 1 218 ? 13.669 11.628 -12.044 1.00 94.44 218 GLU A C 1
ATOM 1716 O O . GLU A 1 218 ? 14.367 11.446 -11.048 1.00 94.44 218 GLU A O 1
ATOM 1721 N N . GLU A 1 219 ? 12.482 12.233 -11.952 1.00 92.50 219 GLU A N 1
ATOM 1722 C CA . GLU A 1 219 ? 11.895 12.643 -10.673 1.00 92.50 219 GLU A CA 1
ATOM 1723 C C . GLU A 1 219 ? 11.662 11.443 -9.742 1.00 92.50 219 GLU A C 1
ATOM 1725 O O . GLU A 1 219 ? 12.047 11.490 -8.568 1.00 92.50 219 GLU A O 1
ATOM 1730 N N . LYS A 1 220 ? 11.106 10.346 -10.270 1.00 90.25 220 LYS A N 1
ATOM 1731 C CA . LYS A 1 220 ? 10.899 9.095 -9.526 1.00 90.25 220 LYS A CA 1
ATOM 1732 C C . LYS A 1 220 ? 12.202 8.490 -9.033 1.00 90.25 220 LYS A C 1
ATOM 1734 O O . LYS A 1 220 ? 12.317 8.160 -7.855 1.00 90.25 220 LYS A O 1
ATOM 1739 N N . GLU A 1 221 ? 13.198 8.396 -9.905 1.00 90.12 221 GLU A N 1
ATOM 1740 C CA . GLU A 1 221 ? 14.514 7.871 -9.556 1.00 90.12 221 GLU A CA 1
ATOM 1741 C C . GLU A 1 221 ? 15.179 8.725 -8.468 1.00 90.12 221 GLU A C 1
ATOM 1743 O O . GLU A 1 221 ? 15.697 8.191 -7.489 1.00 90.12 221 GLU A O 1
ATOM 1748 N N . ASN A 1 222 ? 15.103 10.053 -8.578 1.00 91.38 222 ASN A N 1
ATOM 1749 C CA . ASN A 1 222 ? 15.636 10.964 -7.567 1.00 91.38 222 ASN A CA 1
ATOM 1750 C C . ASN A 1 222 ? 14.933 10.807 -6.213 1.00 91.38 222 ASN A C 1
ATOM 1752 O O . ASN A 1 222 ? 15.605 10.775 -5.178 1.00 91.38 222 ASN A O 1
ATOM 1756 N N . LYS A 1 223 ? 13.599 10.680 -6.207 1.00 88.69 223 LYS A N 1
ATOM 1757 C CA . LYS A 1 223 ? 12.824 10.419 -4.987 1.00 88.69 223 LYS A CA 1
ATOM 1758 C C . LYS A 1 223 ? 13.246 9.091 -4.355 1.00 88.69 223 LYS A C 1
ATOM 1760 O O . LYS A 1 223 ? 13.608 9.071 -3.183 1.00 88.69 223 LYS A O 1
ATOM 1765 N N . ARG A 1 224 ? 13.298 8.018 -5.146 1.00 85.75 224 ARG A N 1
ATOM 1766 C CA . ARG A 1 224 ? 13.707 6.684 -4.689 1.00 85.75 224 ARG A CA 1
ATOM 1767 C C . ARG A 1 224 ? 15.132 6.671 -4.140 1.00 85.75 224 ARG A C 1
ATOM 1769 O O . ARG A 1 224 ? 15.381 6.096 -3.088 1.00 85.75 224 ARG A O 1
ATOM 1776 N N . ASN A 1 225 ? 16.069 7.335 -4.810 1.00 89.50 225 ASN A N 1
ATOM 1777 C CA . ASN A 1 225 ? 17.450 7.440 -4.339 1.00 89.50 225 ASN A CA 1
ATOM 1778 C C . ASN A 1 225 ? 17.534 8.169 -2.995 1.00 89.50 225 ASN A C 1
ATOM 1780 O O . ASN A 1 225 ? 18.295 7.755 -2.125 1.00 89.50 225 ASN A O 1
ATOM 1784 N N . LYS A 1 226 ? 16.729 9.218 -2.801 1.00 90.94 226 LYS A N 1
ATOM 1785 C CA . LYS A 1 226 ? 16.643 9.911 -1.515 1.00 90.94 226 LYS A CA 1
ATOM 1786 C C . LYS A 1 226 ? 16.101 8.991 -0.416 1.00 90.94 226 LYS A C 1
ATOM 1788 O O . LYS A 1 226 ? 16.710 8.914 0.646 1.00 90.94 226 LYS A O 1
ATOM 1793 N N . GLU A 1 227 ? 15.019 8.263 -0.681 1.00 87.94 227 GLU A N 1
ATOM 1794 C CA . GLU A 1 227 ? 14.453 7.308 0.283 1.00 87.94 227 GLU A CA 1
ATOM 1795 C C . GLU A 1 227 ? 15.424 6.156 0.601 1.00 87.94 227 GLU A C 1
ATOM 1797 O O . GLU A 1 227 ? 15.507 5.720 1.744 1.00 87.94 227 GLU A O 1
ATOM 1802 N N . ILE A 1 228 ? 16.230 5.698 -0.366 1.00 91.56 228 ILE A N 1
ATOM 1803 C CA . ILE A 1 228 ? 17.287 4.695 -0.136 1.00 91.56 228 ILE A CA 1
ATOM 1804 C C . ILE A 1 228 ? 18.372 5.216 0.812 1.00 91.56 228 ILE A C 1
ATOM 1806 O O . ILE A 1 228 ? 18.888 4.446 1.626 1.00 91.56 228 ILE A O 1
ATOM 1810 N N . GLU A 1 229 ? 18.744 6.492 0.715 1.00 92.44 229 GLU A N 1
ATOM 1811 C CA . GLU A 1 229 ? 19.697 7.098 1.650 1.00 92.44 229 GLU A CA 1
ATOM 1812 C C . GLU A 1 229 ? 19.078 7.253 3.049 1.00 92.44 229 GLU A C 1
ATOM 1814 O O . GLU A 1 229 ? 19.706 6.858 4.029 1.00 92.44 229 GLU A O 1
ATOM 1819 N N . GLU A 1 230 ? 17.819 7.689 3.155 1.00 90.50 230 GLU A N 1
ATOM 1820 C CA . GLU A 1 230 ? 17.093 7.726 4.436 1.00 90.50 230 GLU A CA 1
ATOM 1821 C C . GLU A 1 230 ? 16.981 6.321 5.062 1.00 90.50 230 GLU A C 1
ATOM 1823 O O . GLU A 1 230 ? 17.277 6.118 6.242 1.00 90.50 230 GLU A O 1
ATOM 1828 N N . ALA A 1 231 ? 16.651 5.310 4.255 1.00 90.31 231 ALA A N 1
ATOM 1829 C CA . ALA A 1 231 ? 16.605 3.921 4.687 1.00 90.31 231 ALA A CA 1
ATOM 1830 C C . ALA A 1 231 ? 17.976 3.415 5.153 1.00 90.31 231 ALA A C 1
ATOM 1832 O O . ALA A 1 231 ? 18.055 2.642 6.112 1.00 90.31 231 ALA A O 1
ATOM 1833 N N . ARG A 1 232 ? 19.065 3.852 4.509 1.00 93.25 232 ARG A N 1
ATOM 1834 C CA . ARG A 1 232 ? 20.433 3.511 4.912 1.00 93.25 232 ARG A CA 1
ATOM 1835 C C . ARG A 1 232 ? 20.772 4.095 6.282 1.00 93.25 232 ARG A C 1
ATOM 1837 O O . ARG A 1 232 ? 21.334 3.375 7.105 1.00 93.25 232 ARG A O 1
ATOM 1844 N N . ASP A 1 233 ? 20.391 5.340 6.540 1.00 91.75 233 ASP A N 1
ATOM 1845 C CA . ASP A 1 233 ? 20.605 5.989 7.837 1.00 91.75 233 ASP A CA 1
ATOM 1846 C C . ASP A 1 233 ? 19.819 5.286 8.956 1.00 91.75 233 ASP A C 1
ATOM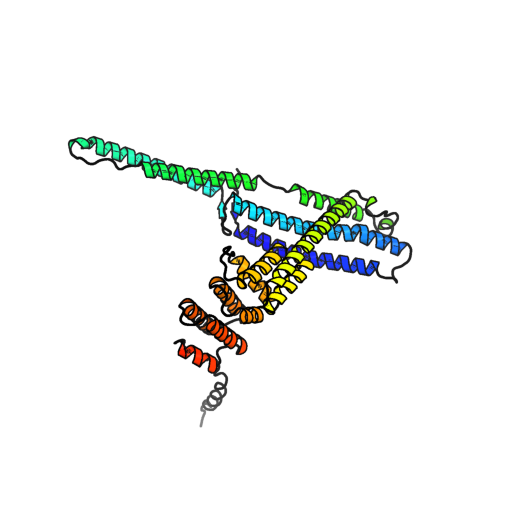 1848 O O . ASP A 1 233 ? 20.357 5.052 10.045 1.00 91.75 233 ASP A O 1
ATOM 1852 N N . ILE A 1 234 ? 18.578 4.868 8.675 1.00 90.00 234 ILE A N 1
ATOM 1853 C CA . ILE A 1 234 ? 17.760 4.051 9.586 1.00 90.00 234 ILE A CA 1
ATOM 1854 C C . ILE A 1 234 ? 18.457 2.718 9.879 1.00 90.00 234 ILE A C 1
ATOM 1856 O O . ILE A 1 234 ? 18.635 2.353 11.042 1.00 90.00 234 ILE A O 1
ATOM 1860 N N . ARG A 1 235 ? 18.915 2.012 8.837 1.00 93.56 235 ARG A N 1
ATOM 1861 C CA . ARG A 1 235 ? 19.635 0.737 8.967 1.00 93.56 235 ARG A CA 1
ATOM 1862 C C . ARG A 1 235 ? 20.865 0.891 9.854 1.00 93.56 235 ARG A C 1
ATOM 1864 O O . ARG A 1 235 ? 21.090 0.080 10.750 1.00 93.56 235 ARG A O 1
ATOM 1871 N N . ASP A 1 236 ? 21.688 1.898 9.579 1.00 92.69 236 ASP A N 1
ATOM 1872 C CA . ASP A 1 236 ? 22.952 2.105 10.280 1.00 92.69 236 ASP A CA 1
ATOM 1873 C C . ASP A 1 236 ? 22.721 2.488 11.745 1.00 92.69 236 ASP A C 1
ATOM 1875 O O . ASP A 1 236 ? 23.428 1.986 12.621 1.00 92.69 236 ASP A O 1
ATOM 1879 N N . SER A 1 237 ? 21.686 3.282 12.028 1.00 90.25 237 SER A N 1
ATOM 1880 C CA . SER A 1 237 ? 21.253 3.602 13.394 1.00 90.25 237 SER A CA 1
ATOM 1881 C C . SER A 1 237 ? 20.768 2.356 14.144 1.00 90.25 237 SER A C 1
ATOM 1883 O O . SER A 1 237 ? 21.253 2.068 15.242 1.00 90.25 237 SER A O 1
ATOM 1885 N N . ALA A 1 238 ? 19.905 1.551 13.521 1.00 88.81 238 ALA A N 1
ATOM 1886 C CA . ALA A 1 238 ? 19.396 0.310 14.102 1.00 88.81 238 ALA A CA 1
ATOM 1887 C C . ALA A 1 238 ? 20.524 -0.704 14.372 1.00 88.81 238 ALA A C 1
ATOM 1889 O O . ALA A 1 238 ? 20.585 -1.343 15.426 1.00 88.81 238 ALA A O 1
ATOM 1890 N N . LEU A 1 239 ? 21.492 -0.820 13.454 1.00 91.00 239 LEU A N 1
ATOM 1891 C CA . LEU A 1 239 ? 22.665 -1.681 13.625 1.00 91.00 239 LEU A CA 1
ATOM 1892 C C . LEU A 1 239 ? 23.615 -1.203 14.731 1.00 91.00 239 LEU A C 1
ATOM 1894 O O . LEU A 1 239 ? 24.377 -2.025 15.243 1.00 91.00 239 LEU A O 1
ATOM 1898 N N . GLN A 1 240 ? 23.619 0.078 15.104 1.00 88.69 240 GLN A N 1
ATOM 1899 C CA . GLN A 1 240 ? 24.440 0.567 16.219 1.00 88.69 240 GLN A CA 1
ATOM 1900 C C . GLN A 1 240 ? 23.880 0.148 17.580 1.00 88.69 240 GLN A C 1
ATOM 1902 O O . GLN A 1 240 ? 24.654 -0.140 18.492 1.00 88.69 240 GLN A O 1
ATOM 1907 N N . VAL A 1 241 ? 22.553 0.091 17.719 1.00 84.69 241 VAL A N 1
ATOM 1908 C CA . VAL A 1 241 ? 21.892 -0.267 18.985 1.00 84.69 241 VAL A CA 1
ATOM 1909 C C . VAL A 1 241 ? 21.643 -1.771 19.130 1.00 84.69 241 VAL A C 1
ATOM 1911 O O . VAL A 1 241 ? 21.406 -2.253 20.241 1.00 84.69 241 VAL A O 1
ATOM 1914 N N . GLN A 1 242 ? 21.708 -2.531 18.031 1.00 83.75 242 GLN A N 1
ATOM 1915 C CA . GLN A 1 242 ? 21.381 -3.954 18.019 1.00 83.75 242 GLN A CA 1
ATOM 1916 C C . GLN A 1 242 ? 22.602 -4.868 18.209 1.00 83.75 242 GLN A C 1
ATOM 1918 O O . GLN A 1 242 ? 23.495 -4.943 17.359 1.00 83.75 242 GLN A O 1
ATOM 1923 N N . ASN A 1 243 ? 22.583 -5.657 19.287 1.00 83.88 243 ASN A N 1
ATOM 1924 C CA . ASN A 1 243 ? 23.659 -6.585 19.653 1.00 83.88 243 ASN A CA 1
ATOM 1925 C C . ASN A 1 243 ? 23.346 -8.055 19.332 1.00 83.88 243 ASN A C 1
ATOM 1927 O O . ASN A 1 243 ? 24.246 -8.892 19.383 1.00 83.88 243 ASN A O 1
ATOM 1931 N N . LYS A 1 244 ? 22.089 -8.384 19.012 1.00 85.69 244 LYS A N 1
ATOM 1932 C CA . LYS A 1 244 ? 21.656 -9.756 18.713 1.00 85.69 244 LYS A CA 1
ATOM 1933 C C . LYS A 1 244 ? 21.933 -10.133 17.250 1.00 85.69 244 LYS A C 1
ATOM 1935 O O . LYS A 1 244 ? 21.512 -9.371 16.376 1.00 85.69 244 LYS A O 1
ATOM 1940 N N . PRO A 1 245 ? 22.627 -11.254 16.962 1.00 86.94 245 PRO A N 1
ATOM 1941 C CA . PRO A 1 245 ? 22.945 -11.674 15.596 1.00 86.94 245 PRO A CA 1
ATOM 1942 C C . PRO A 1 245 ? 21.724 -11.757 14.675 1.00 86.94 245 PRO A C 1
ATOM 1944 O O . PRO A 1 245 ? 21.742 -11.094 13.638 1.00 86.94 245 PRO A O 1
ATOM 1947 N N . SER A 1 246 ? 20.654 -12.445 15.095 1.00 86.69 246 SER A N 1
ATOM 1948 C CA . SER A 1 246 ? 19.417 -12.587 14.303 1.00 86.69 246 SER A CA 1
ATOM 1949 C C . SER A 1 246 ? 18.826 -11.225 13.936 1.00 86.69 246 SER A C 1
ATOM 1951 O O . SER A 1 246 ? 18.572 -10.910 12.779 1.00 86.69 246 SER A O 1
ATOM 1953 N N . SER A 1 247 ? 18.703 -10.337 14.922 1.00 89.19 247 SER A N 1
ATOM 1954 C CA . SER A 1 247 ? 18.152 -8.995 14.745 1.00 89.19 247 SER A CA 1
ATOM 1955 C C . SER A 1 247 ? 18.983 -8.140 13.782 1.00 89.19 247 SER A C 1
ATOM 1957 O O . SER A 1 247 ? 18.430 -7.369 13.004 1.00 89.19 247 SER A O 1
ATOM 1959 N N . ARG A 1 248 ? 20.316 -8.279 13.794 1.00 91.94 248 ARG A N 1
ATOM 1960 C CA . ARG A 1 248 ? 21.199 -7.588 12.837 1.00 91.94 248 ARG A CA 1
ATOM 1961 C C . ARG A 1 248 ? 21.054 -8.136 11.421 1.00 91.94 248 ARG A C 1
ATOM 1963 O O . ARG A 1 248 ? 21.224 -7.377 10.470 1.00 91.94 248 ARG A O 1
ATOM 1970 N N . GLU A 1 249 ? 20.815 -9.434 11.279 1.00 92.69 249 GLU A N 1
ATOM 1971 C CA . GLU A 1 249 ? 20.581 -10.080 9.988 1.00 92.69 249 GLU A CA 1
ATOM 1972 C C . GLU A 1 249 ? 19.268 -9.609 9.365 1.00 92.69 249 GLU A C 1
ATOM 1974 O O . GLU A 1 249 ? 19.284 -9.136 8.231 1.00 92.69 249 GLU A O 1
ATOM 1979 N N . ILE A 1 250 ? 18.195 -9.562 10.156 1.00 92.31 250 ILE A N 1
ATOM 1980 C CA . ILE A 1 250 ? 16.886 -9.038 9.741 1.00 92.31 250 ILE A CA 1
ATOM 1981 C C . ILE A 1 250 ? 16.996 -7.598 9.244 1.00 92.31 250 ILE A C 1
ATOM 1983 O O . ILE A 1 250 ? 16.513 -7.289 8.160 1.00 92.31 250 ILE A O 1
ATOM 1987 N N . ILE A 1 251 ? 17.691 -6.726 9.986 1.00 93.38 251 ILE A N 1
ATOM 1988 C CA . ILE A 1 251 ? 17.902 -5.325 9.583 1.00 93.38 251 ILE A CA 1
ATOM 1989 C C . ILE A 1 251 ? 18.604 -5.234 8.218 1.00 93.38 251 ILE A C 1
ATOM 1991 O O . ILE A 1 251 ? 18.231 -4.422 7.370 1.00 93.38 251 ILE A O 1
ATOM 1995 N N . LYS A 1 252 ? 19.636 -6.056 7.991 1.00 94.94 252 LYS A N 1
ATOM 1996 C CA . LYS A 1 252 ? 20.373 -6.061 6.719 1.00 94.94 252 LYS A CA 1
ATOM 1997 C C . LYS A 1 252 ? 19.519 -6.597 5.578 1.00 94.94 252 LYS A C 1
ATOM 1999 O O . LYS A 1 252 ? 19.546 -6.011 4.500 1.00 94.94 252 LYS A O 1
ATOM 2004 N N . MET A 1 253 ? 18.798 -7.689 5.814 1.00 94.50 253 MET A N 1
ATOM 2005 C CA . MET A 1 253 ? 17.957 -8.328 4.809 1.00 94.50 253 MET A CA 1
ATOM 2006 C C . MET A 1 253 ? 16.807 -7.406 4.405 1.00 94.50 253 MET A C 1
ATOM 2008 O O . MET A 1 253 ? 16.664 -7.118 3.224 1.00 94.50 253 MET A O 1
ATOM 2012 N N . ALA A 1 254 ? 16.121 -6.798 5.377 1.00 93.38 254 ALA A N 1
ATOM 2013 C CA . ALA A 1 254 ? 15.031 -5.861 5.115 1.00 93.38 254 ALA A CA 1
ATOM 2014 C C . ALA A 1 254 ? 15.500 -4.655 4.289 1.00 93.38 254 ALA A C 1
ATOM 2016 O O . ALA A 1 254 ? 14.814 -4.224 3.366 1.00 93.38 254 ALA A O 1
ATOM 2017 N N . PHE A 1 255 ? 16.697 -4.126 4.566 1.00 95.31 255 PHE A N 1
ATOM 2018 C CA . PHE A 1 255 ? 17.268 -3.053 3.750 1.00 95.31 255 PHE A CA 1
ATOM 2019 C C . PHE A 1 255 ? 17.569 -3.507 2.314 1.00 95.31 255 PHE A C 1
ATOM 2021 O O . PHE A 1 255 ? 17.322 -2.765 1.363 1.00 95.31 255 PHE A O 1
ATOM 2028 N N . GLU A 1 256 ? 18.127 -4.705 2.140 1.00 94.44 256 GLU A N 1
ATOM 2029 C CA . GLU A 1 256 ? 18.427 -5.253 0.816 1.00 94.44 256 GLU A CA 1
ATOM 2030 C C . GLU A 1 256 ? 17.157 -5.508 0.004 1.00 94.44 256 GLU A C 1
ATOM 2032 O O . GLU A 1 256 ? 17.120 -5.179 -1.184 1.00 94.44 256 GLU A O 1
ATOM 2037 N N . ASP A 1 257 ? 16.114 -6.016 0.647 1.00 90.25 257 ASP A N 1
ATOM 2038 C CA . ASP A 1 257 ? 14.824 -6.293 0.028 1.00 90.25 257 ASP A CA 1
ATOM 2039 C C . ASP A 1 257 ? 14.108 -4.991 -0.336 1.00 90.25 257 ASP A C 1
ATOM 2041 O O . ASP A 1 257 ? 13.641 -4.845 -1.466 1.00 90.25 257 ASP A O 1
ATOM 2045 N N . TYR A 1 258 ? 14.147 -3.975 0.534 1.00 88.62 258 TYR A N 1
ATOM 2046 C CA . TYR A 1 258 ? 13.670 -2.630 0.202 1.00 88.62 258 TYR A CA 1
ATOM 2047 C C . TYR A 1 258 ? 14.425 -2.038 -0.996 1.00 88.62 258 TYR A C 1
ATOM 2049 O O . TYR A 1 258 ? 13.826 -1.582 -1.972 1.00 88.62 258 TYR A O 1
ATOM 2057 N N . ARG A 1 259 ? 15.762 -2.114 -0.988 1.00 88.94 259 ARG A N 1
ATOM 2058 C CA . ARG A 1 259 ? 16.603 -1.602 -2.082 1.00 88.94 259 ARG A CA 1
ATOM 2059 C C . ARG A 1 259 ? 16.302 -2.293 -3.416 1.00 88.94 259 ARG A C 1
ATOM 2061 O O . ARG A 1 259 ? 16.394 -1.662 -4.470 1.00 88.94 259 ARG A O 1
ATOM 2068 N N . LYS A 1 260 ? 15.959 -3.580 -3.394 1.00 85.00 260 LYS A N 1
ATOM 2069 C CA . LYS A 1 260 ? 15.559 -4.344 -4.586 1.00 85.00 260 LYS A CA 1
ATOM 2070 C C . LYS A 1 260 ? 14.099 -4.121 -4.992 1.00 85.00 260 LYS A C 1
ATOM 2072 O O . LYS A 1 260 ? 13.744 -4.516 -6.098 1.00 85.00 260 LYS A O 1
ATOM 2077 N N . GLY A 1 261 ? 13.290 -3.471 -4.153 1.00 79.50 261 GLY A N 1
ATOM 2078 C CA . GLY A 1 261 ? 11.852 -3.292 -4.369 1.00 79.50 261 GLY A CA 1
ATOM 2079 C C . GLY A 1 261 ? 11.021 -4.534 -4.035 1.00 79.50 261 GLY A C 1
ATOM 2080 O O . GLY A 1 261 ? 9.916 -4.676 -4.541 1.00 79.50 261 GLY A O 1
ATOM 2081 N N . GLU A 1 262 ? 11.551 -5.455 -3.227 1.00 81.12 262 GLU A N 1
ATOM 2082 C CA . GLU A 1 262 ? 10.830 -6.646 -2.756 1.00 81.12 262 GLU A CA 1
ATOM 2083 C C . GLU A 1 262 ? 9.876 -6.326 -1.593 1.00 81.12 262 GLU A C 1
ATOM 2085 O O . GLU A 1 262 ? 8.885 -7.031 -1.404 1.00 81.12 262 GLU A O 1
ATOM 2090 N N . ILE A 1 263 ? 10.159 -5.256 -0.843 1.00 80.88 263 ILE A N 1
ATOM 2091 C CA . ILE A 1 263 ? 9.274 -4.669 0.172 1.00 80.88 263 ILE A CA 1
ATOM 2092 C C . ILE A 1 263 ? 9.210 -3.145 -0.002 1.00 80.88 263 ILE A C 1
ATOM 2094 O O . ILE A 1 263 ? 10.155 -2.530 -0.500 1.00 80.88 263 ILE A O 1
ATOM 2098 N N . GLY A 1 264 ? 8.103 -2.526 0.415 1.00 80.12 264 GLY A N 1
ATOM 2099 C CA . GLY A 1 264 ? 7.929 -1.067 0.390 1.00 80.12 264 GLY A CA 1
ATOM 2100 C C . GLY A 1 264 ? 8.626 -0.349 1.555 1.00 80.12 264 GLY A C 1
ATOM 2101 O O . GLY A 1 264 ? 8.991 -0.974 2.551 1.00 80.12 264 GLY A O 1
ATOM 2102 N N . TYR A 1 265 ? 8.770 0.980 1.463 1.00 82.69 265 TYR A N 1
ATOM 2103 C CA . TYR A 1 265 ? 9.432 1.789 2.501 1.00 82.69 265 TYR A CA 1
ATOM 2104 C C . TYR A 1 265 ? 8.730 1.695 3.864 1.00 82.69 265 TYR A C 1
ATOM 2106 O O . TYR A 1 265 ? 9.384 1.505 4.883 1.00 82.69 265 TYR A O 1
ATOM 2114 N N . GLU A 1 266 ? 7.397 1.760 3.894 1.00 79.25 266 GLU A N 1
ATOM 2115 C CA . GLU A 1 266 ? 6.620 1.639 5.137 1.00 79.25 266 GLU A CA 1
ATOM 2116 C C . GLU A 1 266 ? 6.814 0.272 5.801 1.00 79.25 266 GLU A C 1
ATOM 2118 O O . GLU A 1 266 ? 7.042 0.198 7.006 1.00 79.25 266 GLU A O 1
ATOM 2123 N N . GLN A 1 267 ? 6.805 -0.806 5.009 1.00 81.88 267 GLN A N 1
ATOM 2124 C CA . GLN A 1 267 ? 7.065 -2.159 5.502 1.00 81.88 267 GLN A CA 1
ATOM 2125 C C . GLN A 1 267 ? 8.496 -2.290 6.031 1.00 81.88 267 GLN A C 1
ATOM 2127 O O . GLN A 1 267 ? 8.706 -2.866 7.096 1.00 81.88 267 GLN A O 1
ATOM 2132 N N . TYR A 1 268 ? 9.474 -1.712 5.330 1.00 87.75 268 TYR A N 1
ATOM 2133 C CA . TYR A 1 268 ? 10.854 -1.642 5.798 1.00 87.75 268 TYR A CA 1
ATOM 2134 C C . TYR A 1 268 ? 10.957 -0.927 7.153 1.00 87.75 268 TYR A C 1
ATOM 2136 O O . TYR A 1 268 ? 11.489 -1.495 8.106 1.00 87.75 268 TYR A O 1
ATOM 2144 N N . VAL A 1 269 ? 10.394 0.279 7.276 1.00 87.06 269 VAL A N 1
ATOM 2145 C CA . VAL A 1 269 ? 10.392 1.054 8.529 1.00 87.06 269 VAL A CA 1
ATOM 2146 C C . VAL A 1 269 ? 9.693 0.287 9.654 1.00 87.06 269 VAL A C 1
ATOM 2148 O O . VAL A 1 269 ? 10.202 0.258 10.774 1.00 87.06 269 VAL A O 1
ATOM 2151 N N . ALA A 1 270 ? 8.573 -0.376 9.365 1.00 84.81 270 ALA A N 1
ATOM 2152 C CA . ALA A 1 270 ? 7.841 -1.192 10.328 1.00 84.81 270 ALA A CA 1
ATOM 2153 C C . ALA A 1 270 ? 8.669 -2.385 10.839 1.00 84.81 270 ALA A C 1
ATOM 2155 O O . ALA A 1 270 ? 8.735 -2.611 12.049 1.00 84.81 270 ALA A O 1
ATOM 2156 N N . ILE A 1 271 ? 9.361 -3.103 9.944 1.00 89.00 271 ILE A N 1
ATOM 2157 C CA . ILE A 1 271 ? 10.260 -4.209 10.309 1.00 89.00 271 ILE A CA 1
ATOM 2158 C C . ILE A 1 271 ? 11.387 -3.706 11.216 1.00 89.00 271 ILE A C 1
ATOM 2160 O O . ILE A 1 271 ? 11.644 -4.300 12.265 1.00 89.00 271 ILE A O 1
ATOM 2164 N N . ILE A 1 272 ? 12.046 -2.600 10.852 1.00 89.12 272 ILE A N 1
ATOM 2165 C CA . ILE A 1 272 ? 13.123 -2.029 11.673 1.00 89.12 272 ILE A CA 1
ATOM 2166 C C . ILE A 1 272 ? 12.594 -1.593 13.040 1.00 89.12 272 ILE A C 1
ATOM 2168 O O . ILE A 1 272 ? 13.178 -1.958 14.063 1.00 89.12 272 ILE A O 1
ATOM 2172 N N . GLY A 1 273 ? 11.462 -0.886 13.071 1.00 84.25 273 GLY A N 1
ATOM 2173 C CA . GLY A 1 273 ? 10.814 -0.460 14.308 1.00 84.25 273 GLY A CA 1
ATOM 2174 C C . GLY A 1 273 ? 10.514 -1.636 15.236 1.00 84.25 273 GLY A C 1
ATOM 2175 O O . GLY A 1 273 ? 10.780 -1.554 16.435 1.00 84.25 273 GLY A O 1
ATOM 2176 N N . GLN A 1 274 ? 10.059 -2.764 14.689 1.00 82.50 274 GLN A N 1
ATOM 2177 C CA . GLN A 1 274 ? 9.772 -3.960 15.478 1.00 82.50 274 GLN A CA 1
ATOM 2178 C C . GLN A 1 274 ? 11.042 -4.629 16.033 1.00 82.50 274 GLN A C 1
ATOM 2180 O O . GLN A 1 274 ? 11.106 -5.055 17.194 1.00 82.50 274 GLN A O 1
ATOM 2185 N N . VAL A 1 275 ? 12.125 -4.647 15.254 1.00 84.19 275 VAL A N 1
ATOM 2186 C CA . VAL A 1 275 ? 13.433 -5.123 15.733 1.00 84.19 275 VAL A CA 1
ATOM 2187 C C . VAL A 1 275 ? 14.000 -4.230 16.852 1.00 84.19 275 VAL A C 1
ATOM 2189 O O . VAL A 1 275 ? 14.659 -4.734 17.771 1.00 84.19 275 VAL A O 1
ATOM 2192 N N . GLU A 1 276 ? 13.752 -2.920 16.805 1.00 78.25 276 GLU A N 1
ATOM 2193 C CA . GLU A 1 276 ? 14.207 -1.960 17.819 1.00 78.25 276 GLU A CA 1
ATOM 2194 C C . GLU A 1 276 ? 13.369 -1.990 19.105 1.00 78.25 276 GLU A C 1
ATOM 2196 O O . GLU A 1 276 ? 13.935 -1.966 20.205 1.00 78.25 276 GLU A O 1
ATOM 2201 N N . GLN A 1 277 ? 12.039 -2.093 18.996 1.00 71.31 277 GLN A N 1
ATOM 2202 C CA . GLN A 1 277 ? 11.138 -2.175 20.153 1.00 71.31 277 GLN A CA 1
ATOM 2203 C C . GLN A 1 277 ? 11.423 -3.416 21.000 1.00 71.31 277 GLN A C 1
ATOM 2205 O O . GLN A 1 277 ? 11.593 -3.317 22.212 1.00 71.31 277 GLN A O 1
ATOM 2210 N N . THR A 1 278 ? 11.645 -4.564 20.362 1.00 60.75 278 THR A N 1
ATOM 2211 C CA . THR A 1 278 ? 12.047 -5.806 21.047 1.00 60.75 278 THR A CA 1
ATOM 2212 C C . THR A 1 278 ? 13.445 -5.758 21.676 1.00 60.75 278 THR A C 1
ATOM 2214 O O . THR A 1 278 ? 13.894 -6.733 22.287 1.00 60.75 278 THR A O 1
ATOM 2217 N N . ASN A 1 279 ? 14.212 -4.682 21.481 1.00 56.34 279 ASN A N 1
ATOM 2218 C CA . ASN A 1 279 ? 15.521 -4.472 22.106 1.00 56.34 279 ASN A CA 1
ATOM 2219 C C . ASN A 1 279 ? 15.449 -3.566 23.353 1.00 56.34 279 ASN A C 1
ATOM 2221 O O . ASN A 1 279 ? 16.390 -3.553 24.144 1.00 56.34 279 ASN A O 1
ATOM 2225 N N . SER A 1 280 ? 14.349 -2.828 23.551 1.00 45.84 280 SER A N 1
ATOM 2226 C CA . SER A 1 280 ? 14.214 -1.809 24.599 1.00 45.84 280 SER A CA 1
ATOM 2227 C C . SER A 1 280 ? 13.043 -2.118 25.541 1.00 45.84 280 SER A C 1
ATOM 2229 O O . SER A 1 280 ? 11.906 -2.208 25.105 1.00 45.84 280 SER A O 1
ATOM 2231 N N . ASN A 1 281 ? 13.282 -2.159 26.859 1.00 41.81 281 ASN A N 1
ATOM 2232 C CA . ASN A 1 281 ? 12.242 -2.207 27.910 1.00 41.81 281 ASN A CA 1
ATOM 2233 C C . ASN A 1 281 ? 11.417 -0.893 28.020 1.00 41.81 281 ASN A C 1
ATOM 2235 O O . ASN A 1 281 ? 11.088 -0.454 29.123 1.00 41.81 281 ASN A O 1
ATOM 2239 N N . MET A 1 282 ? 11.102 -0.210 26.915 1.00 31.64 282 MET A N 1
ATOM 2240 C CA . MET A 1 282 ? 10.328 1.035 26.938 1.00 31.64 282 MET A CA 1
ATOM 2241 C C . MET A 1 282 ? 9.045 0.961 26.112 1.00 31.64 282 MET A C 1
ATOM 2243 O O . MET A 1 282 ? 9.069 0.825 24.896 1.00 31.64 282 MET A O 1
ATOM 2247 N N . ASN A 1 283 ? 7.937 1.191 26.823 1.00 46.03 283 ASN A N 1
ATOM 2248 C CA . ASN A 1 283 ? 6.666 1.708 26.324 1.00 46.03 283 ASN A CA 1
ATOM 2249 C C . ASN A 1 283 ? 6.879 2.854 25.323 1.00 46.03 283 ASN A C 1
ATOM 2251 O O . ASN A 1 283 ? 7.268 3.952 25.735 1.00 46.03 283 ASN A O 1
ATOM 2255 N N . LYS A 1 284 ? 6.515 2.651 24.052 1.00 36.09 284 LYS A N 1
ATOM 2256 C CA . LYS A 1 284 ? 5.927 3.706 23.213 1.00 36.09 284 LYS A CA 1
ATOM 2257 C C . LYS A 1 284 ? 5.341 3.133 21.923 1.00 36.09 284 LYS A C 1
ATOM 2259 O O . LYS A 1 284 ? 6.070 2.604 21.100 1.00 36.09 284 LYS A O 1
ATOM 2264 N N . GLY A 1 285 ? 4.038 3.356 21.754 1.00 40.41 285 GLY A N 1
ATOM 2265 C CA . GLY A 1 285 ? 3.278 3.025 20.553 1.00 40.41 285 GLY A CA 1
ATOM 2266 C C . GLY A 1 285 ? 2.692 1.626 20.632 1.00 40.41 285 GLY A C 1
ATOM 2267 O O . GLY A 1 285 ? 3.417 0.645 20.559 1.00 40.41 285 GLY A O 1
ATOM 2268 N N . ARG A 1 286 ? 1.370 1.537 20.796 1.00 43.03 286 ARG A N 1
ATOM 2269 C CA . ARG A 1 286 ? 0.637 0.304 20.523 1.00 43.03 286 ARG A CA 1
ATOM 2270 C C . ARG A 1 286 ? 0.898 -0.005 19.050 1.00 43.03 286 ARG A C 1
ATOM 2272 O O . ARG A 1 286 ? 0.402 0.727 18.202 1.00 43.03 286 ARG A O 1
ATOM 2279 N N . LEU A 1 287 ? 1.740 -0.991 18.756 1.00 52.69 287 LEU A N 1
ATOM 2280 C CA . LEU A 1 287 ? 1.820 -1.511 17.401 1.00 52.69 287 LEU A CA 1
ATOM 2281 C C . LEU A 1 287 ? 0.442 -2.058 17.054 1.00 52.69 287 LEU A C 1
ATOM 2283 O O . LEU A 1 287 ? -0.172 -2.768 17.856 1.00 52.69 287 LEU A O 1
ATOM 2287 N N . GLU A 1 288 ? -0.056 -1.678 15.889 1.00 60.94 288 GLU A N 1
ATOM 2288 C CA . GLU A 1 288 ? -1.254 -2.290 15.343 1.00 60.94 288 GLU A CA 1
ATOM 2289 C C . GLU A 1 288 ? -0.980 -3.778 15.138 1.00 60.94 288 GLU A C 1
ATOM 2291 O O . GLU A 1 288 ? 0.106 -4.186 14.715 1.00 60.94 288 GLU A O 1
ATOM 2296 N N . GLU A 1 289 ? -1.971 -4.595 15.472 1.00 63.09 289 GLU A N 1
ATOM 2297 C CA . GLU A 1 289 ? -1.916 -6.053 15.395 1.00 63.09 289 GLU A CA 1
ATOM 2298 C C . GLU A 1 289 ? -1.431 -6.539 14.017 1.00 63.09 289 GLU A C 1
ATOM 2300 O O . GLU A 1 289 ? -0.641 -7.483 13.921 1.00 63.09 289 GLU A O 1
ATOM 2305 N N . GLN A 1 290 ? -1.810 -5.816 12.960 1.00 63.34 290 GLN A N 1
ATOM 2306 C CA . GLN A 1 290 ? -1.381 -6.068 11.589 1.00 63.34 290 GLN A CA 1
ATOM 2307 C C . GLN A 1 290 ? 0.126 -5.876 11.363 1.00 63.34 290 GLN A C 1
ATOM 2309 O O . GLN A 1 290 ? 0.733 -6.615 10.591 1.00 63.34 290 GLN A O 1
ATOM 2314 N N . THR A 1 291 ? 0.760 -4.907 12.031 1.00 70.69 291 THR A N 1
ATOM 2315 C CA . THR A 1 291 ? 2.201 -4.644 11.875 1.00 70.69 291 THR A CA 1
ATOM 2316 C C . THR A 1 291 ? 3.030 -5.795 12.440 1.00 70.69 291 THR A C 1
ATOM 2318 O O . THR A 1 291 ? 4.018 -6.217 11.838 1.00 70.69 291 THR A O 1
ATOM 2321 N N . ILE A 1 292 ? 2.592 -6.347 13.574 1.00 73.12 292 ILE A N 1
ATOM 2322 C CA . ILE A 1 292 ? 3.220 -7.515 14.198 1.00 73.12 292 ILE A CA 1
ATOM 2323 C C . ILE A 1 292 ? 3.039 -8.748 13.305 1.00 73.12 292 ILE A C 1
ATOM 2325 O O . ILE A 1 292 ? 4.006 -9.468 13.068 1.00 73.12 292 ILE A O 1
ATOM 2329 N N . ALA A 1 293 ? 1.837 -8.967 12.761 1.00 75.19 293 ALA A N 1
ATOM 2330 C CA . ALA A 1 293 ? 1.576 -10.070 11.836 1.00 75.19 293 ALA A CA 1
ATOM 2331 C C . ALA A 1 293 ? 2.460 -9.991 10.576 1.00 75.19 293 ALA A C 1
ATOM 2333 O O . ALA A 1 293 ? 3.174 -10.944 10.270 1.00 75.19 293 ALA A O 1
ATOM 2334 N N . LYS A 1 294 ? 2.521 -8.822 9.920 1.00 78.69 294 LYS A N 1
ATOM 2335 C CA . LYS A 1 294 ? 3.370 -8.585 8.736 1.00 78.69 294 LYS A CA 1
ATOM 2336 C C . LYS A 1 294 ? 4.859 -8.804 9.020 1.00 78.69 294 LYS A C 1
ATOM 2338 O O . LYS A 1 294 ? 5.590 -9.273 8.148 1.00 78.69 294 LYS A O 1
ATOM 2343 N N . PHE A 1 295 ? 5.324 -8.478 10.227 1.00 85.38 295 PHE A N 1
ATOM 2344 C CA . PHE A 1 295 ? 6.691 -8.779 10.648 1.00 85.38 295 PHE A CA 1
ATOM 2345 C C . PHE A 1 295 ? 6.932 -10.289 10.759 1.00 85.38 295 PHE A C 1
ATOM 2347 O O . PHE A 1 295 ? 7.942 -10.774 10.260 1.00 85.38 295 PHE A O 1
ATOM 2354 N N . TRP A 1 296 ? 6.012 -11.046 11.360 1.00 84.12 296 TRP A N 1
ATOM 2355 C CA . TRP A 1 296 ? 6.153 -12.501 11.464 1.00 84.12 296 TRP A CA 1
ATOM 2356 C C . TRP A 1 296 ? 6.078 -13.204 10.108 1.00 84.12 296 TRP A C 1
ATOM 2358 O O . TRP A 1 296 ? 6.884 -14.096 9.854 1.00 84.12 296 TRP A O 1
ATOM 2368 N N . ASP A 1 297 ? 5.196 -12.759 9.214 1.00 83.44 297 ASP A N 1
ATOM 2369 C CA . ASP A 1 297 ? 5.138 -13.247 7.831 1.00 83.44 297 ASP A CA 1
ATOM 2370 C C . ASP A 1 297 ? 6.451 -13.004 7.085 1.00 83.44 297 ASP A C 1
ATOM 2372 O O . ASP A 1 297 ? 6.939 -13.875 6.365 1.00 83.44 297 ASP A O 1
ATOM 2376 N N . TYR A 1 298 ? 7.053 -11.828 7.282 1.00 87.25 298 TYR A N 1
ATOM 2377 C CA . TYR A 1 298 ? 8.358 -11.511 6.715 1.00 87.25 298 TYR A CA 1
ATOM 2378 C C . TYR A 1 298 ? 9.445 -12.457 7.248 1.00 87.25 298 TYR A C 1
ATOM 2380 O O . TYR A 1 298 ? 10.246 -12.978 6.480 1.00 87.25 298 TYR A O 1
ATOM 2388 N N . GLN A 1 299 ? 9.464 -12.725 8.550 1.00 85.75 299 GLN A N 1
ATOM 2389 C CA . GLN A 1 299 ? 10.455 -13.619 9.157 1.00 85.75 299 GLN A CA 1
ATOM 2390 C C . GLN A 1 299 ? 10.330 -15.058 8.657 1.00 85.75 299 GLN A C 1
ATOM 2392 O O . GLN A 1 299 ? 11.339 -15.698 8.371 1.00 85.75 299 GLN A O 1
ATOM 2397 N N . ASP A 1 300 ? 9.096 -15.546 8.543 1.00 84.81 300 ASP A N 1
ATOM 2398 C CA . ASP A 1 300 ? 8.769 -16.881 8.042 1.00 84.81 300 ASP A CA 1
ATOM 2399 C C . ASP A 1 300 ? 9.179 -17.038 6.571 1.00 84.81 300 ASP A C 1
ATOM 2401 O O . ASP A 1 300 ? 9.896 -17.970 6.222 1.00 84.81 300 ASP A O 1
ATOM 2405 N N . LYS A 1 301 ? 8.853 -16.054 5.720 1.00 86.94 301 LYS A N 1
ATOM 2406 C CA . LYS A 1 301 ? 9.247 -16.035 4.299 1.00 86.94 301 LYS A CA 1
ATOM 2407 C C . LYS A 1 301 ? 10.764 -16.149 4.087 1.00 86.94 301 LYS A C 1
ATOM 2409 O O . LYS A 1 301 ? 11.199 -16.615 3.034 1.00 86.94 301 LYS A O 1
ATOM 2414 N N . HIS A 1 302 ? 11.554 -15.677 5.047 1.00 85.94 302 HIS A N 1
ATOM 2415 C CA . HIS A 1 302 ? 13.010 -15.629 4.969 1.00 85.94 302 HIS A CA 1
ATOM 2416 C C . HIS A 1 302 ? 13.709 -16.673 5.856 1.00 85.94 302 HIS A C 1
ATOM 2418 O O . HIS A 1 302 ? 14.924 -16.587 6.026 1.00 85.94 302 HIS A O 1
ATOM 2424 N N . ASP A 1 303 ? 12.974 -17.644 6.412 1.00 86.62 303 ASP A N 1
ATOM 2425 C CA . ASP A 1 303 ? 13.504 -18.695 7.294 1.00 86.62 303 ASP A CA 1
ATOM 2426 C C . ASP A 1 303 ? 14.263 -18.146 8.529 1.00 86.62 303 ASP A C 1
ATOM 2428 O O . ASP A 1 303 ? 15.177 -18.779 9.050 1.00 86.62 303 ASP A O 1
ATOM 2432 N N . MET A 1 304 ? 13.896 -16.953 9.019 1.00 87.00 304 MET A N 1
ATOM 2433 C CA . MET A 1 304 ? 14.560 -16.270 10.149 1.00 87.00 304 MET A CA 1
ATOM 2434 C C . MET A 1 304 ? 13.772 -16.348 11.468 1.00 87.00 304 MET A C 1
ATOM 2436 O O . MET A 1 304 ? 14.232 -15.857 12.505 1.00 87.00 304 MET A O 1
ATOM 2440 N N . LEU A 1 305 ? 12.569 -16.931 11.442 1.00 84.56 305 LEU A N 1
ATOM 2441 C CA . LEU A 1 305 ? 11.634 -16.934 12.569 1.00 84.56 305 LEU A CA 1
ATOM 2442 C C . LEU A 1 305 ? 12.219 -17.609 13.821 1.00 84.56 305 LEU A C 1
ATOM 2444 O O . LEU A 1 305 ? 12.194 -17.023 14.906 1.00 84.56 305 LEU A O 1
ATOM 2448 N N . ASP A 1 306 ? 12.771 -18.812 13.669 1.00 82.94 306 ASP A N 1
ATOM 2449 C CA . ASP A 1 306 ? 13.289 -19.605 14.790 1.00 82.94 306 ASP A CA 1
ATOM 2450 C C . ASP A 1 306 ? 14.515 -18.959 15.443 1.00 82.94 306 ASP A C 1
ATOM 2452 O O . ASP A 1 306 ? 14.572 -18.827 16.671 1.00 82.94 306 ASP A O 1
ATOM 2456 N N . ASP A 1 307 ? 15.454 -18.470 14.630 1.00 84.25 307 ASP A N 1
ATOM 2457 C CA . ASP A 1 307 ? 16.658 -17.781 15.104 1.00 84.25 307 ASP A CA 1
ATOM 2458 C C . ASP A 1 307 ? 16.308 -16.504 15.876 1.00 84.25 307 ASP A C 1
ATOM 2460 O O . ASP A 1 307 ? 16.892 -16.210 16.926 1.00 84.25 307 ASP A O 1
ATOM 2464 N N . TYR A 1 308 ? 15.317 -15.751 15.392 1.00 83.62 308 TYR A N 1
ATOM 2465 C CA . TYR A 1 308 ? 14.842 -14.550 16.068 1.00 83.62 308 TYR A CA 1
ATOM 2466 C C . TYR A 1 308 ? 14.179 -14.863 17.415 1.00 83.62 308 TYR A C 1
ATOM 2468 O O . TYR A 1 308 ? 14.473 -14.209 18.422 1.00 83.62 308 TYR A O 1
ATOM 2476 N N . VAL A 1 309 ? 13.314 -15.881 17.456 1.00 81.81 309 VAL A N 1
ATOM 2477 C CA . VAL A 1 309 ? 12.640 -16.325 18.683 1.00 81.81 309 VAL A CA 1
ATOM 2478 C C . VAL A 1 309 ? 13.658 -16.795 19.724 1.00 81.81 309 VAL A C 1
ATOM 2480 O O . VAL A 1 309 ? 13.576 -16.392 20.890 1.00 81.81 309 VAL A O 1
ATOM 2483 N N . ALA A 1 310 ? 14.654 -17.581 19.313 1.00 81.69 310 ALA A N 1
ATOM 2484 C CA . ALA A 1 310 ? 15.716 -18.058 20.194 1.00 81.69 310 ALA A CA 1
ATOM 2485 C C . ALA A 1 310 ? 16.522 -16.898 20.807 1.00 81.69 310 ALA A C 1
ATOM 2487 O O . ALA A 1 310 ? 16.783 -16.880 22.014 1.00 81.69 310 ALA A O 1
ATOM 2488 N N . ASP A 1 311 ? 16.862 -15.882 20.008 1.00 82.12 311 ASP A N 1
ATOM 2489 C CA . ASP A 1 311 ? 17.631 -14.722 20.468 1.00 82.12 311 ASP A CA 1
ATOM 2490 C C . ASP A 1 311 ? 16.856 -13.808 21.434 1.00 82.12 311 ASP A C 1
ATOM 2492 O O . ASP A 1 311 ? 17.478 -13.094 22.244 1.00 82.12 311 ASP A O 1
ATOM 2496 N N . LYS A 1 312 ? 15.518 -13.818 21.351 1.00 79.06 312 LYS A N 1
ATOM 2497 C CA . LYS A 1 312 ? 14.596 -12.937 22.089 1.00 79.06 312 LYS A CA 1
ATOM 2498 C C . LYS A 1 312 ? 13.831 -13.616 23.228 1.00 79.06 312 LYS A C 1
ATOM 2500 O O . LYS A 1 312 ? 13.113 -12.926 23.956 1.00 79.06 312 LYS A O 1
ATOM 2505 N N . ALA A 1 313 ? 13.996 -14.922 23.434 1.00 76.44 313 ALA A N 1
ATOM 2506 C CA . ALA A 1 313 ? 13.342 -15.656 24.514 1.00 76.44 313 ALA A CA 1
ATOM 2507 C C . ALA A 1 313 ? 13.587 -14.990 25.888 1.00 76.44 313 ALA A C 1
ATOM 2509 O O . ALA A 1 313 ? 14.709 -14.964 26.403 1.00 76.44 313 ALA A O 1
ATOM 2510 N N . GLY A 1 314 ? 12.524 -14.449 26.493 1.00 74.56 314 GLY A N 1
ATOM 2511 C CA . GLY A 1 314 ? 12.574 -13.727 27.772 1.00 74.56 314 GLY A CA 1
ATOM 2512 C C . GLY A 1 314 ? 12.258 -12.225 27.697 1.00 74.56 314 GLY A C 1
ATOM 2513 O O . GLY A 1 314 ? 12.103 -11.620 28.754 1.00 74.56 314 GLY A O 1
ATOM 2514 N N . ASN A 1 315 ? 12.152 -11.642 26.494 1.00 76.38 315 ASN A N 1
ATOM 2515 C CA . ASN A 1 315 ? 11.941 -10.201 26.296 1.00 76.38 315 ASN A CA 1
ATOM 2516 C C . ASN A 1 315 ? 10.794 -9.839 25.323 1.00 76.38 315 ASN A C 1
ATOM 2518 O O . ASN A 1 315 ? 10.691 -8.674 24.950 1.00 76.38 315 ASN A O 1
ATOM 2522 N N . MET A 1 316 ? 9.956 -10.788 24.882 1.00 78.88 316 MET A N 1
ATOM 2523 C CA . MET A 1 316 ? 8.788 -10.464 24.031 1.00 78.88 316 MET A CA 1
ATOM 2524 C C . MET A 1 316 ? 7.539 -10.185 24.868 1.00 78.88 316 MET A C 1
ATOM 2526 O O . MET A 1 316 ? 7.336 -10.813 25.910 1.00 78.88 316 MET A O 1
ATOM 2530 N N . SER A 1 317 ? 6.701 -9.267 24.394 1.00 80.94 317 SER A N 1
ATOM 2531 C CA . SER A 1 317 ? 5.393 -8.951 24.967 1.00 80.94 317 SER A CA 1
ATOM 2532 C C . SER A 1 317 ? 4.370 -10.070 24.732 1.00 80.94 317 SER A C 1
ATOM 2534 O O . SER A 1 317 ? 4.538 -10.927 23.867 1.00 80.94 317 SER A O 1
ATOM 2536 N N . MET A 1 318 ? 3.269 -10.048 25.488 1.00 82.38 318 MET A N 1
ATOM 2537 C CA . MET A 1 318 ? 2.200 -11.047 25.362 1.00 82.38 318 MET A CA 1
ATOM 2538 C C . MET A 1 318 ? 1.564 -11.061 23.963 1.00 82.38 318 MET A C 1
ATOM 2540 O O . MET A 1 318 ? 1.324 -12.128 23.411 1.00 82.38 318 MET A O 1
ATOM 2544 N N . LEU A 1 319 ? 1.337 -9.882 23.372 1.00 80.06 319 LEU A N 1
ATOM 2545 C CA . LEU A 1 319 ? 0.748 -9.757 22.035 1.00 80.06 319 LEU A CA 1
ATOM 2546 C C . LEU A 1 319 ? 1.648 -10.378 20.956 1.00 80.06 319 LEU A C 1
ATOM 2548 O O . LEU A 1 319 ? 1.168 -11.057 20.054 1.00 80.06 319 LEU A O 1
ATOM 2552 N N . GLU A 1 320 ? 2.962 -10.183 21.067 1.00 79.44 320 GLU A N 1
ATOM 2553 C CA . GLU A 1 320 ? 3.934 -10.786 20.150 1.00 79.44 320 GLU A CA 1
ATOM 2554 C C . GLU A 1 320 ? 3.961 -12.309 20.266 1.00 79.44 320 GLU A C 1
ATOM 2556 O O . GLU A 1 320 ? 4.052 -12.997 19.253 1.00 79.44 320 GLU A O 1
ATOM 2561 N N . ILE A 1 321 ? 3.853 -12.832 21.490 1.00 85.62 321 ILE A N 1
ATOM 2562 C CA . ILE A 1 321 ? 3.821 -14.274 21.751 1.00 85.62 321 ILE A CA 1
ATOM 2563 C C . ILE A 1 321 ? 2.553 -14.901 21.179 1.00 85.62 321 ILE A C 1
ATOM 2565 O O . ILE A 1 321 ? 2.651 -15.965 20.577 1.00 85.62 321 ILE A O 1
ATOM 2569 N N . ASP A 1 322 ? 1.402 -14.240 21.320 1.00 85.31 322 ASP A N 1
ATOM 2570 C CA . ASP A 1 322 ? 0.133 -14.702 20.751 1.00 85.31 322 ASP A CA 1
ATOM 2571 C C . ASP A 1 322 ? 0.206 -14.801 19.224 1.00 85.31 322 ASP A C 1
ATOM 2573 O O . ASP A 1 322 ? -0.099 -15.850 18.658 1.00 85.31 322 ASP A O 1
ATOM 2577 N N . LYS A 1 323 ? 0.705 -13.755 18.555 1.00 83.56 323 LYS A N 1
ATOM 2578 C CA . LYS A 1 323 ? 0.847 -13.755 17.091 1.00 83.56 323 LYS A CA 1
ATOM 2579 C C . LYS A 1 323 ? 1.882 -14.741 16.578 1.00 83.56 323 LYS A C 1
ATOM 2581 O O . LYS A 1 323 ? 1.639 -15.434 15.594 1.00 83.56 323 LYS A O 1
ATOM 2586 N N . MET A 1 324 ? 3.011 -14.856 17.266 1.00 86.00 324 MET A N 1
ATOM 2587 C CA . MET A 1 324 ? 4.013 -15.864 16.940 1.00 86.00 324 MET A CA 1
ATOM 2588 C C . MET A 1 324 ? 3.457 -17.281 17.137 1.00 86.00 324 MET A C 1
ATOM 2590 O O . MET A 1 324 ? 3.728 -18.151 16.315 1.00 86.00 324 MET A O 1
ATOM 2594 N N . HIS A 1 325 ? 2.647 -17.515 18.179 1.00 89.56 325 HIS A N 1
ATOM 2595 C CA . HIS A 1 325 ? 2.022 -18.814 18.432 1.00 89.56 325 HIS A CA 1
ATOM 2596 C C . HIS A 1 325 ? 1.102 -19.215 17.281 1.00 89.56 325 HIS A C 1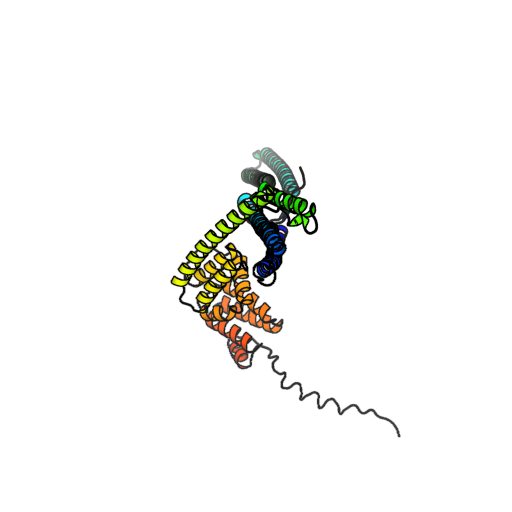
ATOM 2598 O O . HIS A 1 325 ? 1.258 -20.303 16.733 1.00 89.56 325 HIS A O 1
ATOM 2604 N N . GLU A 1 326 ? 0.192 -18.320 16.884 1.00 87.94 326 GLU A N 1
ATOM 2605 C CA . GLU A 1 326 ? -0.697 -18.522 15.734 1.00 87.94 326 GLU A CA 1
ATOM 2606 C C . GLU A 1 326 ? 0.106 -18.882 14.476 1.00 87.94 326 GLU A C 1
ATOM 2608 O O . GLU A 1 326 ? -0.159 -19.913 13.854 1.00 87.94 326 GLU A O 1
ATOM 2613 N N . LYS A 1 327 ? 1.163 -18.115 14.178 1.00 84.56 327 LYS A N 1
ATOM 2614 C CA . LYS A 1 327 ? 2.020 -18.344 13.009 1.00 84.56 327 LYS A CA 1
ATOM 2615 C C . LYS A 1 327 ? 2.764 -19.685 13.053 1.00 84.56 327 LYS A C 1
ATOM 2617 O O . LYS A 1 327 ? 2.806 -20.403 12.058 1.00 84.56 327 LYS A O 1
ATOM 2622 N N . LYS A 1 328 ? 3.313 -20.066 14.211 1.00 84.12 328 LYS A N 1
ATOM 2623 C CA . LYS A 1 328 ? 3.979 -21.366 14.422 1.00 84.12 328 LYS A CA 1
ATOM 2624 C C . LYS A 1 328 ? 3.030 -22.540 14.184 1.00 84.12 328 LYS A C 1
ATOM 2626 O O . LYS A 1 328 ? 3.434 -23.537 13.593 1.00 84.12 328 LYS A O 1
ATOM 2631 N N . LEU A 1 329 ? 1.779 -22.435 14.639 1.00 88.19 329 LEU A N 1
ATOM 2632 C CA . LEU A 1 329 ? 0.775 -23.479 14.417 1.00 88.19 329 LEU A CA 1
ATOM 2633 C C . LEU A 1 329 ? 0.463 -23.666 12.927 1.00 88.19 329 LEU A C 1
ATOM 2635 O O . LEU A 1 329 ? 0.282 -24.799 12.482 1.00 88.19 329 LEU A O 1
ATOM 2639 N N . GLU A 1 330 ? 0.412 -22.573 12.163 1.00 85.31 330 GLU A N 1
ATOM 2640 C CA . GLU A 1 330 ? 0.233 -22.611 10.708 1.00 85.31 330 GLU A CA 1
ATOM 2641 C C . GLU A 1 330 ? 1.437 -23.247 10.006 1.00 85.31 330 GLU A C 1
ATOM 2643 O O . GLU A 1 330 ? 1.261 -24.157 9.196 1.00 85.31 330 GLU A O 1
ATOM 2648 N N . GLN A 1 331 ? 2.654 -22.821 10.361 1.00 82.44 331 GLN A N 1
ATOM 2649 C CA . GLN A 1 331 ? 3.904 -23.308 9.768 1.00 82.44 331 GLN A CA 1
ATOM 2650 C C . GLN A 1 331 ? 4.084 -24.822 9.953 1.00 82.44 331 GLN A C 1
ATOM 2652 O O . GLN A 1 331 ? 4.512 -25.525 9.038 1.00 82.44 331 GLN A O 1
ATOM 2657 N N . LEU A 1 332 ? 3.743 -25.332 11.138 1.00 83.00 332 LEU A N 1
ATOM 2658 C CA . LEU A 1 332 ? 3.924 -26.737 11.501 1.00 83.00 332 LEU A CA 1
ATOM 2659 C C . LEU A 1 332 ? 2.778 -27.645 11.031 1.00 83.00 332 LEU A C 1
ATOM 2661 O O . LEU A 1 332 ? 2.875 -28.859 11.191 1.00 83.00 332 LEU A O 1
ATOM 2665 N N . ASN A 1 333 ? 1.707 -27.085 10.449 1.00 83.62 333 ASN A N 1
ATOM 2666 C CA . ASN A 1 333 ? 0.517 -27.828 10.018 1.00 83.62 333 ASN A CA 1
ATOM 2667 C C . ASN A 1 333 ? 0.001 -28.793 11.109 1.00 83.62 333 ASN A C 1
ATOM 2669 O O . ASN A 1 333 ? -0.219 -29.983 10.870 1.00 83.62 333 ASN A O 1
ATOM 2673 N N . VAL A 1 334 ? -0.130 -28.261 12.327 1.00 85.38 334 VAL A N 1
ATOM 2674 C CA . VAL A 1 334 ? -0.437 -29.021 13.545 1.00 85.38 334 VAL A CA 1
ATOM 2675 C C . VAL A 1 334 ? -1.848 -29.612 13.493 1.00 85.38 334 VAL A C 1
ATOM 2677 O O . VAL A 1 334 ? -2.802 -28.914 13.142 1.00 85.38 334 VAL A O 1
ATOM 2680 N N . ASP A 1 335 ? -2.002 -30.878 13.889 1.00 86.06 335 ASP A N 1
ATOM 2681 C CA . ASP A 1 335 ? -3.319 -31.515 13.995 1.00 86.06 335 ASP A CA 1
ATOM 2682 C C . ASP A 1 335 ? -4.160 -30.976 15.171 1.00 86.06 335 ASP A C 1
ATOM 2684 O O . ASP A 1 335 ? -3.663 -30.312 16.078 1.00 86.06 335 ASP A O 1
ATOM 2688 N N . ASP A 1 336 ? -5.466 -31.255 15.182 1.00 84.31 336 ASP A N 1
ATOM 2689 C CA . ASP A 1 336 ? -6.379 -30.713 16.199 1.00 84.31 336 ASP A CA 1
ATOM 2690 C C . ASP A 1 336 ? -6.022 -31.128 17.644 1.00 84.31 336 ASP A C 1
ATOM 2692 O O . ASP A 1 336 ? -6.290 -30.377 18.593 1.00 84.31 336 ASP A O 1
ATOM 2696 N N . GLN A 1 337 ? -5.429 -32.314 17.838 1.00 83.38 337 GLN A N 1
ATOM 2697 C CA . GLN A 1 337 ? -5.063 -32.813 19.166 1.00 83.38 337 GLN A CA 1
ATOM 2698 C C . GLN A 1 337 ? -3.834 -32.078 19.694 1.00 83.38 337 GLN A C 1
ATOM 2700 O O . GLN A 1 337 ? -3.876 -31.521 20.794 1.00 83.38 337 GLN A O 1
ATOM 2705 N N . ASP A 1 338 ? -2.780 -32.006 18.890 1.00 86.00 338 ASP A N 1
ATOM 2706 C CA . ASP A 1 338 ? -1.558 -31.296 19.240 1.00 86.00 338 ASP A CA 1
ATOM 2707 C C . ASP A 1 338 ? -1.809 -29.794 19.364 1.00 86.00 338 ASP A C 1
ATOM 2709 O O . ASP A 1 338 ? -1.327 -29.157 20.302 1.00 86.00 338 ASP A O 1
ATOM 2713 N N . ARG A 1 339 ? -2.663 -29.226 18.506 1.00 89.81 339 ARG A N 1
ATOM 2714 C CA . ARG A 1 339 ? -3.062 -27.815 18.573 1.00 89.81 339 ARG A CA 1
ATOM 2715 C C . ARG A 1 339 ? -3.745 -27.492 19.893 1.00 89.81 339 ARG A C 1
ATOM 2717 O O . ARG A 1 339 ? -3.509 -26.431 20.467 1.00 89.81 339 ARG A O 1
ATOM 2724 N N . THR A 1 340 ? -4.569 -28.405 20.404 1.00 87.62 340 THR A N 1
ATOM 2725 C CA . THR A 1 340 ? -5.197 -28.246 21.722 1.00 87.62 340 THR A CA 1
ATOM 2726 C C . THR A 1 340 ? -4.145 -28.181 22.829 1.00 87.62 340 THR A C 1
ATOM 2728 O O . THR A 1 340 ? -4.234 -27.320 23.704 1.00 87.62 340 THR A O 1
ATOM 2731 N N . ILE A 1 341 ? -3.129 -29.042 22.776 1.00 87.38 341 ILE A N 1
ATOM 2732 C CA . ILE A 1 341 ? -2.058 -29.091 23.778 1.00 87.38 341 ILE A CA 1
ATOM 2733 C C . ILE A 1 341 ? -1.168 -27.845 23.681 1.00 87.38 341 ILE A C 1
ATOM 2735 O O . ILE A 1 341 ? -0.886 -27.217 24.699 1.00 87.38 341 ILE A O 1
ATOM 2739 N N . LEU A 1 342 ? -0.774 -27.426 22.477 1.00 90.50 342 LEU A N 1
ATOM 2740 C CA . LEU A 1 342 ? 0.018 -26.210 22.267 1.00 90.50 342 LEU A CA 1
ATOM 2741 C C . LEU A 1 342 ? -0.731 -24.957 22.753 1.00 90.50 342 LEU A C 1
ATOM 2743 O O . LEU A 1 342 ? -0.147 -24.124 23.449 1.00 90.50 342 LEU A O 1
ATOM 2747 N N . ASN A 1 343 ? -2.040 -24.866 22.498 1.00 92.00 343 ASN A N 1
ATOM 2748 C CA . ASN A 1 343 ? -2.879 -23.798 23.046 1.00 92.00 343 ASN A CA 1
ATOM 2749 C C . ASN A 1 343 ? -2.931 -23.830 24.582 1.00 92.00 343 ASN A C 1
ATOM 2751 O O . ASN A 1 343 ? -2.926 -22.779 25.219 1.00 92.00 343 ASN A O 1
ATOM 2755 N N . GLN A 1 344 ? -2.958 -25.014 25.201 1.00 89.75 344 GLN A N 1
ATOM 2756 C CA . GLN A 1 344 ? -2.882 -25.135 26.660 1.00 89.75 344 GLN A CA 1
ATOM 2757 C C . GLN A 1 344 ? -1.528 -24.661 27.197 1.00 89.75 344 GLN A C 1
ATOM 2759 O O . GLN A 1 344 ? -1.502 -23.920 28.173 1.00 89.75 344 GLN A O 1
ATOM 2764 N N . ILE A 1 345 ? -0.416 -24.991 26.534 1.00 91.12 345 ILE A N 1
ATOM 2765 C CA . ILE A 1 345 ? 0.920 -24.487 26.897 1.00 91.12 345 ILE A CA 1
ATOM 2766 C C . ILE A 1 345 ? 0.954 -22.949 26.849 1.00 91.12 345 ILE A C 1
ATOM 2768 O O . ILE A 1 345 ? 1.502 -22.315 27.753 1.00 91.12 345 ILE A O 1
ATOM 2772 N N . LEU A 1 346 ? 0.322 -22.330 25.843 1.00 92.38 346 LEU A N 1
ATOM 2773 C CA . LEU A 1 346 ? 0.165 -20.873 25.787 1.00 92.38 346 LEU A CA 1
ATOM 2774 C C . LEU A 1 346 ? -0.663 -20.337 26.972 1.00 92.38 346 LEU A C 1
ATOM 2776 O O . LEU A 1 346 ? -0.307 -19.312 27.552 1.00 92.38 346 LEU A O 1
ATOM 2780 N N . GLN A 1 347 ? -1.738 -21.023 27.372 1.00 91.25 347 GLN A N 1
ATOM 2781 C CA . GLN A 1 347 ? -2.542 -20.629 28.539 1.00 91.25 347 GLN A CA 1
ATOM 2782 C C . GLN A 1 347 ? -1.783 -20.766 29.865 1.00 91.25 347 GLN A C 1
ATOM 2784 O O . GLN A 1 347 ? -1.913 -19.899 30.731 1.00 91.25 347 GLN A O 1
ATOM 2789 N N . GLU A 1 348 ? -0.954 -21.800 30.021 1.00 90.06 348 GLU A N 1
ATOM 2790 C CA . GLU A 1 348 ? -0.070 -21.956 31.182 1.00 90.06 348 GLU A CA 1
ATOM 2791 C C . GLU A 1 348 ? 0.921 -20.788 31.279 1.00 90.06 348 GLU A C 1
ATOM 2793 O O . GLU A 1 348 ? 1.161 -20.253 32.365 1.00 90.06 348 GLU A O 1
ATOM 2798 N N . TYR A 1 349 ? 1.446 -20.329 30.138 1.00 89.94 349 TYR A N 1
ATOM 2799 C CA . TYR A 1 349 ? 2.281 -19.131 30.082 1.00 89.94 349 TYR A CA 1
ATOM 2800 C C . TYR A 1 349 ? 1.491 -17.863 30.447 1.00 89.94 349 TYR A C 1
ATOM 2802 O O . TYR A 1 349 ? 1.919 -17.106 31.320 1.00 89.94 349 TYR A O 1
ATOM 2810 N N . LYS A 1 350 ? 0.306 -17.653 29.856 1.00 89.69 350 LYS A N 1
ATOM 2811 C CA . LYS A 1 350 ? -0.581 -16.510 30.165 1.00 89.69 350 LYS A CA 1
ATOM 2812 C C . LYS A 1 350 ? -0.966 -16.436 31.640 1.00 89.69 350 LYS A C 1
ATOM 2814 O O . LYS A 1 350 ? -1.096 -15.345 32.191 1.00 89.69 350 LYS A O 1
ATOM 2819 N N . SER A 1 351 ? -1.121 -17.594 32.2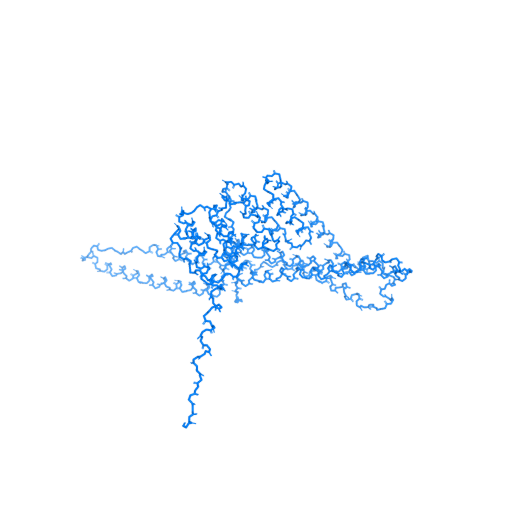72 1.00 88.31 351 SER A N 1
ATOM 2820 C CA . SER A 1 351 ? -1.462 -17.730 33.691 1.00 88.31 351 SER A CA 1
ATOM 2821 C C . SER A 1 351 ? -0.254 -17.555 34.622 1.00 88.31 351 SER A C 1
ATOM 2823 O O . SER A 1 351 ? -0.428 -17.479 35.836 1.00 88.31 351 SER A O 1
ATOM 2825 N N . GLY A 1 352 ? 0.965 -17.470 34.075 1.00 87.19 352 GLY A N 1
ATOM 2826 C CA . GLY A 1 352 ? 2.210 -17.326 34.832 1.00 87.19 352 GLY A CA 1
ATOM 2827 C C . GLY A 1 352 ? 2.737 -18.626 35.449 1.00 87.19 352 GLY A C 1
ATOM 2828 O O . GLY A 1 352 ? 3.643 -18.573 36.279 1.00 87.19 352 GLY A O 1
ATOM 2829 N N . ASN A 1 353 ? 2.194 -19.782 35.057 1.00 88.25 353 ASN A N 1
ATOM 2830 C CA . ASN A 1 353 ? 2.606 -21.092 35.570 1.00 88.25 353 ASN A CA 1
ATOM 2831 C C . ASN A 1 353 ? 3.927 -21.567 34.952 1.00 88.25 353 ASN A C 1
ATOM 2833 O O . ASN A 1 353 ? 4.696 -22.284 35.594 1.00 88.25 353 ASN A O 1
ATOM 2837 N N . ILE A 1 354 ? 4.215 -21.134 33.723 1.00 89.94 354 ILE A N 1
ATOM 2838 C CA . ILE A 1 354 ? 5.516 -21.304 33.075 1.00 89.94 354 ILE A CA 1
ATOM 2839 C C . ILE A 1 354 ? 6.078 -19.946 32.668 1.00 89.94 354 ILE A C 1
ATOM 2841 O O . ILE A 1 354 ? 5.337 -19.032 32.307 1.00 89.94 354 ILE A O 1
ATOM 2845 N N . ASP A 1 355 ? 7.402 -19.809 32.718 1.00 88.56 355 ASP A N 1
ATOM 2846 C CA . ASP A 1 355 ? 8.061 -18.617 32.200 1.00 88.56 355 ASP A CA 1
ATOM 2847 C C . ASP A 1 355 ? 8.182 -18.662 30.668 1.00 88.56 355 ASP A C 1
ATOM 2849 O O . ASP A 1 355 ? 8.000 -19.693 30.012 1.00 88.56 355 ASP A O 1
ATOM 2853 N N . GLN A 1 356 ? 8.514 -17.512 30.087 1.00 86.12 356 GLN A N 1
ATOM 2854 C CA . GLN A 1 356 ? 8.636 -17.362 28.642 1.00 86.12 356 GLN A CA 1
ATOM 2855 C C . GLN A 1 356 ? 9.705 -18.288 28.037 1.00 86.12 356 GLN A C 1
ATOM 2857 O O . GLN A 1 356 ? 9.547 -18.767 26.917 1.00 86.12 356 GLN A O 1
ATOM 2862 N N . LYS A 1 357 ? 10.791 -18.576 28.765 1.00 86.94 357 LYS A N 1
ATOM 2863 C CA . LYS A 1 357 ? 11.851 -19.468 28.276 1.00 86.94 357 LYS A CA 1
ATOM 2864 C C . LYS A 1 357 ? 11.364 -20.910 28.210 1.00 86.94 357 LYS A C 1
ATOM 2866 O O . LYS A 1 357 ? 11.647 -21.595 27.231 1.00 86.94 357 LYS A O 1
ATOM 2871 N N . LYS A 1 358 ? 10.621 -21.367 29.220 1.00 87.88 358 LYS A N 1
ATOM 2872 C CA . LYS A 1 358 ? 10.024 -22.704 29.243 1.00 87.88 358 LYS A CA 1
ATOM 2873 C C . LYS A 1 358 ? 8.965 -22.846 28.153 1.00 87.88 358 LYS A C 1
ATOM 2875 O O . LYS A 1 358 ? 8.967 -23.868 27.476 1.00 87.88 358 LYS A O 1
ATOM 2880 N N . TYR A 1 359 ? 8.146 -21.817 27.922 1.00 90.44 359 TYR A N 1
ATOM 2881 C CA . TYR A 1 359 ? 7.213 -21.772 26.792 1.00 90.44 359 TYR A CA 1
ATOM 2882 C C . TYR A 1 359 ? 7.933 -21.985 25.446 1.00 90.44 359 TYR A C 1
ATOM 2884 O O . TYR A 1 359 ? 7.608 -22.921 24.715 1.00 90.44 359 TYR A O 1
ATOM 2892 N N . PHE A 1 360 ? 8.971 -21.192 25.152 1.00 87.06 360 PHE A N 1
ATOM 2893 C CA . PHE A 1 360 ? 9.723 -21.332 23.899 1.00 87.06 360 PHE A CA 1
ATOM 2894 C C . PHE A 1 360 ? 10.468 -22.656 23.778 1.00 87.06 360 PHE A C 1
ATOM 2896 O O . PHE A 1 360 ? 10.532 -23.220 22.692 1.00 87.06 360 PHE A O 1
ATOM 2903 N N . SER A 1 361 ? 10.983 -23.189 24.887 1.00 86.81 361 SER A N 1
ATOM 2904 C CA . SER A 1 361 ? 11.610 -24.509 24.898 1.00 86.81 361 SER A CA 1
ATOM 2905 C C . SER A 1 361 ? 10.626 -25.618 24.517 1.00 86.81 361 SER A C 1
ATOM 2907 O O . SER A 1 361 ? 11.006 -26.509 23.765 1.00 86.81 361 SER A O 1
ATOM 2909 N N . LEU A 1 362 ? 9.380 -25.573 25.002 1.00 87.75 362 LEU A N 1
ATOM 2910 C CA . LEU A 1 362 ? 8.358 -26.568 24.659 1.00 87.75 362 LEU A CA 1
ATOM 2911 C C . LEU A 1 362 ? 7.927 -26.460 23.189 1.00 87.75 362 LEU A C 1
ATOM 2913 O O . LEU A 1 362 ? 7.825 -27.481 22.513 1.00 87.75 362 LEU A O 1
ATOM 2917 N N . MET A 1 363 ? 7.744 -25.237 22.679 1.00 86.69 363 MET A N 1
ATOM 2918 C CA . MET A 1 363 ? 7.453 -24.994 21.257 1.00 86.69 363 MET A CA 1
ATOM 2919 C C . MET A 1 363 ? 8.599 -25.452 20.342 1.00 86.69 363 MET A C 1
ATOM 2921 O O . MET A 1 363 ? 8.357 -26.030 19.281 1.00 86.69 363 MET A O 1
ATOM 2925 N N . GLY A 1 364 ? 9.847 -25.211 20.755 1.00 83.69 364 GLY A N 1
ATOM 2926 C CA . GLY A 1 364 ? 11.046 -25.647 20.039 1.00 83.69 364 GLY A CA 1
ATOM 2927 C C . GLY A 1 364 ? 11.135 -27.168 19.952 1.00 83.69 364 GLY A C 1
ATOM 2928 O O . GLY A 1 364 ? 11.218 -27.698 18.850 1.00 83.69 364 GLY A O 1
ATOM 2929 N N . LYS A 1 365 ? 10.991 -27.871 21.087 1.00 85.12 365 LYS A N 1
ATOM 2930 C CA . LYS A 1 365 ? 10.979 -29.345 21.128 1.00 85.12 365 LYS A CA 1
ATOM 2931 C C . LYS A 1 365 ? 9.903 -29.941 20.218 1.00 85.12 365 LYS A C 1
ATOM 2933 O O . LYS A 1 365 ? 10.193 -30.849 19.454 1.00 85.12 365 LYS A O 1
ATOM 2938 N N . TYR A 1 366 ? 8.685 -29.393 20.249 1.00 86.56 366 TYR A N 1
ATOM 2939 C CA . TYR A 1 366 ? 7.610 -29.832 19.356 1.00 86.56 366 TYR A CA 1
ATOM 2940 C C . TYR A 1 366 ? 7.988 -29.688 17.871 1.00 86.56 366 TYR A C 1
ATOM 2942 O O . TYR A 1 366 ? 7.730 -30.589 17.075 1.00 86.56 366 TYR A O 1
ATOM 2950 N N . SER A 1 367 ? 8.620 -28.563 17.512 1.00 82.50 367 SER A N 1
ATOM 2951 C CA . SER A 1 367 ? 9.063 -28.287 16.138 1.00 82.50 367 SER A CA 1
ATOM 2952 C C . SER A 1 367 ? 10.175 -29.247 15.694 1.00 82.50 367 SER A C 1
ATOM 2954 O O . SER A 1 367 ? 10.146 -29.740 14.573 1.00 82.50 367 SER A O 1
ATOM 2956 N N . GLU A 1 368 ? 11.146 -29.528 16.569 1.00 82.94 368 GLU A N 1
ATOM 2957 C CA . GLU A 1 368 ? 12.262 -30.447 16.294 1.00 82.94 368 GLU A CA 1
ATOM 2958 C C . GLU A 1 368 ? 11.796 -31.903 16.154 1.00 82.94 368 GLU A C 1
ATOM 2960 O O . GLU A 1 368 ? 12.261 -32.629 15.273 1.00 82.94 368 GLU A O 1
ATOM 2965 N N . ASP A 1 369 ? 10.855 -32.316 17.003 1.00 82.44 369 ASP A N 1
ATOM 2966 C CA . ASP A 1 369 ? 10.371 -33.693 17.084 1.00 82.44 369 ASP A CA 1
ATOM 2967 C C . ASP A 1 369 ? 9.220 -33.992 16.099 1.00 82.44 369 ASP A C 1
ATOM 2969 O O . ASP A 1 369 ? 8.811 -35.150 15.982 1.00 82.44 369 ASP A O 1
ATOM 2973 N N . ASN A 1 370 ? 8.697 -32.980 15.386 1.00 79.69 370 ASN A N 1
ATOM 2974 C CA . ASN A 1 370 ? 7.460 -33.065 14.590 1.00 79.69 370 ASN A CA 1
ATOM 2975 C C . ASN A 1 370 ? 6.298 -33.687 15.390 1.00 79.69 370 ASN A C 1
ATOM 2977 O O . ASN A 1 370 ? 5.599 -34.587 14.919 1.00 79.69 370 ASN A O 1
ATOM 2981 N N . GLY A 1 371 ? 6.130 -33.239 16.634 1.00 81.25 371 GLY A N 1
ATOM 2982 C CA . GLY A 1 371 ? 5.166 -33.802 17.575 1.00 81.25 371 GLY A CA 1
ATOM 2983 C C . GLY A 1 371 ? 5.687 -33.819 19.010 1.00 81.25 371 GLY A C 1
ATOM 2984 O O . GLY A 1 371 ? 6.791 -33.371 19.309 1.00 81.25 371 GLY A O 1
ATOM 2985 N N . PHE A 1 372 ? 4.907 -34.377 19.936 1.00 80.62 372 PHE A N 1
ATOM 2986 C CA . PHE A 1 372 ? 5.369 -34.577 21.311 1.00 80.62 372 PHE A CA 1
ATOM 2987 C C . PHE A 1 372 ? 6.145 -35.893 21.451 1.00 80.62 372 PHE A C 1
ATOM 2989 O O . PHE A 1 372 ? 5.573 -36.988 21.440 1.00 80.62 372 PHE A O 1
ATOM 2996 N N . SER A 1 373 ? 7.464 -35.800 21.630 1.00 79.25 373 SER A N 1
ATOM 2997 C CA . SER A 1 373 ? 8.295 -36.940 22.037 1.00 79.25 373 SER A CA 1
ATOM 2998 C C . SER A 1 373 ? 7.957 -37.437 23.451 1.00 79.25 373 SER A C 1
ATOM 3000 O O . SER A 1 373 ? 7.253 -36.774 24.220 1.00 79.25 373 SER A O 1
ATOM 3002 N N . GLU A 1 374 ? 8.468 -38.616 23.830 1.00 73.38 374 GLU A N 1
ATOM 3003 C CA . GLU A 1 374 ? 8.316 -39.149 25.196 1.00 73.38 374 GLU A CA 1
ATOM 3004 C C . GLU A 1 374 ? 8.913 -38.206 26.252 1.00 73.38 374 GLU A C 1
ATOM 3006 O O . GLU A 1 374 ? 8.333 -38.028 27.324 1.00 73.38 374 GLU A O 1
ATOM 3011 N N . GLU A 1 375 ? 10.035 -37.554 25.934 1.00 72.81 375 GLU A N 1
ATOM 3012 C CA . GLU A 1 375 ? 10.676 -36.580 26.819 1.00 72.81 375 GLU A CA 1
ATOM 3013 C C . GLU A 1 375 ? 9.793 -35.338 27.009 1.00 72.81 375 GLU A C 1
ATOM 3015 O O . GLU A 1 375 ? 9.545 -34.910 28.139 1.00 72.81 375 GLU A O 1
ATOM 3020 N N . THR A 1 376 ? 9.248 -34.797 25.917 1.00 75.50 376 THR A N 1
ATOM 3021 C CA . THR A 1 376 ? 8.345 -33.638 25.966 1.00 75.50 376 THR A CA 1
ATOM 3022 C C . THR A 1 376 ? 7.015 -33.987 26.642 1.00 75.50 376 THR A C 1
ATOM 3024 O O . THR A 1 376 ? 6.454 -33.179 27.378 1.00 75.50 376 THR A O 1
ATOM 3027 N N . SER A 1 377 ? 6.539 -35.224 26.491 1.00 76.06 377 SER A N 1
ATOM 3028 C CA . SER A 1 377 ? 5.337 -35.720 27.171 1.00 76.06 377 SER A CA 1
ATOM 3029 C C . SER A 1 377 ? 5.501 -35.752 28.695 1.00 76.06 377 SER A C 1
ATOM 3031 O O . SER A 1 377 ? 4.556 -35.435 29.415 1.00 76.06 377 SER A O 1
ATOM 3033 N N . ALA A 1 378 ? 6.690 -36.089 29.206 1.00 75.56 378 ALA A N 1
ATOM 3034 C CA . ALA A 1 378 ? 6.978 -36.049 30.641 1.00 75.56 378 ALA A CA 1
ATOM 3035 C C . ALA A 1 378 ? 7.016 -34.608 31.185 1.00 75.56 378 ALA A C 1
ATOM 3037 O O . ALA A 1 378 ? 6.468 -34.336 32.257 1.00 75.56 378 ALA A O 1
ATOM 3038 N N . ASP A 1 379 ? 7.603 -33.680 30.422 1.00 78.38 379 ASP A N 1
ATOM 3039 C CA . ASP A 1 379 ? 7.582 -32.240 30.715 1.00 78.38 379 ASP A CA 1
ATOM 3040 C C . ASP A 1 379 ? 6.136 -31.698 30.790 1.00 78.38 379 ASP A C 1
ATOM 3042 O O . ASP A 1 379 ? 5.817 -30.892 31.664 1.00 78.38 379 ASP A O 1
ATOM 3046 N N . LEU A 1 380 ? 5.245 -32.168 29.911 1.00 80.56 380 LEU A N 1
ATOM 3047 C CA . LEU A 1 380 ? 3.835 -31.761 29.868 1.00 80.56 380 LEU A CA 1
ATOM 3048 C C . LEU A 1 380 ? 3.002 -32.376 30.996 1.00 80.56 380 LEU A C 1
ATOM 3050 O O . LEU A 1 380 ? 2.199 -31.680 31.617 1.00 80.56 380 LEU A O 1
ATOM 3054 N N . GLN A 1 381 ? 3.252 -33.640 31.343 1.00 80.06 381 GLN A N 1
ATOM 3055 C CA . GLN A 1 381 ? 2.618 -34.284 32.497 1.00 80.06 381 GLN A CA 1
ATOM 3056 C C . GLN A 1 381 ? 2.948 -33.570 33.812 1.00 80.06 381 GLN A C 1
ATOM 3058 O O . GLN A 1 381 ? 2.086 -33.470 34.686 1.00 80.06 381 GLN A O 1
ATOM 3063 N N . ALA A 1 382 ? 4.162 -33.025 33.950 1.00 76.38 382 ALA A N 1
ATOM 3064 C CA . ALA A 1 382 ? 4.546 -32.221 35.110 1.00 76.38 382 ALA A CA 1
ATOM 3065 C C . ALA A 1 382 ? 3.749 -30.905 35.228 1.00 76.38 382 ALA A C 1
ATOM 3067 O O . ALA A 1 382 ? 3.615 -30.374 36.330 1.00 76.38 382 ALA A O 1
ATOM 3068 N N . LEU A 1 383 ? 3.184 -30.414 34.119 1.00 76.00 383 LEU A N 1
ATOM 3069 C CA . LEU A 1 383 ? 2.273 -29.265 34.061 1.00 76.00 383 LEU A CA 1
ATOM 3070 C C . LEU A 1 383 ? 0.792 -29.671 34.184 1.00 76.00 383 LEU A C 1
ATOM 3072 O O . LEU A 1 383 ? -0.088 -28.826 34.089 1.00 76.00 383 LEU A O 1
ATOM 3076 N N . GLY A 1 384 ? 0.492 -30.960 34.382 1.00 74.31 384 GLY A N 1
ATOM 3077 C CA . GLY A 1 384 ? -0.881 -31.473 34.391 1.00 74.31 384 GLY A CA 1
ATOM 3078 C C . GLY A 1 384 ? -1.519 -31.577 33.000 1.00 74.31 384 GLY A C 1
ATOM 3079 O O . GLY A 1 384 ? -2.713 -31.864 32.898 1.00 74.31 384 GLY A O 1
ATOM 3080 N N . LEU A 1 385 ? -0.740 -31.387 31.931 1.00 77.06 385 LEU A N 1
ATOM 3081 C CA . LEU A 1 385 ? -1.186 -31.511 30.547 1.00 77.06 385 LEU A CA 1
ATOM 3082 C C . LEU A 1 385 ? -1.038 -32.971 30.100 1.00 77.06 385 LEU A C 1
ATOM 3084 O O . LEU A 1 385 ? 0.030 -33.574 30.217 1.00 77.06 385 LEU A O 1
ATOM 3088 N N . THR A 1 386 ? -2.125 -33.577 29.617 1.00 67.38 386 THR A N 1
ATOM 3089 C CA . THR A 1 386 ? -2.120 -34.989 29.203 1.00 67.38 386 THR A CA 1
ATOM 3090 C C . THR A 1 386 ? -1.973 -35.090 27.691 1.00 67.38 386 THR A C 1
ATOM 3092 O O . THR A 1 386 ? -2.904 -34.772 26.957 1.00 67.38 386 THR A O 1
ATOM 3095 N N . VAL A 1 387 ? -0.824 -35.583 27.232 1.00 58.34 387 VAL A N 1
ATOM 3096 C CA . VAL A 1 387 ? -0.597 -35.933 25.824 1.00 58.34 387 VAL A CA 1
ATOM 3097 C C . VAL A 1 387 ? -1.046 -37.376 25.597 1.00 58.34 387 VAL A C 1
ATOM 3099 O O . VAL A 1 387 ? -0.512 -38.301 26.214 1.00 58.34 387 VAL A O 1
ATOM 3102 N N . LEU A 1 388 ? -2.014 -37.597 24.708 1.00 51.75 388 LEU A N 1
ATOM 3103 C CA . LEU A 1 388 ? -2.264 -38.930 24.159 1.00 51.75 388 LEU A CA 1
ATOM 3104 C C . LEU A 1 388 ? -1.211 -39.177 23.075 1.00 51.75 388 LEU A C 1
ATOM 3106 O O . LEU A 1 388 ? -1.420 -38.822 21.924 1.00 51.75 388 LEU A O 1
ATOM 3110 N N . SER A 1 389 ? -0.059 -39.732 23.458 1.00 45.69 389 SER A N 1
ATOM 3111 C CA . SER A 1 389 ? 1.027 -40.070 22.528 1.00 45.69 389 SER A CA 1
ATOM 3112 C C . SER A 1 389 ? 0.500 -40.867 21.322 1.00 45.69 389 SER A C 1
ATOM 3114 O O . SER A 1 389 ? 0.073 -42.018 21.453 1.00 45.69 389 SER A O 1
ATOM 3116 N N . THR A 1 390 ? 0.540 -40.254 20.137 1.00 42.81 390 THR A N 1
ATOM 3117 C CA . THR A 1 390 ? 0.293 -40.893 18.833 1.00 42.81 390 THR A CA 1
ATOM 3118 C C . THR A 1 390 ? 1.549 -41.578 18.282 1.00 42.81 390 THR A C 1
ATOM 3120 O O . THR A 1 390 ? 1.453 -42.407 17.377 1.00 42.81 390 THR A O 1
ATOM 3123 N N . ASN A 1 391 ? 2.718 -41.365 18.901 1.00 41.41 391 ASN A N 1
ATOM 3124 C CA . ASN A 1 391 ? 4.004 -41.944 18.491 1.00 41.41 391 ASN A CA 1
ATOM 3125 C C . ASN A 1 391 ? 4.173 -43.451 18.784 1.00 41.41 391 ASN A C 1
ATOM 3127 O O . ASN A 1 391 ? 5.244 -44.019 18.586 1.00 41.41 391 ASN A O 1
ATOM 3131 N N . ASN A 1 392 ? 3.092 -44.161 19.121 1.00 37.81 392 ASN A N 1
ATOM 3132 C CA . ASN A 1 392 ? 3.055 -45.627 19.154 1.00 37.81 392 ASN A CA 1
ATOM 3133 C C . ASN A 1 392 ? 2.873 -46.284 17.764 1.00 37.81 392 ASN A C 1
ATOM 3135 O O . ASN A 1 392 ? 2.419 -47.427 17.658 1.00 37.81 392 ASN A O 1
ATOM 3139 N N . MET A 1 393 ? 3.300 -45.623 16.682 1.00 35.50 393 MET A N 1
ATOM 3140 C CA . MET A 1 393 ? 3.406 -46.242 15.350 1.00 35.50 393 MET A CA 1
ATOM 3141 C C . MET A 1 393 ? 4.509 -47.319 15.246 1.00 35.50 393 MET A C 1
ATOM 3143 O O . MET A 1 393 ? 4.681 -47.912 14.187 1.00 35.50 393 MET A O 1
ATOM 3147 N N . GLY A 1 394 ? 5.203 -47.645 16.343 1.00 33.59 394 GLY A N 1
ATOM 3148 C CA . GLY A 1 394 ? 6.115 -48.793 16.443 1.00 33.59 394 GLY A CA 1
ATOM 3149 C C . GLY A 1 394 ? 5.483 -50.115 16.912 1.00 33.59 394 GLY A C 1
ATOM 3150 O O . GLY A 1 394 ? 6.160 -51.139 16.897 1.00 33.59 394 GLY A O 1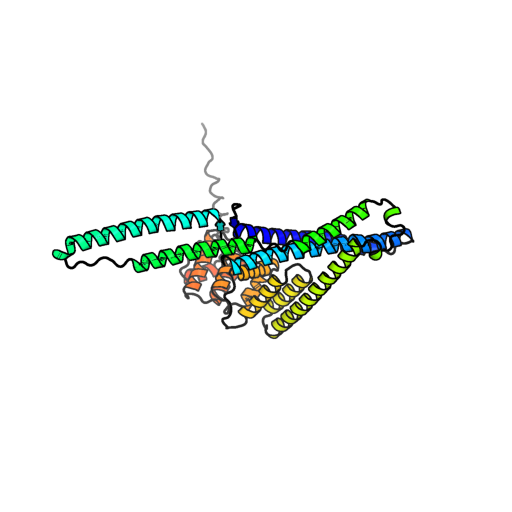
ATOM 3151 N N . ILE A 1 395 ? 4.207 -50.139 17.332 1.00 36.59 395 ILE A N 1
ATOM 3152 C CA . ILE A 1 395 ? 3.559 -51.362 17.875 1.00 36.59 395 ILE A CA 1
ATOM 3153 C C . ILE A 1 395 ? 2.366 -51.833 17.012 1.00 36.59 395 ILE A C 1
ATOM 3155 O O . ILE A 1 395 ? 1.882 -52.959 17.155 1.00 36.59 395 ILE A O 1
ATOM 3159 N N . ALA A 1 396 ? 1.938 -51.040 16.025 1.00 31.84 396 ALA A N 1
ATOM 3160 C CA . ALA A 1 396 ? 0.816 -51.383 15.145 1.00 31.84 396 ALA A CA 1
ATOM 3161 C C . ALA A 1 396 ? 1.130 -52.459 14.076 1.00 31.84 396 ALA A C 1
ATOM 3163 O O . ALA A 1 396 ? 0.200 -53.014 13.487 1.00 31.84 396 ALA A O 1
ATOM 3164 N N . GLU A 1 397 ? 2.396 -52.840 13.862 1.00 34.84 397 GLU A N 1
ATOM 3165 C CA . GLU A 1 397 ? 2.750 -53.947 12.950 1.00 34.84 397 GLU A CA 1
ATOM 3166 C C . GLU A 1 397 ? 2.666 -55.345 13.599 1.00 34.84 397 GLU A C 1
ATOM 3168 O O . GLU A 1 397 ? 2.619 -56.353 12.895 1.00 34.84 397 GLU A O 1
ATOM 3173 N N . GLY A 1 398 ? 2.544 -55.443 14.929 1.00 33.56 398 GLY A N 1
ATOM 3174 C CA . GLY A 1 398 ? 2.484 -56.734 15.633 1.00 33.56 398 GLY A CA 1
ATOM 3175 C C . GLY A 1 398 ? 1.092 -57.371 15.727 1.00 33.56 398 GLY A C 1
ATOM 3176 O O . GLY A 1 398 ? 0.977 -58.578 15.937 1.00 33.56 398 GLY A O 1
ATOM 3177 N N . ILE A 1 399 ? 0.017 -56.591 15.563 1.00 32.81 399 ILE A N 1
ATOM 3178 C CA . ILE A 1 399 ? -1.356 -57.060 15.838 1.00 32.81 399 ILE A CA 1
ATOM 3179 C C . ILE A 1 399 ? -2.110 -57.452 14.552 1.00 32.81 399 ILE A C 1
ATOM 3181 O O . ILE A 1 399 ? -3.057 -58.238 14.608 1.00 32.81 399 ILE A O 1
ATOM 3185 N N . SER A 1 400 ? -1.640 -57.044 13.364 1.00 32.44 400 SER A N 1
ATOM 3186 C CA . SER A 1 400 ? -2.238 -57.495 12.091 1.00 32.44 400 SER A CA 1
ATOM 3187 C C . SER A 1 400 ? -1.795 -58.905 11.650 1.00 32.44 400 SER A C 1
ATOM 3189 O O . SER A 1 400 ? -2.404 -59.482 10.746 1.00 32.44 400 SER A O 1
ATOM 3191 N N . TYR A 1 401 ? -0.804 -59.512 12.323 1.00 34.53 401 TYR A N 1
ATOM 3192 C CA . TYR A 1 401 ? -0.273 -60.834 11.957 1.00 34.53 401 TYR A CA 1
ATOM 3193 C C . TYR A 1 401 ? -1.047 -62.025 12.559 1.00 34.53 401 TYR A C 1
ATOM 3195 O O . TYR A 1 401 ? -0.973 -63.124 12.020 1.00 34.53 401 TYR A O 1
ATOM 3203 N N . TYR A 1 402 ? -1.865 -61.831 13.605 1.00 33.12 402 TYR A N 1
ATOM 3204 C CA . TYR A 1 402 ? -2.653 -62.921 14.221 1.00 33.12 402 TYR A CA 1
ATOM 3205 C C . TYR A 1 402 ? -4.145 -62.945 13.846 1.00 33.12 402 TYR A C 1
ATOM 3207 O O . TYR A 1 402 ? -4.857 -63.884 14.197 1.00 33.12 402 TYR A O 1
ATOM 3215 N N . ALA A 1 403 ? -4.630 -61.973 13.066 1.00 34.00 403 ALA A N 1
ATOM 3216 C CA . ALA A 1 403 ? -6.026 -61.926 12.615 1.00 34.00 403 ALA A CA 1
ATOM 3217 C C . ALA A 1 403 ? -6.273 -62.589 11.238 1.00 34.00 403 ALA A C 1
ATOM 3219 O O . ALA A 1 403 ? -7.403 -62.580 10.750 1.00 34.00 403 ALA A O 1
ATOM 3220 N N . LYS A 1 404 ? -5.242 -63.179 10.606 1.00 34.78 404 LYS A N 1
ATOM 3221 C CA . LYS A 1 404 ? -5.328 -63.801 9.266 1.00 34.78 404 LYS A CA 1
ATOM 3222 C C . LYS A 1 404 ? -5.427 -65.335 9.232 1.00 34.78 404 LYS A C 1
ATOM 3224 O O . LYS A 1 404 ? -5.649 -65.868 8.151 1.00 34.78 404 LYS A O 1
ATOM 3229 N N . GLU A 1 405 ? -5.360 -66.045 10.363 1.00 36.12 405 GLU A N 1
ATOM 3230 C CA . GLU A 1 405 ? -5.445 -67.526 10.379 1.00 36.12 405 GLU A CA 1
ATOM 3231 C C . GLU A 1 405 ? -6.746 -68.126 10.939 1.00 36.12 405 GLU A C 1
ATOM 3233 O O . GLU A 1 405 ? -6.887 -69.342 11.021 1.00 36.12 405 GLU A O 1
ATOM 3238 N N . SER A 1 406 ? -7.764 -67.327 11.256 1.00 35.00 406 SER A N 1
ATOM 3239 C CA . SER A 1 406 ? -9.041 -67.851 11.769 1.00 35.00 406 SER A CA 1
ATOM 3240 C C . SER A 1 406 ? -10.234 -67.422 10.920 1.00 35.00 406 SER A C 1
ATOM 3242 O O . SER A 1 406 ? -11.159 -66.780 11.404 1.00 35.00 406 SER A O 1
ATOM 3244 N N . LYS A 1 407 ? -10.218 -67.792 9.631 1.00 33.75 407 LYS A N 1
ATOM 3245 C CA . LYS A 1 407 ? -11.415 -67.863 8.765 1.00 33.75 407 LYS A CA 1
ATOM 3246 C C . LYS A 1 407 ? -11.144 -68.702 7.503 1.00 33.75 407 LYS A C 1
ATOM 3248 O O . LYS A 1 407 ? -11.248 -68.220 6.381 1.00 33.75 407 LYS A O 1
ATOM 3253 N N . ALA A 1 408 ? -10.826 -69.983 7.690 1.00 31.86 408 ALA A N 1
ATOM 3254 C CA . ALA A 1 408 ? -11.086 -71.001 6.674 1.00 31.86 408 ALA A CA 1
ATOM 3255 C C . ALA A 1 408 ? -12.419 -71.679 7.012 1.00 31.86 408 ALA A C 1
ATOM 3257 O O . ALA A 1 408 ? -12.605 -72.274 8.071 1.00 31.86 408 ALA A O 1
ATOM 3258 N N . VAL A 1 409 ? -13.362 -71.472 6.106 1.00 32.06 409 VAL A N 1
ATOM 3259 C CA . VAL A 1 409 ? -14.736 -71.951 6.106 1.00 32.06 409 VAL A CA 1
ATOM 3260 C C . VAL A 1 409 ? -14.770 -73.476 5.930 1.00 32.06 409 VAL A C 1
ATOM 3262 O O . VAL A 1 409 ? -14.016 -74.040 5.143 1.00 32.06 409 VAL A O 1
ATOM 3265 N N . PHE A 1 410 ? -15.666 -74.102 6.699 1.00 30.33 410 PHE A N 1
ATOM 3266 C CA . PHE A 1 410 ? -16.352 -75.380 6.464 1.00 30.33 410 PHE A CA 1
ATOM 3267 C C . PHE A 1 410 ? -16.445 -75.797 4.985 1.00 30.33 410 PHE A C 1
ATOM 3269 O O . PHE A 1 410 ? -16.709 -74.929 4.165 1.00 30.33 410 PHE A O 1
ATOM 3276 N N . VAL A 1 411 ? -16.411 -77.109 4.682 1.00 30.09 411 VAL A N 1
ATOM 3277 C CA . VAL A 1 411 ? -17.408 -77.807 3.823 1.00 30.09 411 VAL A CA 1
ATOM 3278 C C . VAL A 1 411 ? -17.047 -79.298 3.589 1.00 30.09 411 VAL A C 1
ATOM 3280 O O . VAL A 1 411 ? -16.054 -79.612 2.947 1.00 30.09 411 VAL A O 1
ATOM 3283 N N . ILE A 1 412 ? -17.921 -80.177 4.115 1.00 35.16 412 ILE A N 1
ATOM 3284 C CA . ILE A 1 412 ? -18.529 -81.384 3.493 1.00 35.16 412 ILE A CA 1
ATOM 3285 C C . ILE A 1 412 ? -17.595 -82.557 3.087 1.00 35.16 412 ILE A C 1
ATOM 3287 O O . ILE A 1 412 ? -16.985 -82.526 2.024 1.00 35.16 412 ILE A O 1
ATOM 3291 N N . PHE A 1 413 ? -17.521 -83.638 3.877 1.00 37.75 413 PHE A N 1
ATOM 3292 C CA . PHE A 1 413 ? -18.368 -84.852 3.929 1.00 37.75 413 PHE A CA 1
ATOM 3293 C C . PHE A 1 413 ? -17.905 -85.734 5.096 1.00 37.75 413 PHE A C 1
ATOM 3295 O O . PHE A 1 413 ? -16.681 -85.738 5.364 1.00 37.75 413 PHE A O 1
#

Foldseek 3Di:
DPWDKDFLLVLVVVLVVLLVVLVVLLVVLVVVLVVLVVLLPDPVQDDDLSVLVNLLCCQQVNLLSLLVSVLSVVVSVQSVVLSVLCCVQANVDSGDIDTLVVLVVVLVVLVVVLVVVVVVLVVQQVVCVVCVVPDPDDRDDCVVVVVVNVVSNVVSVSNSVSVVVSVVDDPPPPSVLSVVLSVQSVVVCVVDDDSRSRPPCPGCVVRVSSVVSVVVSVVVVVVLVVLLVVLVVLLVVLCVLDDQPLLNVQSVVLSVCCNVVVDDSVLSVLLSVVSVVLSDPDDDDDPDLVSLLSNCVVCVVVVSLLSVCVRSQQRDDLSNVVSSLVVLCVVLVDDPQQNVLLVVLNVCCVVVVDGSNVNSVLSVCCSVVSHQDPVSQVVCVVVVHHDPDPVVPVCVVPPVPPVPPPDDDDDDD

InterPro domains:
  IPR006829 LXG domain [PF04740] (4-193)
  IPR006829 LXG domain [PS51756] (2-230)

Nearest PDB structures (foldseek):
  8gmh-assembly1_B  TM=8.010E-01  e=3.153E-06  Streptococcus intermedius B196
  8qb9-assembly1_A  TM=3.187E-01  e=1.840E+00  Saccharomyces cerevisiae

Solvent-accessible surface area (backbone atoms only — not comparable to full-atom values): 23600 Å² total; per-residue (Å²): 130,82,86,51,71,50,47,35,54,62,50,51,53,48,52,52,51,50,51,56,50,39,52,51,50,42,53,54,46,50,54,50,44,53,52,50,50,51,56,61,67,34,76,88,61,55,62,71,69,38,52,34,45,42,49,43,48,48,51,48,51,41,40,50,47,50,36,51,45,54,49,43,53,50,53,50,51,50,52,52,49,50,52,53,47,41,38,75,63,63,49,73,51,73,71,42,72,49,43,55,62,57,50,51,52,52,46,54,50,50,53,56,50,49,53,52,51,51,56,52,51,52,50,49,43,51,55,44,61,77,43,45,92,81,43,89,71,73,68,82,86,60,63,67,60,54,50,50,49,53,49,54,54,45,53,52,49,50,52,53,50,30,50,50,53,56,77,69,65,76,89,61,68,61,65,54,51,51,51,52,27,51,50,52,42,52,55,57,58,64,75,42,62,77,69,64,57,31,60,88,62,74,46,43,82,73,35,74,43,45,37,54,36,44,55,50,40,52,52,50,50,54,52,51,53,50,52,52,51,54,51,47,55,50,44,55,54,53,52,70,76,47,86,50,69,49,58,44,48,50,45,51,49,43,50,52,32,35,76,72,63,77,40,51,71,68,57,38,53,49,46,47,51,52,58,50,51,66,70,45,102,62,96,76,75,86,74,55,72,64,60,57,47,54,42,51,52,51,27,53,78,66,76,41,44,66,56,40,48,66,77,42,59,74,60,71,54,72,70,57,51,53,53,49,49,56,51,50,46,59,76,66,66,57,51,76,68,57,46,51,52,54,53,46,53,51,48,37,36,77,72,63,79,38,53,60,52,56,48,51,51,53,56,47,49,32,64,76,59,77,40,75,45,75,70,54,38,53,60,32,46,77,72,74,42,85,71,82,73,74,80,60,75,82,59,68,76,69,65,69,73,73,74,74,80,83,79,82,78,86,85,91,134

Organism: NCBI:txid2838742

Mean predicted aligned error: 13.02 Å

Secondary structure (DSSP, 8-state):
----EEEHHHHHHHHHHHHHHHHHHHHHHHHHHHHHHHHHH-SSS-SHHHHHHHHHIIIIIIHHHHHHHHHHHHHHHHHHHHHHHHHHHT---TT-EEEHHHHHHHHHHHHHHHHHHHHHHHHHHHHHHHTTTT----PPP-HHHHHHHHHHHHHHHHHHHHHHHHHH----HHHHHHHHHHHHHHHHHHT--GGGGTTT---GGG-HHHHHHHHHHHHHHHHHHHHHHHHHHHHHHHHHH---HHHHHHHHHHHHHHHHTSS-HHHHHHHHHHHHHTT---------HHHHHHHHHHHHHTT-HHHHHHHHTTS--HHHHHHHHHHHHHHTT--HHHHHHHHHHHHHHHTTSS-HHHHHHHHHHHHHHTS--HHHHHHHHTTT--------TTTTTSSTTSSSSS-------